Protein AF-0000000079326308 (afdb_homodimer)

pLDDT: mean 84.45, std 26.82, range [15.13, 98.94]

Radius of gyration: 36.89 Å; Cα contacts (8 Å, |Δi|>4): 1026; chains: 2; bounding box: 88×154×116 Å

InterPro domains:
  IPR005950 Molybdate ABC transporter, substrate-binding protein [PIRSF004846] (10-278)
  IPR005950 Molybdate ABC transporter, substrate-binding protein [TIGR01256] (62-275)
  IPR050682 Molybdate-binding protein ModA/tungstate-binding [PTHR30632] (1-280)

Solvent-accessible surface area (backbone atoms only — not comparable to full-atom values): 30992 Å² total; per-residue (Å²): 145,86,83,70,81,84,72,83,84,88,86,83,86,80,84,74,81,70,81,69,83,72,86,74,83,74,78,73,78,81,79,73,78,75,72,79,74,76,70,71,71,71,71,70,74,59,77,65,74,38,89,35,54,88,39,75,44,36,31,38,33,26,45,76,51,44,68,52,48,50,52,47,37,54,53,46,23,72,68,34,34,27,44,56,29,38,38,32,31,32,48,54,59,46,48,51,48,38,66,72,66,57,51,40,21,34,37,33,35,70,28,54,69,55,46,50,54,37,44,75,67,63,43,54,67,48,76,44,71,42,26,55,39,42,62,22,35,36,22,29,55,86,36,88,73,67,71,80,52,79,63,47,48,37,41,86,88,42,35,30,34,30,32,23,59,88,53,13,72,53,12,41,49,47,49,53,48,27,49,75,67,72,27,37,69,44,29,58,71,22,38,41,34,27,19,44,39,61,60,57,36,53,52,44,32,53,69,59,77,28,47,34,33,56,43,45,47,31,60,36,63,74,39,47,90,32,27,38,79,42,77,55,57,73,94,70,48,71,78,39,35,22,34,39,28,33,30,60,49,30,89,51,60,67,62,34,50,49,50,55,53,48,63,64,30,72,72,35,40,53,50,36,42,75,55,55,39,48,64,57,128,132,86,87,86,84,87,81,91,78,88,79,93,77,89,84,89,90,82,91,84,87,89,85,86,85,84,78,77,77,77,76,80,73,79,72,75,73,72,71,72,67,71,66,71,74,65,73,69,76,36,88,36,54,90,41,76,44,37,30,37,33,25,44,75,50,45,68,51,50,50,53,46,38,54,52,44,22,73,70,33,33,27,47,55,30,40,38,33,31,34,46,56,58,46,48,50,47,38,67,72,66,57,52,41,21,33,37,34,35,70,27,55,68,55,46,48,54,37,44,76,69,64,44,54,67,48,77,44,72,42,27,53,38,43,62,23,35,35,23,27,57,87,37,87,73,67,71,79,52,79,64,48,47,38,42,85,87,41,35,29,34,31,34,24,57,89,53,13,71,53,12,41,49,47,49,54,48,27,50,76,66,72,27,40,68,43,29,58,71,23,38,41,33,28,19,45,38,60,59,56,36,52,52,44,32,52,70,59,77,27,47,35,32,57,45,44,46,33,60,36,63,74,38,48,90,32,26,39,78,43,78,55,56,73,94,70,49,73,77,39,37,21,34,39,28,31,30,60,50,29,88,51,59,66,63,34,48,49,50,57,51,49,64,66,29,72,72,34,41,54,50,35,40,75,55,55,40,48,63,57,128

Organism: NCBI:txid704125

Nearest PDB structures (foldseek):
  4xxu-assembly1_B  TM=8.717E-01  e=9.340E-21  Escherichia coli K-12
  7tav-assembly6_F  TM=9.088E-01  e=6.906E-20  Listeria monocytogenes
  7tav-assembly2_B  TM=9.059E-01  e=5.758E-20  Listeria monocytogenes
  6nio-assembly1_A  TM=8.223E-01  e=7.806E-19  Yersinia pestis
  4kd5-assembly1_C  TM=7.511E-01  e=4.007E-19  Clostridioides difficile 630

Sequence (562 aa):
MKFKRIIWAGLINLIIITVFLGCTATQKPAQGDSNTTKKAENQLDTSENKKYEGKTLLVYCAAGVNNPMNTIGEKFKEKYGADVQFTYANSTELISQMEITKKGDICILASVEDYQVAKDKNLIKDEKELVKHIPAIAVPKGNPAKINSLKDFGKSGVKIIIGDPQTSPLGKLANKLFEKQGVLDAAKNNTVATFSTVNEVVTFLSQGKGDCSIVWEDNILNASKDLDLIAIPESENAIKTMPICTLQSSPDNELAQEFMKYAGSDEANEILKKFNLKPIQMKFKRIIWAGLINLIIITVFLGCTATQKPAQGDSNTTKKAENQLDTSENKKYEGKTLLVYCAAGVNNPMNTIGEKFKEKYGADVQFTYANSTELISQMEITKKGDICILASVEDYQVAKDKNLIKDEKELVKHIPAIAVPKGNPAKINSLKDFGKSGVKIIIGDPQTSPLGKLANKLFEKQGVLDAAKNNTVATFSTVNEVVTFLSQGKGDCSIVWEDNILNASKDLDLIAIPESENAIKTMPICTLQSSPDNELAQEFMKYAGSDEANEILKKFNLKPIQ

Foldseek 3Di:
DDDDDPDDDDDDDDDDDDDDDDDDDDDPDDPPDPPPPPPPPCPCPVPVQFQQAPAEAEEEEEQLCCVLVVVLQVVCCVRRVYHYDYDYFALQVSLVCCLVVLDGWKYKHLFVVSVVVSVVSVWFDDKDFWFKWWKWKKFWPPLPVPDQALQSLLDPPFEEEEADCVAHPGNVQNLVLCVVVVRNVSNVVRYPYHDRHVQVSLVCRLVVVGGMYMGTPLSCVLSVVTIDTHGYDPVSIDMGTMMMTTTPSDPDNPVSVVSNVSCRDPVSCVSCVVSVTGTDD/DDYYYDDDDDDDDDDDDDDDDDDDDDDDPPDPPPPPPPPPPPPCPVPVPFQQAPAEAEEEEEQLCCVLVVVLQVVCCVRRVYHYDYDYFALQVSLVCCLVVLAGWKYKHLFVVSVVVSVVSVWFDDKDFWFKWWKWKKFWPPLPVPDQALQSLLDPPFEEEEADCVAHPGNVQNLVLCVVVVRNVSNVVRYPYHDRHVQVSLVCRLVVVGGMYMGTPLSCVLSVVTIDTHGYDPVSIDMGTMMMTTTPSDPDNPVSVVSNVSCRDPVSCVSCVVSVTGTDD

Structure (mmCIF, N/CA/C/O backbone):
data_AF-0000000079326308-model_v1
#
loop_
_entity.id
_entity.type
_entity.pdbx_description
1 polymer 'ABC transporter substrate-binding protein'
#
loop_
_atom_site.group_PDB
_atom_site.id
_atom_site.type_symbol
_atom_site.label_atom_id
_atom_site.label_alt_id
_atom_site.label_comp_id
_atom_site.label_asym_id
_atom_site.label_entity_id
_atom_site.label_seq_id
_atom_site.pdbx_PDB_ins_code
_atom_site.Cartn_x
_atom_site.Cartn_y
_atom_site.Cartn_z
_atom_site.occupancy
_atom_site.B_iso_or_equiv
_atom_site.auth_seq_id
_atom_site.auth_comp_id
_atom_site.auth_asym_id
_atom_site.auth_atom_id
_atom_site.pdbx_PDB_model_num
ATOM 1 N N . MET A 1 1 ? 9 0.602 -68.25 1 19.64 1 MET A N 1
ATOM 2 C CA . MET A 1 1 ? 8.008 0.373 -69.312 1 19.64 1 MET A CA 1
ATOM 3 C C . MET A 1 1 ? 6.891 -0.536 -68.812 1 19.64 1 MET A C 1
ATOM 5 O O . MET A 1 1 ? 5.715 -0.298 -69.062 1 19.64 1 MET A O 1
ATOM 9 N N . LYS A 1 2 ? 7.328 -1.82 -68.188 1 18.03 2 LYS A N 1
ATOM 10 C CA . LYS A 1 2 ? 6.965 -3.168 -68.625 1 18.03 2 LYS A CA 1
ATOM 11 C C . LYS A 1 2 ? 5.801 -3.713 -67.812 1 18.03 2 LYS A C 1
ATOM 13 O O . LYS A 1 2 ? 4.898 -4.355 -68.375 1 18.03 2 LYS A O 1
ATOM 18 N N . PHE A 1 3 ? 6.027 -4.094 -66.438 1 20.23 3 PHE A N 1
ATOM 19 C CA . PHE A 1 3 ? 6.223 -5.371 -65.75 1 20.23 3 PHE A CA 1
ATOM 20 C C . PHE A 1 3 ? 5.023 -5.707 -64.875 1 20.23 3 PHE A C 1
ATOM 22 O O . PHE A 1 3 ? 5.094 -6.598 -64 1 20.23 3 PHE A O 1
ATOM 29 N N . LYS A 1 4 ? 4.242 -4.652 -64.812 1 20.45 4 LYS A N 1
ATOM 30 C CA . LYS A 1 4 ? 3.26 -4.766 -63.719 1 20.45 4 LYS A CA 1
ATOM 31 C C . LYS A 1 4 ? 2.404 -6.016 -63.906 1 20.45 4 LYS A C 1
ATOM 33 O O . LYS A 1 4 ? 2.254 -6.801 -62.969 1 20.45 4 LYS A O 1
ATOM 38 N N . ARG A 1 5 ? 1.254 -5.922 -64.688 1 21.98 5 ARG A N 1
ATOM 39 C CA . ARG A 1 5 ? -0.104 -6.039 -64.125 1 21.98 5 ARG A CA 1
ATOM 40 C C . ARG A 1 5 ? -0.695 -7.41 -64.438 1 21.98 5 ARG A C 1
ATOM 42 O O . ARG A 1 5 ? -1.124 -7.664 -65.562 1 21.98 5 ARG A O 1
ATOM 49 N N . ILE A 1 6 ? -0.153 -8.57 -63.906 1 26.06 6 ILE A N 1
ATOM 50 C CA . ILE A 1 6 ? -0.379 -9.953 -64.312 1 26.06 6 ILE A CA 1
ATOM 51 C C . ILE A 1 6 ? -1.849 -10.312 -64.125 1 26.06 6 ILE A C 1
ATOM 53 O O . ILE A 1 6 ? -2.275 -10.609 -62.969 1 26.06 6 ILE A O 1
ATOM 57 N N . ILE A 1 7 ? -2.621 -9.672 -64.75 1 21.95 7 ILE A N 1
ATOM 58 C CA . ILE A 1 7 ? -4.035 -9.586 -64.438 1 21.95 7 ILE A CA 1
ATOM 59 C C . ILE A 1 7 ? -4.652 -10.984 -64.438 1 21.95 7 ILE A C 1
ATOM 61 O O . ILE A 1 7 ? -4.094 -11.914 -65 1 21.95 7 ILE A O 1
ATOM 65 N N . TRP A 1 8 ? -5.801 -11.234 -65.188 1 20.09 8 TRP A N 1
ATOM 66 C CA . TRP A 1 8 ? -7.156 -11.336 -64.625 1 20.09 8 TRP A CA 1
ATOM 67 C C . TRP A 1 8 ? -7.645 -12.781 -64.688 1 20.09 8 TRP A C 1
ATOM 69 O O . TRP A 1 8 ? -8.086 -13.305 -63.656 1 20.09 8 TRP A O 1
ATOM 79 N N . ALA A 1 9 ? -8.414 -13.242 -65.75 1 18.91 9 ALA A N 1
ATOM 80 C CA . ALA A 1 9 ? -9.852 -13.484 -65.625 1 18.91 9 ALA A CA 1
ATOM 81 C C . ALA A 1 9 ? -10.148 -14.977 -65.5 1 18.91 9 ALA A C 1
ATOM 83 O O . ALA A 1 9 ? -10.844 -15.398 -64.562 1 18.91 9 ALA A O 1
ATOM 84 N N . GLY A 1 10 ? -10.734 -15.609 -66.625 1 19.19 10 GLY A N 1
ATOM 85 C CA . GLY A 1 10 ? -12.117 -16.047 -66.688 1 19.19 10 GLY A CA 1
ATOM 86 C C . GLY A 1 10 ? -12.297 -17.516 -66.375 1 19.19 10 GLY A C 1
ATOM 87 O O . GLY A 1 10 ? -11.336 -18.297 -66.375 1 19.19 10 GLY A O 1
ATOM 88 N N . LEU A 1 11 ? -13.531 -18.047 -66.562 1 20.28 11 LEU A N 1
ATOM 89 C CA . LEU A 1 11 ? -14.602 -18.781 -65.938 1 20.28 11 LEU A CA 1
ATOM 90 C C . LEU A 1 11 ? -14.453 -20.281 -66.125 1 20.28 11 LEU A C 1
ATOM 92 O O . LEU A 1 11 ? -14.211 -21.031 -65.188 1 20.28 11 LEU A O 1
ATOM 96 N N . ILE A 1 12 ? -15.469 -20.953 -66.875 1 20.17 12 ILE A N 1
ATOM 97 C CA . ILE A 1 12 ? -16.547 -21.766 -66.375 1 20.17 12 ILE A CA 1
ATOM 98 C C . ILE A 1 12 ? -16.266 -23.234 -66.625 1 20.17 12 ILE A C 1
ATOM 100 O O . ILE A 1 12 ? -16.281 -24.062 -65.688 1 20.17 12 ILE A O 1
ATOM 104 N N . ASN A 1 13 ? -16.812 -23.766 -67.812 1 19.09 13 ASN A N 1
ATOM 105 C CA . ASN A 1 13 ? -17.969 -24.625 -67.688 1 19.09 13 ASN A CA 1
ATOM 106 C C . ASN A 1 13 ? -17.578 -26.094 -67.625 1 19.09 13 ASN A C 1
ATOM 108 O O . ASN A 1 13 ? -16.438 -26.453 -67.938 1 19.09 13 ASN A O 1
ATOM 112 N N . LEU A 1 14 ? -18.328 -26.938 -68.375 1 20.12 14 LEU A N 1
ATOM 113 C CA . LEU A 1 14 ? -19.375 -27.922 -68.062 1 20.12 14 LEU A CA 1
ATOM 114 C C . LEU A 1 14 ? -18.844 -29.344 -68.188 1 20.12 14 LEU A C 1
ATOM 116 O O . LEU A 1 14 ? -19.031 -30.172 -67.312 1 20.12 14 LEU A O 1
ATOM 120 N N . ILE A 1 15 ? -18.453 -29.766 -69.438 1 21.89 15 ILE A N 1
ATOM 121 C CA . ILE A 1 15 ? -19.297 -30.828 -70 1 21.89 15 ILE A CA 1
ATOM 122 C C . ILE A 1 15 ? -18.766 -32.188 -69.562 1 21.89 15 ILE A C 1
ATOM 124 O O . ILE A 1 15 ? -17.547 -32.406 -69.562 1 21.89 15 ILE A O 1
ATOM 128 N N . ILE A 1 16 ? -19.672 -33.125 -69.312 1 23.86 16 ILE A N 1
ATOM 129 C CA . ILE A 1 16 ? -20 -34.344 -68.562 1 23.86 16 ILE A CA 1
ATOM 130 C C . ILE A 1 16 ? -19.312 -35.531 -69.25 1 23.86 16 ILE A C 1
ATOM 132 O O . ILE A 1 16 ? -19.219 -36.625 -68.625 1 23.86 16 ILE A O 1
ATOM 136 N N . ILE A 1 17 ? -18.484 -35.344 -70.312 1 22.89 17 ILE A N 1
ATOM 137 C CA . ILE A 1 17 ? -18.844 -36.438 -71.188 1 22.89 17 ILE A CA 1
ATOM 138 C C . ILE A 1 17 ? -18.438 -37.75 -70.562 1 22.89 17 ILE A C 1
ATOM 140 O O . ILE A 1 17 ? -17.312 -37.906 -70.062 1 22.89 17 ILE A O 1
ATOM 144 N N . THR A 1 18 ? -19.328 -38.719 -70.562 1 22.61 18 THR A N 1
ATOM 145 C CA . THR A 1 18 ? -19.75 -39.969 -69.938 1 22.61 18 THR A CA 1
ATOM 146 C C . THR A 1 18 ? -18.812 -41.125 -70.312 1 22.61 18 THR A C 1
ATOM 148 O O . THR A 1 18 ? -18.75 -42.125 -69.625 1 22.61 18 THR A O 1
ATOM 151 N N . VAL A 1 19 ? -18.031 -40.938 -71.375 1 24.45 19 VAL A N 1
ATOM 152 C CA . VAL A 1 19 ? -18.219 -42.156 -72.188 1 24.45 19 VAL A CA 1
ATOM 153 C C . VAL A 1 19 ? -17.609 -43.344 -71.375 1 24.45 19 VAL A C 1
ATOM 155 O O . VAL A 1 19 ? -16.531 -43.219 -70.812 1 24.45 19 VAL A O 1
ATOM 158 N N . PHE A 1 20 ? -18.312 -44.438 -71.375 1 24.47 20 PHE A N 1
ATOM 159 C CA . PHE A 1 20 ? -18.562 -45.719 -70.75 1 24.47 20 PHE A CA 1
ATOM 160 C C . PHE A 1 20 ? -17.438 -46.688 -71 1 24.47 20 PHE A C 1
ATOM 162 O O . PHE A 1 20 ? -17.453 -47.844 -70.562 1 24.47 20 PHE A O 1
ATOM 169 N N . LEU A 1 21 ? -16.406 -46.281 -71.75 1 24.09 21 LEU A N 1
ATOM 170 C CA . LEU A 1 21 ? -16.094 -47.5 -72.5 1 24.09 21 LEU A CA 1
ATOM 171 C C . LEU A 1 21 ? -15.703 -48.625 -71.562 1 24.09 21 LEU A C 1
ATOM 173 O O . LEU A 1 21 ? -15.125 -48.375 -70.5 1 24.09 21 LEU A O 1
ATOM 177 N N . GLY A 1 22 ? -16.031 -49.875 -71.938 1 23.77 22 GLY A N 1
ATOM 178 C CA . GLY A 1 22 ? -16.422 -51.219 -71.5 1 23.77 22 GLY A CA 1
ATOM 179 C C . GLY A 1 22 ? -15.258 -52.062 -71 1 23.77 22 GLY A C 1
ATOM 180 O O . GLY A 1 22 ? -15.461 -53.125 -70.438 1 23.77 22 GLY A O 1
ATOM 181 N N . CYS A 1 23 ? -13.977 -51.781 -71.438 1 24.05 23 CYS A N 1
ATOM 182 C CA . CYS A 1 23 ? -13.367 -53.094 -71.688 1 24.05 23 CYS A CA 1
ATOM 183 C C . CYS A 1 23 ? -13.195 -53.875 -70.375 1 24.05 23 CYS A C 1
ATOM 185 O O . CYS A 1 23 ? -12.938 -53.312 -69.312 1 24.05 23 CYS A O 1
ATOM 187 N N . THR A 1 24 ? -13.273 -55.188 -70.438 1 22.48 24 THR A N 1
ATOM 188 C CA . THR A 1 24 ? -13.641 -56.469 -69.812 1 22.48 24 THR A CA 1
ATOM 189 C C . THR A 1 24 ? -12.547 -56.906 -68.812 1 22.48 24 THR A C 1
ATOM 191 O O . THR A 1 24 ? -12.828 -57.625 -67.875 1 22.48 24 THR A O 1
ATOM 194 N N . ALA A 1 25 ? -11.25 -56.562 -69 1 23.8 25 ALA A N 1
ATOM 195 C CA . ALA A 1 25 ? -10.422 -57.719 -68.812 1 23.8 25 ALA A CA 1
ATOM 196 C C . ALA A 1 25 ? -10.508 -58.219 -67.312 1 23.8 25 ALA A C 1
ATOM 198 O O . ALA A 1 25 ? -10.758 -57.406 -66.438 1 23.8 25 ALA A O 1
ATOM 199 N N . THR A 1 26 ? -10.188 -59.469 -67.062 1 24.36 26 THR A N 1
ATOM 200 C CA . THR A 1 26 ? -10.484 -60.688 -66.312 1 24.36 26 THR A CA 1
ATOM 201 C C . THR A 1 26 ? -9.734 -60.656 -65 1 24.36 26 THR A C 1
ATOM 203 O O . THR A 1 26 ? -10.141 -61.344 -64 1 24.36 26 THR A O 1
ATOM 206 N N . GLN A 1 27 ? -8.633 -59.844 -64.875 1 22.95 27 GLN A N 1
ATOM 207 C CA . GLN A 1 27 ? -7.672 -60.625 -64.125 1 22.95 27 GLN A CA 1
ATOM 208 C C . GLN A 1 27 ? -8.125 -60.812 -62.688 1 22.95 27 GLN A C 1
ATOM 210 O O . GLN A 1 27 ? -8.711 -59.875 -62.094 1 22.95 27 GLN A O 1
ATOM 215 N N . LYS A 1 28 ? -7.922 -61.938 -62.125 1 27.05 28 LYS A N 1
ATOM 216 C CA . LYS A 1 28 ? -8.32 -62.688 -60.906 1 27.05 28 LYS A CA 1
ATOM 217 C C . LYS A 1 28 ? -7.684 -62.094 -59.656 1 27.05 28 LYS A C 1
ATOM 219 O O . LYS A 1 28 ? -7.965 -62.531 -58.562 1 27.05 28 LYS A O 1
ATOM 224 N N . PRO A 1 29 ? -7.48 -60.656 -59.562 1 22.56 29 PRO A N 1
ATOM 225 C CA . PRO A 1 29 ? -6.441 -60.625 -58.531 1 22.56 29 PRO A CA 1
ATOM 226 C C . PRO A 1 29 ? -6.887 -61.312 -57.25 1 22.56 29 PRO A C 1
ATOM 228 O O . PRO A 1 29 ? -8.086 -61.406 -56.969 1 22.56 29 PRO A O 1
ATOM 231 N N . ALA A 1 30 ? -5.883 -61.844 -56.594 1 26.73 30 ALA A N 1
ATOM 232 C CA . ALA A 1 30 ? -5.59 -62.594 -55.375 1 26.73 30 ALA A CA 1
ATOM 233 C C . ALA A 1 30 ? -6.09 -61.844 -54.156 1 26.73 30 ALA A C 1
ATOM 235 O O . ALA A 1 30 ? -6.066 -60.594 -54.094 1 26.73 30 ALA A O 1
ATOM 236 N N . GLN A 1 31 ? -6.895 -62.469 -53.344 1 25.88 31 GLN A N 1
ATOM 237 C CA . GLN A 1 31 ? -7.719 -62.344 -52.156 1 25.88 31 GLN A CA 1
ATOM 238 C C . GLN A 1 31 ? -6.898 -61.812 -50.969 1 25.88 31 GLN A C 1
ATOM 240 O O . GLN A 1 31 ? -6.359 -62.562 -50.188 1 25.88 31 GLN A O 1
ATOM 245 N N . GLY A 1 32 ? -5.875 -60.875 -51.281 1 24.48 32 GLY A N 1
ATOM 246 C CA . GLY A 1 32 ? -5.062 -60.844 -50.062 1 24.48 32 GLY A CA 1
ATOM 247 C C . GLY A 1 32 ? -5.832 -60.344 -48.844 1 24.48 32 GLY A C 1
ATOM 248 O O . GLY A 1 32 ? -6.734 -59.531 -48.969 1 24.48 32 GLY A O 1
ATOM 249 N N . ASP A 1 33 ? -6.004 -61.219 -47.875 1 26.86 33 ASP A N 1
ATOM 250 C CA . ASP A 1 33 ? -6.594 -61.125 -46.531 1 26.86 33 ASP A CA 1
ATOM 251 C C . ASP A 1 33 ? -6.098 -59.906 -45.781 1 26.86 33 ASP A C 1
ATOM 253 O O . ASP A 1 33 ? -4.891 -59.719 -45.625 1 26.86 33 ASP A O 1
ATOM 257 N N . SER A 1 34 ? -6.84 -58.812 -46.031 1 27.31 34 SER A N 1
ATOM 258 C CA . SER A 1 34 ? -6.621 -57.5 -45.406 1 27.31 34 SER A CA 1
ATOM 259 C C . SER A 1 34 ? -6.598 -57.594 -43.906 1 27.31 34 SER A C 1
ATOM 261 O O . SER A 1 34 ? -7.605 -57.938 -43.281 1 27.31 34 SER A O 1
ATOM 263 N N . ASN A 1 35 ? -5.578 -58.188 -43.375 1 29.25 35 ASN A N 1
ATOM 264 C CA . ASN A 1 35 ? -5.371 -58.094 -41.938 1 29.25 35 ASN A CA 1
ATOM 265 C C . ASN A 1 35 ? -5.566 -56.688 -41.406 1 29.25 35 ASN A C 1
ATOM 267 O O . ASN A 1 35 ? -5.023 -55.719 -42 1 29.25 35 ASN A O 1
ATOM 271 N N . THR A 1 36 ? -6.793 -56.469 -40.906 1 29.17 36 THR A N 1
ATOM 272 C CA . THR A 1 36 ? -7.336 -55.312 -40.188 1 29.17 36 THR A CA 1
ATOM 273 C C . THR A 1 36 ? -6.289 -54.719 -39.25 1 29.17 36 THR A C 1
ATOM 275 O O . THR A 1 36 ? -5.875 -55.375 -38.281 1 29.17 36 THR A O 1
ATOM 278 N N . THR A 1 37 ? -5.316 -54.031 -39.781 1 29.25 37 THR A N 1
ATOM 279 C CA . THR A 1 37 ? -4.336 -53.281 -38.969 1 29.25 37 THR A CA 1
ATOM 280 C C . THR A 1 37 ? -5.031 -52.406 -37.938 1 29.25 37 THR A C 1
ATOM 282 O O . THR A 1 37 ? -5.883 -51.594 -38.281 1 29.25 37 THR A O 1
ATOM 285 N N . LYS A 1 38 ? -5.051 -52.812 -36.625 1 29.02 38 LYS A N 1
ATOM 286 C CA . LYS A 1 38 ? -5.312 -52.188 -35.344 1 29.02 38 LYS A CA 1
ATOM 287 C C . LYS A 1 38 ? -4.75 -50.75 -35.281 1 29.02 38 LYS A C 1
ATOM 289 O O . LYS A 1 38 ? -3.539 -50.562 -35.156 1 29.02 38 LYS A O 1
ATOM 294 N N . LYS A 1 39 ? -4.969 -50 -36.25 1 32.44 39 LYS A N 1
ATOM 295 C CA . LYS A 1 39 ? -4.426 -48.688 -35.906 1 32.44 39 LYS A CA 1
ATOM 296 C C . LYS A 1 39 ? -4.938 -48.219 -34.562 1 32.44 39 LYS A C 1
ATOM 298 O O . LYS A 1 39 ? -6.129 -47.969 -34.406 1 32.44 39 LYS A O 1
ATOM 303 N N . ALA A 1 40 ? -4.379 -48.844 -33.5 1 31.81 40 ALA A N 1
ATOM 304 C CA . ALA A 1 40 ? -4.48 -48.188 -32.188 1 31.81 40 ALA A CA 1
ATOM 305 C C . ALA A 1 40 ? -4.281 -46.688 -32.312 1 31.81 40 ALA A C 1
ATOM 307 O O . ALA A 1 40 ? -3.23 -46.219 -32.781 1 31.81 40 ALA A O 1
ATOM 308 N N . GLU A 1 41 ? -5.23 -46.094 -32.781 1 32.03 41 GLU A N 1
ATOM 309 C CA . GLU A 1 41 ? -5.262 -44.656 -32.562 1 32.03 41 GLU A CA 1
ATOM 310 C C . GLU A 1 41 ? -4.723 -44.281 -31.172 1 32.03 41 GLU A C 1
ATOM 312 O O . GLU A 1 41 ? -5.328 -44.625 -30.156 1 32.03 41 GLU A O 1
ATOM 317 N N . ASN A 1 42 ? -3.385 -44.375 -30.969 1 31.05 42 ASN A N 1
ATOM 318 C CA . ASN A 1 42 ? -2.822 -43.656 -29.844 1 31.05 42 ASN A CA 1
ATOM 319 C C . ASN A 1 42 ? -3.406 -42.25 -29.75 1 31.05 42 ASN A C 1
ATOM 321 O O . ASN A 1 42 ? -3.092 -41.375 -30.562 1 31.05 42 ASN A O 1
ATOM 325 N N . GLN A 1 43 ? -4.723 -42.031 -29.703 1 33.81 43 GLN A N 1
ATOM 326 C CA . GLN A 1 43 ? -5.098 -40.75 -29.125 1 33.81 43 GLN A CA 1
ATOM 327 C C . GLN A 1 43 ? -4.008 -40.219 -28.188 1 33.81 43 GLN A C 1
ATOM 329 O O . GLN A 1 43 ? -3.754 -40.812 -27.141 1 33.81 43 GLN A O 1
ATOM 334 N N . LEU A 1 44 ? -2.898 -39.844 -28.719 1 37.09 44 LEU A N 1
ATOM 335 C CA . LEU A 1 44 ? -1.991 -39.031 -27.906 1 37.09 44 LEU A CA 1
ATOM 336 C C . LEU A 1 44 ? -2.77 -38.094 -27 1 37.09 44 LEU A C 1
ATOM 338 O O . LEU A 1 44 ? -3.412 -37.156 -27.469 1 37.09 44 LEU A O 1
ATOM 342 N N . ASP A 1 45 ? -3.648 -38.469 -26.156 1 38.19 45 ASP A N 1
ATOM 343 C CA . ASP A 1 45 ? -3.986 -37.719 -24.953 1 38.19 45 ASP A CA 1
ATOM 344 C C . ASP A 1 45 ? -2.842 -36.812 -24.547 1 38.19 45 ASP A C 1
ATOM 346 O O . ASP A 1 45 ? -1.938 -37.219 -23.812 1 38.19 45 ASP A O 1
ATOM 350 N N . THR A 1 46 ? -2.182 -36.25 -25.406 1 41.59 46 THR A N 1
ATOM 351 C CA . THR A 1 46 ? -1.103 -35.312 -25.141 1 41.59 46 THR A CA 1
ATOM 352 C C . THR A 1 46 ? -1.516 -34.281 -24.094 1 41.59 46 THR A C 1
ATOM 354 O O . THR A 1 46 ? -0.979 -33.188 -24.047 1 41.59 46 THR A O 1
ATOM 357 N N . SER A 1 47 ? -2.693 -34.156 -23.672 1 45.62 47 SER A N 1
ATOM 358 C CA . SER A 1 47 ? -2.799 -33.219 -22.562 1 45.62 47 SER A CA 1
ATOM 359 C C . SER A 1 47 ? -1.657 -33.438 -21.562 1 45.62 47 SER A C 1
ATOM 361 O O . SER A 1 47 ? -1.731 -34.281 -20.688 1 45.62 47 SER A O 1
ATOM 363 N N . GLU A 1 48 ? -0.501 -33.594 -22.078 1 51.75 48 GLU A N 1
ATOM 364 C CA . GLU A 1 48 ? 0.676 -33.75 -21.219 1 51.75 48 GLU A CA 1
ATOM 365 C C . GLU A 1 48 ? 0.542 -32.938 -19.953 1 51.75 48 GLU A C 1
ATOM 367 O O . GLU A 1 48 ? 0.344 -31.719 -20 1 51.75 48 GLU A O 1
ATOM 372 N N . ASN A 1 49 ? 0.107 -33.531 -18.938 1 77.44 49 ASN A N 1
ATOM 373 C CA . ASN A 1 49 ? 0.072 -32.969 -17.578 1 77.44 49 ASN A CA 1
ATOM 374 C C . ASN A 1 49 ? 1.352 -32.219 -17.25 1 77.44 49 ASN A C 1
ATOM 376 O O . ASN A 1 49 ? 2.447 -32.781 -17.312 1 77.44 49 ASN A O 1
ATOM 380 N N . LYS A 1 50 ? 1.192 -30.953 -17.188 1 89.38 50 LYS A N 1
ATOM 381 C CA . LYS A 1 50 ? 2.338 -30.125 -16.812 1 89.38 50 LYS A CA 1
ATOM 382 C C . LYS A 1 50 ? 2.93 -30.578 -15.477 1 89.38 50 LYS A C 1
ATOM 384 O O . LYS A 1 50 ? 2.219 -31.125 -14.633 1 89.38 50 LYS A O 1
ATOM 389 N N . LYS A 1 51 ? 4.156 -30.516 -15.375 1 94.44 51 LYS A N 1
ATOM 390 C CA . LYS A 1 51 ? 4.977 -31.094 -14.312 1 94.44 51 LYS A CA 1
ATOM 391 C C . LYS A 1 51 ? 4.363 -30.828 -12.945 1 94.44 51 LYS A C 1
ATOM 393 O O . LYS A 1 51 ? 4.379 -31.703 -12.07 1 94.44 51 LYS A O 1
ATOM 398 N N . TYR A 1 52 ? 3.764 -29.625 -12.711 1 96.94 52 TYR A N 1
ATOM 399 C CA . TYR A 1 52 ? 3.277 -29.266 -11.383 1 96.94 52 TYR A CA 1
ATOM 400 C C . TYR A 1 52 ? 1.79 -28.938 -11.422 1 96.94 52 TYR A C 1
ATOM 402 O O . TYR A 1 52 ? 1.316 -28.094 -10.656 1 96.94 52 TYR A O 1
ATOM 410 N N . GLU A 1 53 ? 1.057 -29.531 -12.281 1 95.06 53 GLU A N 1
ATOM 411 C CA . GLU A 1 53 ? -0.385 -29.328 -12.367 1 95.06 53 GLU A CA 1
ATOM 412 C C . GLU A 1 53 ? -1.072 -29.656 -11.047 1 95.06 53 GLU A C 1
ATOM 414 O O . GLU A 1 53 ? -0.78 -30.688 -10.43 1 95.06 53 GLU A O 1
ATOM 419 N N . GLY A 1 54 ? -1.913 -28.719 -10.633 1 93.56 54 GLY A N 1
ATOM 420 C CA . GLY A 1 54 ? -2.674 -28.938 -9.414 1 93.56 54 GLY A CA 1
ATOM 421 C C . GLY A 1 54 ? -1.961 -28.453 -8.172 1 93.56 54 GLY A C 1
ATOM 422 O O . GLY A 1 54 ? -2.537 -28.453 -7.078 1 93.56 54 GLY A O 1
ATOM 423 N N . LYS A 1 55 ? -0.733 -28.031 -8.312 1 96.75 55 LYS A N 1
ATOM 424 C CA . LYS A 1 55 ? 0.017 -27.5 -7.176 1 96.75 55 LYS A CA 1
ATOM 425 C C . LYS A 1 55 ? -0.085 -25.984 -7.109 1 96.75 55 LYS A C 1
ATOM 427 O O . LYS A 1 55 ? -0.432 -25.328 -8.102 1 96.75 55 LYS A O 1
ATOM 432 N N . THR A 1 56 ? 0.098 -25.469 -5.898 1 97.56 56 THR A N 1
ATOM 433 C CA . THR A 1 56 ? 0.074 -24.016 -5.688 1 97.56 56 THR A CA 1
ATOM 434 C C . THR A 1 56 ? 1.341 -23.562 -4.977 1 97.56 56 THR A C 1
ATOM 436 O O . THR A 1 56 ? 1.77 -24.172 -3.998 1 97.56 56 THR A O 1
ATOM 439 N N . LEU A 1 57 ? 1.934 -22.562 -5.531 1 98.38 57 LEU A N 1
ATOM 440 C CA . LEU A 1 57 ? 3.086 -21.891 -4.926 1 98.38 57 LEU A CA 1
ATOM 441 C C . LEU A 1 57 ? 2.66 -20.625 -4.191 1 98.38 57 LEU A C 1
ATOM 443 O O . LEU A 1 57 ? 2.006 -19.766 -4.77 1 98.38 57 LEU A O 1
ATOM 447 N N . LEU A 1 58 ? 3.02 -20.469 -2.902 1 98.5 58 LEU A N 1
ATOM 448 C CA . LEU A 1 58 ? 2.752 -19.266 -2.107 1 98.5 58 LEU A CA 1
ATOM 449 C C . LEU A 1 58 ? 3.969 -18.359 -2.078 1 98.5 58 LEU A C 1
ATOM 451 O O . LEU A 1 58 ? 5.027 -18.734 -1.575 1 98.5 58 LEU A O 1
ATOM 455 N N . VAL A 1 59 ? 3.744 -17.125 -2.578 1 98.81 59 VAL A N 1
ATOM 456 C CA . VAL A 1 59 ? 4.883 -16.234 -2.775 1 98.81 59 VAL A CA 1
ATOM 457 C C . VAL A 1 59 ? 4.641 -14.922 -2.039 1 98.81 59 VAL A C 1
ATOM 459 O O . VAL A 1 59 ? 3.66 -14.227 -2.307 1 98.81 59 VAL A O 1
ATOM 462 N N . TYR A 1 60 ? 5.531 -14.562 -1.085 1 98.69 60 TYR A N 1
ATOM 463 C CA . TYR A 1 60 ? 5.613 -13.227 -0.511 1 98.69 60 TYR A CA 1
ATOM 464 C C . TYR A 1 60 ? 6.473 -12.312 -1.375 1 98.69 60 TYR A C 1
ATOM 466 O O . TYR A 1 60 ? 7.652 -12.594 -1.602 1 98.69 60 TYR A O 1
ATOM 474 N N . CYS A 1 61 ? 5.871 -11.234 -1.815 1 98.56 61 CYS A N 1
ATOM 475 C CA . CYS A 1 61 ? 6.578 -10.414 -2.793 1 98.56 61 CYS A CA 1
ATOM 476 C C . CYS A 1 61 ? 6.469 -8.938 -2.443 1 98.56 61 CYS A C 1
ATOM 478 O O . CYS A 1 61 ? 5.367 -8.422 -2.221 1 98.56 61 CYS A O 1
ATOM 480 N N . ALA A 1 62 ? 7.652 -8.266 -2.424 1 96.69 62 ALA A N 1
ATOM 481 C CA . ALA A 1 62 ? 7.637 -6.816 -2.238 1 96.69 62 ALA A CA 1
ATOM 482 C C . ALA A 1 62 ? 6.703 -6.145 -3.242 1 96.69 62 ALA A C 1
ATOM 484 O O . ALA A 1 62 ? 6.758 -6.434 -4.441 1 96.69 62 ALA A O 1
ATOM 485 N N . ALA A 1 63 ? 5.93 -5.23 -2.77 1 95.69 63 ALA A N 1
ATOM 486 C CA . ALA A 1 63 ? 4.852 -4.641 -3.557 1 95.69 63 ALA A CA 1
ATOM 487 C C . ALA A 1 63 ? 5.402 -3.838 -4.73 1 95.69 63 ALA A C 1
ATOM 489 O O . ALA A 1 63 ? 4.754 -3.725 -5.773 1 95.69 63 ALA A O 1
ATOM 490 N N . GLY A 1 64 ? 6.57 -3.297 -4.59 1 94.69 64 GLY A N 1
ATOM 491 C CA . GLY A 1 64 ? 7.145 -2.436 -5.609 1 94.69 64 GLY A CA 1
ATOM 492 C C . GLY A 1 64 ? 7.422 -3.156 -6.914 1 94.69 64 GLY A C 1
ATOM 493 O O . GLY A 1 64 ? 7.617 -2.52 -7.953 1 94.69 64 GLY A O 1
ATOM 494 N N . VAL A 1 65 ? 7.395 -4.527 -6.926 1 97.12 65 VAL A N 1
ATOM 495 C CA . VAL A 1 65 ? 7.672 -5.293 -8.141 1 97.12 65 VAL A CA 1
ATOM 496 C C . VAL A 1 65 ? 6.512 -6.242 -8.422 1 97.12 65 VAL A C 1
ATOM 498 O O . VAL A 1 65 ? 6.707 -7.316 -9 1 97.12 65 VAL A O 1
ATOM 501 N N . ASN A 1 66 ? 5.32 -5.828 -8.016 1 97.44 66 ASN A N 1
ATOM 502 C CA . ASN A 1 66 ? 4.156 -6.691 -8.18 1 97.44 66 ASN A CA 1
ATOM 503 C C . ASN A 1 66 ? 3.85 -6.957 -9.648 1 97.44 66 ASN A C 1
ATOM 505 O O . ASN A 1 66 ? 3.586 -8.094 -10.039 1 97.44 66 ASN A O 1
ATOM 509 N N . ASN A 1 67 ? 3.975 -5.965 -10.594 1 96.94 67 ASN A N 1
ATOM 510 C CA . ASN A 1 67 ? 3.613 -6.152 -12 1 96.94 67 ASN A CA 1
ATOM 511 C C . ASN A 1 67 ? 4.543 -7.141 -12.688 1 96.94 67 ASN A C 1
ATOM 513 O O . ASN A 1 67 ? 4.086 -8.125 -13.281 1 96.94 67 ASN A O 1
ATOM 517 N N . PRO A 1 68 ? 5.852 -6.949 -12.586 1 98 68 PRO A N 1
ATOM 518 C CA . PRO A 1 68 ? 6.711 -7.941 -13.242 1 98 68 PRO A CA 1
ATOM 519 C C . PRO A 1 68 ? 6.59 -9.328 -12.617 1 98 68 PRO A C 1
ATOM 521 O O . PRO A 1 68 ? 6.613 -10.336 -13.336 1 98 68 PRO A O 1
ATOM 524 N N . MET A 1 69 ? 6.418 -9.461 -11.344 1 98.5 69 MET A N 1
ATOM 525 C CA . MET A 1 69 ? 6.359 -10.773 -10.703 1 98.5 69 MET A CA 1
ATOM 526 C C . MET A 1 69 ? 5.035 -11.469 -11 1 98.5 69 MET A C 1
ATOM 528 O O . MET A 1 69 ? 4.984 -12.695 -11.125 1 98.5 69 MET A O 1
ATOM 532 N N . ASN A 1 70 ? 3.965 -10.633 -11.062 1 98.38 70 ASN A N 1
ATOM 533 C CA . ASN A 1 70 ? 2.705 -11.219 -11.508 1 98.38 70 ASN A CA 1
ATOM 534 C C . ASN A 1 70 ? 2.836 -11.82 -12.906 1 98.38 70 ASN A C 1
ATOM 536 O O . ASN A 1 70 ? 2.361 -12.93 -13.148 1 98.38 70 ASN A O 1
ATOM 540 N N . THR A 1 71 ? 3.477 -11.102 -13.812 1 98.31 71 THR A N 1
ATOM 541 C CA . THR A 1 71 ? 3.688 -11.586 -15.172 1 98.31 71 THR A CA 1
ATOM 542 C C . THR A 1 71 ? 4.535 -12.852 -15.172 1 98.31 71 THR A C 1
ATOM 544 O O . THR A 1 71 ? 4.215 -13.828 -15.859 1 98.31 71 THR A O 1
ATOM 547 N N . ILE A 1 72 ? 5.523 -12.883 -14.383 1 98.75 72 ILE A N 1
ATOM 548 C CA . ILE A 1 72 ? 6.391 -14.055 -14.266 1 98.75 72 ILE A CA 1
ATOM 549 C C . ILE A 1 72 ? 5.598 -15.234 -13.719 1 98.75 72 ILE A C 1
ATOM 551 O O . ILE A 1 72 ? 5.738 -16.359 -14.203 1 98.75 72 ILE A O 1
ATOM 555 N N . GLY A 1 73 ? 4.805 -15.008 -12.711 1 98.56 73 GLY A N 1
ATOM 556 C CA . GLY A 1 73 ? 3.955 -16.047 -12.156 1 98.56 73 GLY A CA 1
ATOM 557 C C . GLY A 1 73 ? 3.01 -16.641 -13.188 1 98.56 73 GLY A C 1
ATOM 558 O O . GLY A 1 73 ? 2.826 -17.859 -13.234 1 98.56 73 GLY A O 1
ATOM 559 N N . GLU A 1 74 ? 2.402 -15.773 -14.016 1 97.69 74 GLU A N 1
ATOM 560 C CA . GLU A 1 74 ? 1.496 -16.25 -15.062 1 97.69 74 GLU A CA 1
ATOM 561 C C . GLU A 1 74 ? 2.229 -17.109 -16.078 1 97.69 74 GLU A C 1
ATOM 563 O O . GLU A 1 74 ? 1.721 -18.156 -16.5 1 97.69 74 GLU A O 1
ATOM 568 N N . LYS A 1 75 ? 3.393 -16.703 -16.484 1 98.31 75 LYS A N 1
ATOM 569 C CA . LYS A 1 75 ? 4.184 -17.484 -17.438 1 98.31 75 LYS A CA 1
ATOM 570 C C . LYS A 1 75 ? 4.621 -18.812 -16.828 1 98.31 75 LYS A C 1
ATOM 572 O O . LYS A 1 75 ? 4.664 -19.844 -17.531 1 98.31 75 LYS A O 1
ATOM 577 N N . PHE A 1 76 ? 4.965 -18.812 -15.578 1 98.56 76 PHE A N 1
ATOM 578 C CA . PHE A 1 76 ? 5.344 -20.031 -14.891 1 98.56 76 PHE A CA 1
ATOM 579 C C . PHE A 1 76 ? 4.195 -21.031 -14.891 1 98.56 76 PHE A C 1
ATOM 581 O O . PHE A 1 76 ? 4.398 -22.219 -15.133 1 98.56 76 PHE A O 1
ATOM 588 N N . LYS A 1 77 ? 3.02 -20.516 -14.578 1 97.94 77 LYS A N 1
ATOM 589 C CA . LYS A 1 77 ? 1.834 -21.359 -14.617 1 97.94 77 LYS A CA 1
ATOM 590 C C . LYS A 1 77 ? 1.623 -21.953 -16.016 1 97.94 77 LYS A C 1
ATOM 592 O O . LYS A 1 77 ? 1.314 -23.141 -16.156 1 97.94 77 LYS A O 1
ATOM 597 N N . GLU A 1 78 ? 1.767 -21.156 -17 1 97.06 78 GLU A N 1
ATOM 598 C CA . GLU A 1 78 ? 1.589 -21.609 -18.375 1 97.06 78 GLU A CA 1
ATOM 599 C C . GLU A 1 78 ? 2.576 -22.719 -18.734 1 97.06 78 GLU A C 1
ATOM 601 O O . GLU A 1 78 ? 2.213 -23.688 -19.391 1 97.06 78 GLU A O 1
ATOM 606 N N . LYS A 1 79 ? 3.727 -22.656 -18.25 1 97.19 79 LYS A N 1
ATOM 607 C CA . LYS A 1 79 ? 4.801 -23.562 -18.656 1 97.19 79 LYS A CA 1
ATOM 608 C C . LYS A 1 79 ? 4.812 -24.812 -17.781 1 97.19 79 LYS A C 1
ATOM 610 O O . LYS A 1 79 ? 5.047 -25.906 -18.266 1 97.19 79 LYS A O 1
ATOM 615 N N . TYR A 1 80 ? 4.57 -24.578 -16.484 1 97.44 80 TYR A N 1
ATOM 616 C CA . TYR A 1 80 ? 4.836 -25.672 -15.562 1 97.44 80 TYR A CA 1
ATOM 617 C C . TYR A 1 80 ? 3.553 -26.156 -14.898 1 97.44 80 TYR A C 1
ATOM 619 O O . TYR A 1 80 ? 3.537 -27.203 -14.25 1 97.44 80 TYR A O 1
ATOM 627 N N . GLY A 1 81 ? 2.527 -25.344 -14.953 1 97.12 81 GLY A N 1
ATOM 628 C CA . GLY A 1 81 ? 1.206 -25.797 -14.547 1 97.12 81 GLY A CA 1
ATOM 629 C C . GLY A 1 81 ? 0.828 -25.344 -13.148 1 97.12 81 GLY A C 1
ATOM 630 O O . GLY A 1 81 ? -0.352 -25.344 -12.789 1 97.12 81 GLY A O 1
ATOM 631 N N . ALA A 1 82 ? 1.771 -25.016 -12.328 1 97.44 82 ALA A N 1
ATOM 632 C CA . ALA A 1 82 ? 1.497 -24.641 -10.938 1 97.44 82 ALA A CA 1
ATOM 633 C C . ALA A 1 82 ? 0.838 -23.266 -10.859 1 97.44 82 ALA A C 1
ATOM 635 O O . ALA A 1 82 ? 1.23 -22.344 -11.57 1 97.44 82 ALA A O 1
ATOM 636 N N . ASP A 1 83 ? -0.189 -23.141 -9.984 1 97 83 ASP A N 1
ATOM 637 C CA . ASP A 1 83 ? -0.708 -21.812 -9.633 1 97 83 ASP A CA 1
ATOM 63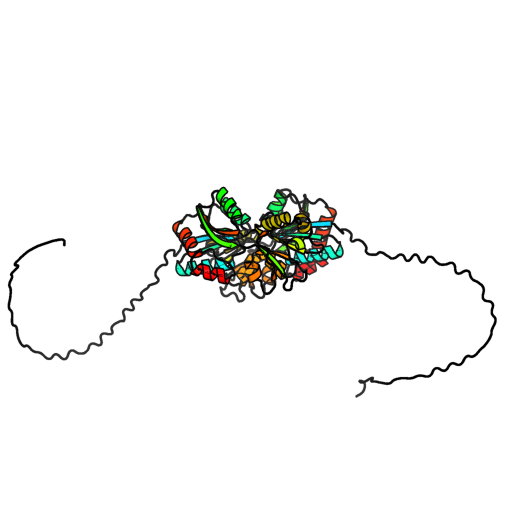8 C C . ASP A 1 83 ? 0.271 -21.062 -8.742 1 97 83 ASP A C 1
ATOM 640 O O . ASP A 1 83 ? 1.005 -21.672 -7.961 1 97 83 ASP A O 1
ATOM 644 N N . VAL A 1 84 ? 0.3 -19.812 -8.938 1 98.38 84 VAL A N 1
ATOM 645 C CA . VAL A 1 84 ? 1.124 -18.953 -8.086 1 98.38 84 VAL A CA 1
ATOM 646 C C . VAL A 1 84 ? 0.241 -17.938 -7.355 1 98.38 84 VAL A C 1
ATOM 648 O O . VAL A 1 84 ? -0.467 -17.156 -7.984 1 98.38 84 VAL A O 1
ATOM 651 N N . GLN A 1 85 ? 0.242 -18 -6.051 1 98.44 85 GLN A N 1
ATOM 652 C CA . GLN A 1 85 ? -0.482 -17.047 -5.219 1 98.44 85 GLN A CA 1
ATOM 653 C C . GLN A 1 85 ? 0.473 -16.062 -4.551 1 98.44 85 GLN A C 1
ATOM 655 O O . GLN A 1 85 ? 1.361 -16.469 -3.795 1 98.44 85 GLN A O 1
ATOM 660 N N . PHE A 1 86 ? 0.188 -14.805 -4.816 1 98.75 86 PHE A N 1
ATOM 661 C CA . PHE A 1 86 ? 1.09 -13.781 -4.297 1 98.75 86 PHE A CA 1
ATOM 662 C C . PHE A 1 86 ? 0.478 -13.086 -3.09 1 98.75 86 PHE A C 1
ATOM 664 O O . PHE A 1 86 ? -0.733 -12.859 -3.043 1 98.75 86 PHE A O 1
ATOM 671 N N . THR A 1 87 ? 1.318 -12.766 -2.139 1 98.38 87 THR A N 1
ATOM 672 C CA . THR A 1 87 ? 1.083 -11.75 -1.12 1 98.38 87 THR A CA 1
ATOM 673 C C . THR A 1 87 ? 2.002 -10.555 -1.331 1 98.38 87 THR A C 1
ATOM 675 O O . THR A 1 87 ? 3.225 -10.68 -1.255 1 98.38 87 THR A O 1
ATOM 678 N N . TYR A 1 88 ? 1.334 -9.391 -1.573 1 97.81 88 TYR A N 1
ATOM 679 C CA . TYR A 1 88 ? 2.113 -8.188 -1.828 1 97.81 88 TYR A CA 1
ATOM 680 C C . TYR A 1 88 ? 2.035 -7.227 -0.646 1 97.81 88 TYR A C 1
ATOM 682 O O . TYR A 1 88 ? 0.944 -6.914 -0.163 1 97.81 88 TYR A O 1
ATOM 690 N N . ALA A 1 89 ? 3.164 -6.734 -0.176 1 96.12 89 ALA A N 1
ATOM 691 C CA . ALA A 1 89 ? 3.305 -5.777 0.918 1 96.12 89 ALA A CA 1
ATOM 692 C C . ALA A 1 89 ? 4.723 -5.219 0.979 1 96.12 89 ALA A C 1
ATOM 694 O O . ALA A 1 89 ? 5.539 -5.473 0.087 1 96.12 89 ALA A O 1
ATOM 695 N N . ASN A 1 90 ? 4.973 -4.328 1.945 1 94.25 90 ASN A N 1
ATOM 696 C CA . ASN A 1 90 ? 6.363 -3.99 2.215 1 94.25 90 ASN A CA 1
ATOM 697 C C . ASN A 1 90 ? 7.109 -5.152 2.865 1 94.25 90 ASN A C 1
ATOM 699 O O . ASN A 1 90 ? 6.488 -6.051 3.432 1 94.25 90 ASN A O 1
ATOM 703 N N . SER A 1 91 ? 8.398 -5.125 2.82 1 94.31 91 SER A N 1
ATOM 704 C CA . SER A 1 91 ? 9.211 -6.266 3.24 1 94.31 91 SER A CA 1
ATOM 705 C C . SER A 1 91 ? 9.078 -6.512 4.738 1 94.31 91 SER A C 1
ATOM 707 O O . SER A 1 91 ? 9.094 -7.66 5.191 1 94.31 91 SER A O 1
ATOM 709 N N . THR A 1 92 ? 8.992 -5.434 5.496 1 93.12 92 THR A N 1
ATOM 710 C CA . THR A 1 92 ? 8.852 -5.605 6.938 1 93.12 92 THR A CA 1
ATOM 711 C C . THR A 1 92 ? 7.594 -6.402 7.262 1 93.12 92 THR A C 1
ATOM 713 O O . THR A 1 92 ? 7.637 -7.336 8.07 1 93.12 92 THR A O 1
ATOM 716 N N . GLU A 1 93 ? 6.539 -6.016 6.637 1 94.19 93 GLU A N 1
ATOM 717 C CA . GLU A 1 93 ? 5.273 -6.719 6.844 1 94.19 93 GLU A CA 1
ATOM 718 C C . GLU A 1 93 ? 5.355 -8.156 6.336 1 94.19 93 GLU A C 1
ATOM 720 O O . GLU A 1 93 ? 4.844 -9.078 6.977 1 94.19 93 GLU A O 1
ATOM 725 N N . LEU A 1 94 ? 5.914 -8.375 5.191 1 97 94 LEU A N 1
ATOM 726 C CA . LEU A 1 94 ? 6.051 -9.711 4.621 1 97 94 LEU A CA 1
ATOM 727 C C . LEU A 1 94 ? 6.824 -10.625 5.562 1 97 94 LEU A C 1
ATOM 729 O O . LEU A 1 94 ? 6.422 -11.766 5.797 1 97 94 LEU A O 1
ATOM 733 N N . ILE A 1 95 ? 7.926 -10.164 6.137 1 96.56 95 ILE A N 1
ATOM 734 C CA . ILE A 1 95 ? 8.75 -10.961 7.047 1 96.56 95 ILE A CA 1
ATOM 735 C C . ILE A 1 95 ? 7.938 -11.312 8.289 1 96.56 95 ILE A C 1
ATOM 737 O O . ILE A 1 95 ? 7.973 -12.453 8.758 1 96.56 95 ILE A O 1
ATOM 741 N N . SER A 1 96 ? 7.227 -10.32 8.75 1 94.75 96 SER A N 1
ATOM 742 C CA . SER A 1 96 ? 6.371 -10.578 9.898 1 94.75 96 SER A CA 1
ATOM 743 C C . SER A 1 96 ? 5.355 -11.68 9.594 1 94.75 96 SER A C 1
ATOM 745 O O . SER A 1 96 ? 5.121 -12.562 10.422 1 94.75 96 SER A O 1
ATOM 747 N N . GLN A 1 97 ? 4.727 -11.609 8.445 1 96.19 97 GLN A N 1
ATOM 748 C CA . GLN A 1 97 ? 3.748 -12.617 8.062 1 96.19 97 GLN A CA 1
ATOM 749 C C . GLN A 1 97 ? 4.387 -14 7.969 1 96.19 97 GLN A C 1
ATOM 751 O O . GLN A 1 97 ? 3.832 -14.977 8.469 1 96.19 97 GLN A O 1
ATOM 756 N N . MET A 1 98 ? 5.484 -14.07 7.375 1 97.94 98 MET A N 1
ATOM 757 C CA . MET A 1 98 ? 6.211 -15.336 7.277 1 97.94 98 MET A CA 1
ATOM 758 C C . MET A 1 98 ? 6.48 -15.914 8.656 1 97.94 98 MET A C 1
ATOM 760 O O . MET A 1 98 ? 6.32 -17.125 8.875 1 97.94 98 MET A O 1
ATOM 764 N N . GLU A 1 99 ? 6.906 -15.047 9.555 1 97 99 GLU A N 1
ATOM 765 C CA . GLU A 1 99 ? 7.254 -15.461 10.906 1 97 99 GLU A CA 1
ATOM 766 C C . GLU A 1 99 ? 6.027 -15.977 11.656 1 97 99 GLU A C 1
ATOM 768 O O . GLU A 1 99 ? 6.113 -16.969 12.391 1 97 99 GLU A O 1
ATOM 773 N N . ILE A 1 100 ? 4.934 -15.391 11.5 1 94.75 100 ILE A N 1
ATOM 774 C CA . ILE A 1 100 ? 3.727 -15.688 12.258 1 94.75 100 ILE A CA 1
ATOM 775 C C . ILE A 1 100 ? 3.023 -16.906 11.656 1 94.75 100 ILE A C 1
ATOM 777 O O . ILE A 1 100 ? 2.609 -17.812 12.383 1 94.75 100 ILE A O 1
ATOM 781 N N . THR A 1 101 ? 2.922 -16.922 10.328 1 95.44 101 THR A N 1
ATOM 782 C CA . THR A 1 101 ? 2.111 -17.953 9.68 1 95.44 101 THR A CA 1
ATOM 783 C C . THR A 1 101 ? 2.9 -19.25 9.531 1 95.44 101 THR A C 1
ATOM 785 O O . THR A 1 101 ? 2.314 -20.328 9.438 1 95.44 101 THR A O 1
ATOM 788 N N . LYS A 1 102 ? 4.18 -19.109 9.414 1 96.5 102 LYS A N 1
ATOM 789 C CA . LYS A 1 102 ? 5.074 -20.25 9.156 1 96.5 102 LYS A CA 1
ATOM 790 C C . LYS A 1 102 ? 4.645 -21.016 7.914 1 96.5 102 LYS A C 1
ATOM 792 O O . LYS A 1 102 ? 4.684 -22.25 7.895 1 96.5 102 LYS A O 1
ATOM 797 N N . LYS A 1 103 ? 4.168 -20.266 6.953 1 97 103 LYS A N 1
ATOM 798 C CA . LYS A 1 103 ? 3.76 -20.797 5.656 1 97 103 LYS A CA 1
ATOM 799 C C . LYS A 1 103 ? 4.434 -20.047 4.512 1 97 103 LYS A C 1
ATOM 801 O O . LYS A 1 103 ? 5.016 -18.984 4.719 1 97 103 LYS A O 1
ATOM 806 N N . GLY A 1 104 ? 4.359 -20.656 3.367 1 98.25 104 GLY A N 1
ATOM 807 C CA . GLY A 1 104 ? 4.887 -20.031 2.16 1 98.25 104 GLY A CA 1
ATOM 808 C C . GLY A 1 104 ? 6.051 -20.797 1.56 1 98.25 104 GLY A C 1
ATOM 809 O O . GLY A 1 104 ? 6.656 -21.641 2.223 1 98.25 104 GLY A O 1
ATOM 810 N N . ASP A 1 105 ? 6.344 -20.422 0.311 1 98.75 105 ASP A N 1
ATOM 811 C CA . ASP A 1 105 ? 7.34 -21.172 -0.454 1 98.75 105 ASP A CA 1
ATOM 812 C C . ASP A 1 105 ? 8.516 -20.266 -0.844 1 98.75 105 ASP A C 1
ATOM 814 O O . ASP A 1 105 ? 9.664 -20.703 -0.843 1 98.75 105 ASP A O 1
ATOM 818 N N . ILE A 1 106 ? 8.18 -19.031 -1.262 1 98.88 106 ILE A N 1
ATOM 819 C CA . ILE A 1 106 ? 9.133 -18.094 -1.848 1 98.88 106 ILE A CA 1
ATOM 820 C C . ILE A 1 106 ? 8.938 -16.703 -1.242 1 98.88 106 ILE A C 1
ATOM 822 O O . ILE A 1 106 ? 7.816 -16.328 -0.883 1 98.88 106 ILE A O 1
ATOM 826 N N . CYS A 1 107 ? 10.023 -15.984 -1.09 1 98.81 107 CYS A N 1
ATOM 827 C CA . CYS A 1 107 ? 9.883 -14.547 -0.88 1 98.81 107 CYS A CA 1
ATOM 828 C C . CYS A 1 107 ? 10.836 -13.766 -1.778 1 98.81 107 CYS A C 1
ATOM 830 O O . CYS A 1 107 ? 11.93 -14.234 -2.086 1 98.81 107 CYS A O 1
ATOM 832 N N . ILE A 1 108 ? 10.32 -12.703 -2.256 1 98.38 108 ILE A N 1
ATOM 833 C CA . ILE A 1 108 ? 11.086 -11.68 -2.955 1 98.38 108 ILE A CA 1
ATOM 834 C C . ILE A 1 108 ? 11.055 -10.375 -2.156 1 98.38 108 ILE A C 1
ATOM 836 O O . ILE A 1 108 ? 10 -9.742 -2.031 1 98.38 108 ILE A O 1
ATOM 840 N N . LEU A 1 109 ? 12.188 -10 -1.699 1 95.69 109 LEU A N 1
ATOM 841 C CA . LEU A 1 109 ? 12.281 -8.875 -0.778 1 95.69 109 LEU A CA 1
ATOM 842 C C . LEU A 1 109 ? 12.953 -7.68 -1.442 1 95.69 109 LEU A C 1
ATOM 844 O O . LEU A 1 109 ? 13.656 -7.84 -2.447 1 95.69 109 LEU A O 1
ATOM 848 N N . ALA A 1 110 ? 12.727 -6.527 -0.867 1 91.75 110 ALA A N 1
ATOM 849 C CA . ALA A 1 110 ? 13.102 -5.281 -1.534 1 91.75 110 ALA A CA 1
ATOM 850 C C . ALA A 1 110 ? 14.602 -5.035 -1.436 1 91.75 110 ALA A C 1
ATOM 852 O O . ALA A 1 110 ? 15.172 -4.309 -2.252 1 91.75 110 ALA A O 1
ATOM 853 N N . SER A 1 111 ? 15.234 -5.652 -0.361 1 88.19 111 SER A N 1
ATOM 854 C CA . SER A 1 111 ? 16.656 -5.34 -0.182 1 88.19 111 SER A CA 1
ATOM 855 C C . SER A 1 111 ? 17.391 -6.496 0.491 1 88.19 111 SER A C 1
ATOM 857 O O . SER A 1 111 ? 16.766 -7.375 1.084 1 88.19 111 SER A O 1
ATOM 859 N N . VAL A 1 112 ? 18.734 -6.387 0.417 1 87.88 112 VAL A N 1
ATOM 860 C CA . VAL A 1 112 ? 19.578 -7.367 1.077 1 87.88 112 VAL A CA 1
ATOM 861 C C . VAL A 1 112 ? 19.469 -7.219 2.592 1 87.88 112 VAL A C 1
ATOM 863 O O . VAL A 1 112 ? 19.547 -8.203 3.33 1 87.88 112 VAL A O 1
ATOM 866 N N . GLU A 1 113 ? 19.219 -5.992 3.061 1 89.69 113 GLU A N 1
ATOM 867 C CA . GLU A 1 113 ? 19 -5.793 4.488 1 89.69 113 GLU A CA 1
ATOM 868 C C . GLU A 1 113 ? 17.766 -6.562 4.977 1 89.69 113 GLU A C 1
ATOM 870 O O . GLU A 1 113 ? 17.797 -7.168 6.047 1 89.69 113 GLU A O 1
ATOM 875 N N . ASP A 1 114 ? 16.734 -6.484 4.191 1 93.5 114 ASP A N 1
ATOM 876 C CA . ASP A 1 114 ? 15.539 -7.254 4.523 1 93.5 114 ASP A CA 1
ATOM 877 C C . ASP A 1 114 ? 15.828 -8.75 4.512 1 93.5 114 ASP A C 1
ATOM 879 O O . ASP A 1 114 ? 15.344 -9.492 5.367 1 93.5 114 ASP A O 1
ATOM 883 N N . TYR A 1 115 ? 16.609 -9.203 3.564 1 95.62 115 TYR A N 1
ATOM 884 C CA . TYR A 1 115 ? 17.031 -10.602 3.5 1 95.62 115 TYR A CA 1
ATOM 885 C C . TYR A 1 115 ? 17.75 -11.016 4.781 1 95.62 115 TYR A C 1
ATOM 887 O O . TYR A 1 115 ? 17.469 -12.086 5.336 1 95.62 115 TYR A O 1
ATOM 895 N N . GLN A 1 116 ? 18.609 -10.172 5.234 1 95.81 116 GLN A N 1
ATOM 896 C CA . GLN A 1 116 ? 19.375 -10.492 6.445 1 95.81 116 GLN A CA 1
ATOM 897 C C . GLN A 1 116 ? 18.438 -10.625 7.648 1 95.81 116 GLN A C 1
ATOM 899 O O . GLN A 1 116 ? 18.625 -11.516 8.484 1 95.81 116 GLN A O 1
ATOM 904 N N . VAL A 1 117 ? 17.5 -9.766 7.707 1 95.69 117 VAL A N 1
ATOM 905 C CA . VAL A 1 117 ? 16.531 -9.852 8.797 1 95.69 117 VAL A CA 1
ATOM 906 C C . VAL A 1 117 ? 15.812 -11.195 8.742 1 95.69 117 VAL A C 1
ATOM 908 O O . VAL A 1 117 ? 15.672 -11.875 9.766 1 95.69 117 VAL A O 1
ATOM 911 N N . ALA A 1 118 ? 15.32 -11.578 7.574 1 98.06 118 ALA A N 1
ATOM 912 C CA . ALA A 1 118 ? 14.609 -12.844 7.406 1 98.06 118 ALA A CA 1
ATOM 913 C C . ALA A 1 118 ? 15.523 -14.031 7.699 1 98.06 118 ALA A C 1
ATOM 915 O O . ALA A 1 118 ? 15.094 -15.016 8.305 1 98.06 118 ALA A O 1
ATOM 916 N N . LYS A 1 119 ? 16.719 -13.93 7.234 1 98.12 119 LYS A N 1
ATOM 917 C CA . LYS A 1 119 ? 17.719 -14.977 7.477 1 98.12 119 LYS A CA 1
ATOM 918 C C . LYS A 1 119 ? 17.984 -15.141 8.969 1 98.12 119 LYS A C 1
ATOM 920 O O . LYS A 1 119 ? 18.047 -16.266 9.477 1 98.12 119 LYS A O 1
ATOM 925 N N . ASP A 1 120 ? 18.172 -14.062 9.664 1 98.25 120 ASP A N 1
ATOM 926 C CA . ASP A 1 120 ? 18.438 -14.086 11.102 1 98.25 120 ASP A CA 1
ATOM 927 C C . ASP A 1 120 ? 17.281 -14.727 11.867 1 98.25 120 ASP A C 1
ATOM 929 O O . ASP A 1 120 ? 17.484 -15.289 12.945 1 98.25 120 ASP A O 1
ATOM 933 N N . LYS A 1 121 ? 16.156 -14.641 11.32 1 98.25 121 LYS A N 1
ATOM 934 C CA . LYS A 1 121 ? 14.969 -15.242 11.93 1 98.25 121 LYS A CA 1
ATOM 935 C C . LYS A 1 121 ? 14.789 -16.688 11.492 1 98.25 121 LYS A C 1
ATOM 937 O O . LYS A 1 121 ? 13.789 -17.328 11.82 1 98.25 121 LYS A O 1
ATOM 942 N N . ASN A 1 122 ? 15.688 -17.188 10.688 1 98.38 122 ASN A N 1
ATOM 943 C CA . ASN A 1 122 ? 15.727 -18.562 10.211 1 98.38 122 ASN A CA 1
ATOM 944 C C . ASN A 1 122 ? 14.531 -18.891 9.328 1 98.38 122 ASN A C 1
ATOM 946 O O . ASN A 1 122 ? 13.945 -19.969 9.43 1 98.38 122 ASN A O 1
ATOM 950 N N . LEU A 1 123 ? 14.188 -17.938 8.531 1 98.69 123 LEU A N 1
ATOM 951 C CA . LEU A 1 123 ? 13.039 -18.125 7.66 1 98.69 123 LEU A CA 1
ATOM 952 C C . LEU A 1 123 ? 13.477 -18.594 6.273 1 98.69 123 LEU A C 1
ATOM 954 O O . LEU A 1 123 ? 12.664 -19.109 5.504 1 98.69 123 LEU A O 1
ATOM 958 N N . ILE A 1 124 ? 14.742 -18.469 5.949 1 98.44 124 ILE A N 1
ATOM 959 C CA . ILE A 1 124 ? 15.227 -18.625 4.578 1 98.44 124 ILE A CA 1
ATOM 960 C C . ILE A 1 124 ? 15.961 -19.953 4.43 1 98.44 124 ILE A C 1
ATOM 962 O O . ILE A 1 124 ? 16.719 -20.344 5.316 1 98.44 124 ILE A O 1
ATOM 966 N N . LYS A 1 125 ? 15.773 -20.578 3.279 1 97.88 125 LYS A N 1
ATOM 967 C CA . LYS A 1 125 ? 16.516 -21.797 2.941 1 97.88 125 LYS A CA 1
ATOM 968 C C . LYS A 1 125 ? 17.594 -21.516 1.913 1 97.88 125 LYS A C 1
ATOM 970 O O . LYS A 1 125 ? 18.766 -21.828 2.135 1 97.88 125 LYS A O 1
ATOM 975 N N . ASP A 1 126 ? 17.25 -20.969 0.775 1 97.5 126 ASP A N 1
ATOM 976 C CA . ASP A 1 126 ? 18.172 -20.594 -0.297 1 97.5 126 ASP A CA 1
ATOM 977 C C . ASP A 1 126 ? 17.922 -19.156 -0.752 1 97.5 126 ASP A C 1
ATOM 979 O O . ASP A 1 126 ? 16.844 -18.594 -0.516 1 97.5 126 ASP A O 1
ATOM 983 N N . GLU A 1 127 ? 18.891 -18.562 -1.381 1 97 127 GLU A N 1
ATOM 984 C CA . GLU A 1 127 ? 18.781 -17.188 -1.858 1 97 127 GLU A CA 1
ATOM 985 C C . GLU A 1 127 ? 19.531 -17 -3.174 1 97 127 GLU A C 1
ATOM 987 O O . GLU A 1 127 ? 20.547 -17.656 -3.418 1 97 127 GLU A O 1
ATOM 992 N N . LYS A 1 128 ? 19.016 -16.156 -3.971 1 95.88 128 LYS A N 1
ATOM 993 C CA . LYS A 1 128 ? 19.641 -15.695 -5.203 1 95.88 128 LYS A CA 1
ATOM 994 C C . LYS A 1 128 ? 19.344 -14.219 -5.457 1 95.88 128 LYS A C 1
ATOM 996 O O . LYS A 1 128 ? 18.203 -13.773 -5.281 1 95.88 128 LYS A O 1
ATOM 1001 N N . GLU A 1 129 ? 20.375 -13.484 -5.852 1 95.38 129 GLU A N 1
ATOM 1002 C CA . GLU A 1 129 ? 20.125 -12.102 -6.25 1 95.38 129 GLU A CA 1
ATOM 1003 C C . GLU A 1 129 ? 19.438 -12.039 -7.613 1 95.38 129 GLU A C 1
ATOM 1005 O O . GLU A 1 129 ? 19.875 -12.688 -8.562 1 95.38 129 GLU A O 1
ATOM 1010 N N . LEU A 1 130 ? 18.422 -11.25 -7.727 1 96.19 130 LEU A N 1
ATOM 1011 C CA . LEU A 1 130 ? 17.594 -11.25 -8.93 1 96.19 130 LEU A CA 1
ATOM 1012 C C . LEU A 1 130 ? 17.844 -9.992 -9.758 1 96.19 130 LEU A C 1
ATOM 1014 O O . LEU A 1 130 ? 18.078 -10.07 -10.961 1 96.19 130 LEU A O 1
ATOM 1018 N N . VAL A 1 131 ? 17.781 -8.852 -9.125 1 96.62 131 VAL A N 1
ATOM 1019 C CA . VAL A 1 131 ? 17.906 -7.594 -9.852 1 96.62 131 VAL A CA 1
ATOM 1020 C C . VAL A 1 131 ? 18.688 -6.582 -9.016 1 96.62 131 VAL A C 1
ATOM 1022 O O . VAL A 1 131 ? 18.719 -6.684 -7.785 1 96.62 131 VAL A O 1
ATOM 1025 N N . LYS A 1 132 ? 19.297 -5.598 -9.727 1 94.19 132 LYS A N 1
ATOM 1026 C CA . LYS A 1 132 ? 19.781 -4.406 -9.039 1 94.19 132 LYS A CA 1
ATOM 1027 C C . LYS A 1 132 ? 18.641 -3.49 -8.633 1 94.19 132 LYS A C 1
ATOM 1029 O O . LYS A 1 132 ? 17.656 -3.346 -9.375 1 94.19 132 LYS A O 1
ATOM 1034 N N . HIS A 1 133 ? 18.766 -2.994 -7.5 1 92.94 133 HIS A N 1
ATOM 1035 C CA . HIS A 1 133 ? 17.766 -2.061 -6.98 1 92.94 133 HIS A CA 1
ATOM 1036 C C . HIS A 1 133 ? 18.406 -0.723 -6.621 1 92.94 133 HIS A C 1
ATOM 1038 O O . HIS A 1 133 ? 19.031 -0.591 -5.559 1 92.94 133 HIS A O 1
ATOM 1044 N N . ILE A 1 134 ? 18.203 0.293 -7.473 1 93.75 134 ILE A N 1
ATOM 1045 C CA . ILE A 1 134 ? 18.969 1.531 -7.406 1 93.75 134 ILE A CA 1
ATOM 1046 C C . ILE A 1 134 ? 18.062 2.676 -6.953 1 93.75 134 ILE A C 1
ATOM 1048 O O . ILE A 1 134 ? 17.125 3.051 -7.664 1 93.75 134 ILE A O 1
ATOM 1052 N N . PRO A 1 135 ? 18.406 3.248 -5.801 1 96.31 135 PRO A N 1
ATOM 1053 C CA . PRO A 1 135 ? 17.641 4.43 -5.383 1 96.31 135 PRO A CA 1
ATOM 1054 C C . PRO A 1 135 ? 17.891 5.637 -6.281 1 96.31 135 PRO A C 1
ATOM 1056 O O . PRO A 1 135 ? 19.016 5.836 -6.762 1 96.31 135 PRO A O 1
ATOM 1059 N N . ALA A 1 136 ? 16.891 6.43 -6.48 1 98 136 ALA A N 1
ATOM 1060 C CA . ALA A 1 136 ? 16.984 7.68 -7.23 1 98 136 ALA A CA 1
ATOM 1061 C C . ALA A 1 136 ? 15.992 8.711 -6.707 1 98 136 ALA A C 1
ATOM 1063 O O . ALA A 1 136 ? 15.078 8.375 -5.949 1 98 136 ALA A O 1
ATOM 1064 N N . ILE A 1 137 ? 16.266 9.938 -7.047 1 98.81 137 ILE A N 1
ATOM 1065 C CA . ILE A 1 137 ? 15.344 11.023 -6.711 1 98.81 137 ILE A CA 1
ATOM 1066 C C . ILE A 1 137 ? 14.234 11.102 -7.758 1 98.81 137 ILE A C 1
ATOM 1068 O O . ILE A 1 137 ? 14.508 11.102 -8.961 1 98.81 137 ILE A O 1
ATOM 1072 N N . ALA A 1 138 ? 13.016 11.055 -7.27 1 98.94 138 ALA A N 1
ATOM 1073 C CA . ALA A 1 138 ? 11.852 11.266 -8.125 1 98.94 138 ALA A CA 1
ATOM 1074 C C . ALA A 1 138 ? 11.266 12.664 -7.926 1 98.94 138 ALA A C 1
ATOM 1076 O O . ALA A 1 138 ? 11.109 13.125 -6.793 1 98.94 138 ALA A O 1
ATOM 1077 N N . VAL A 1 139 ? 10.992 13.336 -9.039 1 98.94 139 VAL A N 1
ATOM 1078 C CA . VAL A 1 139 ? 10.336 14.633 -8.992 1 98.94 139 VAL A CA 1
ATOM 1079 C C . VAL A 1 139 ? 9.188 14.664 -10 1 98.94 139 VAL A C 1
ATOM 1081 O O . VAL A 1 139 ? 9.195 13.93 -10.984 1 98.94 139 VAL A O 1
ATOM 1084 N N . PRO A 1 140 ? 8.125 15.516 -9.68 1 98.88 140 PRO A N 1
ATOM 1085 C CA . PRO A 1 140 ? 7.105 15.672 -10.711 1 98.88 140 PRO A CA 1
ATOM 1086 C C . PRO A 1 140 ? 7.688 16.125 -12.047 1 98.88 140 PRO A C 1
ATOM 1088 O O . PRO A 1 140 ? 8.75 16.75 -12.086 1 98.88 140 PRO A O 1
ATOM 1091 N N . LYS A 1 141 ? 6.938 15.711 -13.062 1 98.75 141 LYS A N 1
ATOM 1092 C CA . LYS A 1 141 ? 7.383 16.031 -14.414 1 98.75 141 LYS A CA 1
ATOM 1093 C C . LYS A 1 141 ? 7.754 17.5 -14.547 1 98.75 141 LYS A C 1
ATOM 1095 O O . LYS A 1 141 ? 7 18.375 -14.125 1 98.75 141 LYS A O 1
ATOM 1100 N N . GLY A 1 142 ? 8.938 17.828 -15.094 1 98.56 142 GLY A N 1
ATOM 1101 C CA . GLY A 1 142 ? 9.43 19.188 -15.281 1 98.56 142 GLY A CA 1
ATOM 1102 C C . GLY A 1 142 ? 10.188 19.719 -14.078 1 98.56 142 GLY A C 1
ATOM 1103 O O . GLY A 1 142 ? 10.805 20.781 -14.148 1 98.56 142 GLY A O 1
ATOM 1104 N N . ASN A 1 143 ? 10.031 19.109 -12.914 1 98.69 143 ASN A N 1
ATOM 1105 C CA . ASN A 1 143 ? 10.766 19.438 -11.695 1 98.69 143 ASN A CA 1
ATOM 1106 C C . ASN A 1 143 ? 10.523 20.875 -11.266 1 98.69 143 ASN A C 1
ATOM 1108 O O . ASN A 1 143 ? 11.469 21.656 -11.109 1 98.69 143 ASN A O 1
ATOM 1112 N N . PRO A 1 144 ? 9.32 21.188 -11.023 1 98.5 144 PRO A N 1
ATOM 1113 C CA . PRO A 1 144 ? 8.984 22.578 -10.727 1 98.5 144 PRO A CA 1
ATOM 1114 C C . PRO A 1 144 ? 9.711 23.125 -9.5 1 98.5 144 PRO A C 1
ATOM 1116 O O . PRO A 1 144 ? 9.992 24.328 -9.414 1 98.5 144 PRO A O 1
ATOM 1119 N N . ALA A 1 145 ? 10.062 22.25 -8.555 1 98.56 145 ALA A N 1
ATOM 1120 C CA . ALA A 1 145 ? 10.719 22.688 -7.328 1 98.56 145 ALA A CA 1
ATOM 1121 C C . ALA A 1 145 ? 12.234 22.75 -7.504 1 98.56 145 ALA A C 1
ATOM 1123 O O . ALA A 1 145 ? 12.961 23.109 -6.574 1 98.56 145 ALA A O 1
ATOM 1124 N N . LYS A 1 146 ? 12.75 22.328 -8.625 1 98.5 146 LYS A N 1
ATOM 1125 C CA . LYS A 1 146 ? 14.164 22.406 -8.977 1 98.5 146 LYS A CA 1
ATOM 1126 C C . LYS A 1 146 ? 15.023 21.625 -7.984 1 98.5 146 LYS A C 1
ATOM 1128 O O . LYS A 1 146 ? 16 22.141 -7.461 1 98.5 146 LYS A O 1
ATOM 1133 N N . ILE A 1 147 ? 14.578 20.453 -7.668 1 98.88 147 ILE A N 1
ATOM 1134 C CA . ILE A 1 147 ? 15.336 19.5 -6.859 1 98.88 147 ILE A CA 1
ATOM 1135 C C . ILE A 1 147 ? 16.406 18.828 -7.715 1 98.88 147 ILE A C 1
ATOM 1137 O O . ILE A 1 147 ? 16.094 18.156 -8.695 1 98.88 147 ILE A O 1
ATOM 1141 N N . ASN A 1 148 ? 17.719 18.938 -7.32 1 98.19 148 ASN A N 1
ATOM 1142 C CA . ASN A 1 148 ? 18.781 18.391 -8.172 1 98.19 148 ASN A CA 1
ATOM 1143 C C . ASN A 1 148 ? 19.734 17.5 -7.383 1 98.19 148 ASN A C 1
ATOM 1145 O O . ASN A 1 148 ? 20.562 16.797 -7.965 1 98.19 148 ASN A O 1
ATOM 1149 N N . SER A 1 149 ? 19.531 17.531 -6.102 1 97.94 149 SER A N 1
ATOM 1150 C CA . SER A 1 149 ? 20.406 16.75 -5.242 1 97.94 149 SER A CA 1
ATOM 1151 C C . SER A 1 149 ? 19.719 16.375 -3.932 1 97.94 149 SER A C 1
ATOM 1153 O O . SER A 1 149 ? 18.641 16.906 -3.623 1 97.94 149 SER A O 1
ATOM 1155 N N . LEU A 1 150 ? 20.391 15.5 -3.176 1 98.31 150 LEU A N 1
ATOM 1156 C CA . LEU A 1 150 ? 19.875 15.109 -1.862 1 98.31 150 LEU A CA 1
ATOM 1157 C C . LEU A 1 150 ? 19.844 16.312 -0.922 1 98.31 150 LEU A C 1
ATOM 1159 O O . LEU A 1 150 ? 18.953 16.406 -0.076 1 98.31 150 LEU A O 1
ATOM 1163 N N . LYS A 1 151 ? 20.719 17.219 -1.04 1 98.12 151 LYS A N 1
ATOM 1164 C CA . LYS A 1 151 ? 20.781 18.406 -0.176 1 98.12 151 LYS A CA 1
ATOM 1165 C C . LYS A 1 151 ? 19.547 19.281 -0.362 1 98.12 151 LYS A C 1
ATOM 1167 O O . LYS A 1 151 ? 19.094 19.938 0.575 1 98.12 151 LYS A O 1
ATOM 1172 N N . ASP A 1 152 ? 18.984 19.219 -1.562 1 98.62 152 ASP A N 1
ATOM 1173 C CA . ASP A 1 152 ? 17.828 20.078 -1.875 1 98.62 152 ASP A CA 1
ATOM 1174 C C . ASP A 1 152 ? 16.594 19.641 -1.092 1 98.62 152 ASP A C 1
ATOM 1176 O O . ASP A 1 152 ? 15.625 20.391 -0.989 1 98.62 152 ASP A O 1
ATOM 1180 N N . PHE A 1 153 ? 16.594 18.438 -0.524 1 98.69 153 PHE A N 1
ATOM 1181 C CA . PHE A 1 153 ? 15.484 17.969 0.307 1 98.69 153 PHE A CA 1
ATOM 1182 C C . PHE A 1 153 ? 15.367 18.812 1.575 1 98.69 153 PHE A C 1
ATOM 1184 O O . PHE A 1 153 ? 14.32 18.828 2.221 1 98.69 153 PHE A O 1
ATOM 1191 N N . GLY A 1 154 ? 16.406 19.531 1.9 1 98.25 154 GLY A N 1
ATOM 1192 C CA . GLY A 1 154 ? 16.406 20.312 3.117 1 98.25 154 GLY A CA 1
ATOM 1193 C C . GLY A 1 154 ? 16.047 21.781 2.881 1 98.25 154 GLY A C 1
ATOM 1194 O O . GLY A 1 154 ? 15.969 22.562 3.826 1 98.25 154 GLY A O 1
ATOM 1195 N N . LYS A 1 155 ? 15.852 22.125 1.67 1 97.88 155 LYS A N 1
ATOM 1196 C CA . LYS A 1 155 ? 15.516 23.516 1.355 1 97.88 155 LYS A CA 1
ATOM 1197 C C . LYS A 1 155 ? 14.148 23.906 1.912 1 97.88 155 LYS A C 1
ATOM 1199 O O . LYS A 1 155 ? 13.211 23.094 1.87 1 97.88 155 LYS A O 1
ATOM 1204 N N . SER A 1 156 ? 14.031 25.094 2.338 1 95.94 156 SER A N 1
ATOM 1205 C CA . SER A 1 156 ? 12.766 25.609 2.873 1 95.94 156 SER A CA 1
ATOM 1206 C C . SER A 1 156 ? 11.664 25.547 1.823 1 95.94 156 SER A C 1
ATOM 1208 O O . SER A 1 156 ? 11.891 25.891 0.658 1 95.94 156 SER A O 1
ATOM 1210 N N . GLY A 1 157 ? 10.539 25.078 2.291 1 95.31 157 GLY A N 1
ATOM 1211 C CA . GLY A 1 157 ? 9.375 25.109 1.429 1 95.31 157 GLY A CA 1
ATOM 1212 C C . GLY A 1 157 ? 9.203 23.844 0.618 1 95.31 157 GLY A C 1
ATOM 1213 O O . GLY A 1 157 ? 8.141 23.609 0.032 1 95.31 157 GLY A O 1
ATOM 1214 N N . VAL A 1 158 ? 10.234 23.031 0.539 1 98.5 158 VAL A N 1
ATOM 1215 C CA . VAL A 1 158 ? 10.148 21.766 -0.189 1 98.5 158 VAL A CA 1
ATOM 1216 C C . VAL A 1 158 ? 9.203 20.812 0.532 1 98.5 158 VAL A C 1
ATOM 1218 O O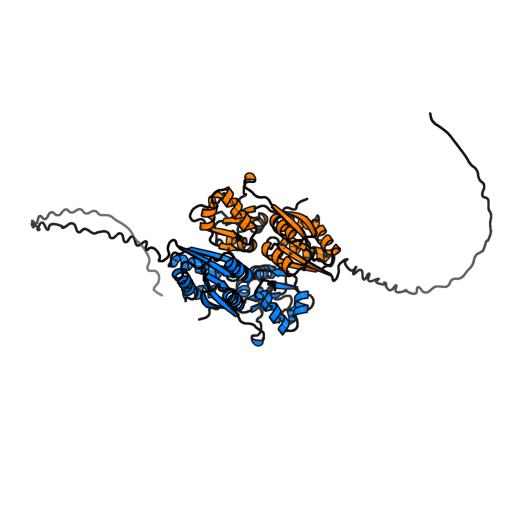 . VAL A 1 158 ? 9.219 20.719 1.762 1 98.5 158 VAL A O 1
ATOM 1221 N N . LYS A 1 159 ? 8.359 20.141 -0.228 1 98.69 159 LYS A N 1
ATOM 1222 C CA . LYS A 1 159 ? 7.449 19.125 0.293 1 98.69 159 LYS A CA 1
ATOM 1223 C C . LYS A 1 159 ? 7.91 17.734 -0.093 1 98.69 159 LYS A C 1
ATOM 1225 O O . LYS A 1 159 ? 7.887 17.359 -1.27 1 98.69 159 LYS A O 1
ATOM 1230 N N . ILE A 1 160 ? 8.188 16.969 0.943 1 98.88 160 ILE A N 1
ATOM 1231 C CA . ILE A 1 160 ? 8.734 15.633 0.718 1 98.88 160 ILE A CA 1
ATOM 1232 C C . ILE A 1 160 ? 7.652 14.586 0.979 1 98.88 160 ILE A C 1
ATOM 1234 O O . ILE A 1 160 ? 6.953 14.641 1.993 1 98.88 160 ILE A O 1
ATOM 1238 N N . ILE A 1 161 ? 7.477 13.656 0.054 1 98.69 161 ILE A N 1
ATOM 1239 C CA . ILE A 1 161 ? 6.738 12.406 0.214 1 98.69 161 ILE A CA 1
ATOM 1240 C C . ILE A 1 161 ? 7.695 11.227 0.116 1 98.69 161 ILE A C 1
ATOM 1242 O O . ILE A 1 161 ? 8.453 11.109 -0.851 1 98.69 161 ILE A O 1
ATOM 1246 N N . ILE A 1 162 ? 7.613 10.32 1.109 1 98.25 162 ILE A N 1
ATOM 1247 C CA . ILE A 1 162 ? 8.688 9.336 1.138 1 98.25 162 ILE A CA 1
ATOM 1248 C C . ILE A 1 162 ? 8.211 8.07 1.85 1 98.25 162 ILE A C 1
ATOM 1250 O O . ILE A 1 162 ? 7.141 8.062 2.459 1 98.25 162 ILE A O 1
ATOM 1254 N N . GLY A 1 163 ? 8.914 6.988 1.661 1 96.94 163 GLY A N 1
ATOM 1255 C CA . GLY A 1 163 ? 8.633 5.797 2.445 1 96.94 163 GLY A CA 1
ATOM 1256 C C . GLY A 1 163 ? 8.766 6.023 3.939 1 96.94 163 GLY A C 1
ATOM 1257 O O . GLY A 1 163 ? 9.641 6.766 4.387 1 96.94 163 GLY A O 1
ATOM 1258 N N . ASP A 1 164 ? 7.949 5.363 4.66 1 95.75 164 ASP A N 1
ATOM 1259 C CA . ASP A 1 164 ? 8 5.5 6.113 1 95.75 164 ASP A CA 1
ATOM 1260 C C . ASP A 1 164 ? 9.297 4.922 6.676 1 95.75 164 ASP A C 1
ATOM 1262 O O . ASP A 1 164 ? 9.625 3.76 6.43 1 95.75 164 ASP A O 1
ATOM 1266 N N . PRO A 1 165 ? 9.992 5.664 7.473 1 92.94 165 PRO A N 1
ATOM 1267 C CA . PRO A 1 165 ? 11.312 5.227 7.914 1 92.94 165 PRO A CA 1
ATOM 1268 C C . PRO A 1 165 ? 11.258 4.09 8.93 1 92.94 165 PRO A C 1
ATOM 1270 O O . PRO A 1 165 ? 12.281 3.461 9.219 1 92.94 165 PRO A O 1
ATOM 1273 N N . GLN A 1 166 ? 10.117 3.799 9.453 1 87.31 166 GLN A N 1
ATOM 1274 C CA . GLN A 1 166 ? 10.008 2.715 10.422 1 87.31 166 GLN A CA 1
ATOM 1275 C C . GLN A 1 166 ? 9.695 1.39 9.734 1 87.31 166 GLN A C 1
ATOM 1277 O O . GLN A 1 166 ? 10.055 0.323 10.234 1 87.31 166 GLN A O 1
ATOM 1282 N N . THR A 1 167 ? 9.109 1.513 8.562 1 86.5 167 THR A N 1
ATOM 1283 C CA . THR A 1 167 ? 8.555 0.269 8.047 1 86.5 167 THR A CA 1
ATOM 1284 C C . THR A 1 167 ? 9.055 -0.002 6.629 1 86.5 167 THR A C 1
ATOM 1286 O O . THR A 1 167 ? 9.094 -1.153 6.191 1 86.5 167 THR A O 1
ATOM 1289 N N . SER A 1 168 ? 9.352 1.026 5.93 1 89.06 168 SER A N 1
ATOM 1290 C CA . SER A 1 168 ? 9.719 0.885 4.527 1 89.06 168 SER A CA 1
ATOM 1291 C C . SER A 1 168 ? 11.234 0.836 4.355 1 89.06 168 SER A C 1
ATOM 1293 O O . SER A 1 168 ? 11.945 1.731 4.816 1 89.06 168 SER A O 1
ATOM 1295 N N . PRO A 1 169 ? 11.711 -0.093 3.553 1 87.19 169 PRO A N 1
ATOM 1296 C CA . PRO A 1 169 ? 13.148 -0.109 3.246 1 87.19 169 PRO A CA 1
ATOM 1297 C C . PRO A 1 169 ? 13.625 1.19 2.605 1 87.19 169 PRO A C 1
ATOM 1299 O O . PRO A 1 169 ? 14.719 1.675 2.924 1 87.19 169 PRO A O 1
ATOM 1302 N N . LEU A 1 170 ? 12.852 1.759 1.832 1 92.56 170 LEU A N 1
ATOM 1303 C CA . LEU A 1 170 ? 13.227 3.004 1.173 1 92.56 170 LEU A CA 1
ATOM 1304 C C . LEU A 1 170 ? 13.234 4.164 2.164 1 92.56 170 LEU A C 1
ATOM 1306 O O . LEU A 1 170 ? 14.047 5.082 2.047 1 92.56 170 LEU A O 1
ATOM 1310 N N . GLY A 1 171 ? 12.273 4.133 3.074 1 94.19 171 GLY A N 1
ATOM 1311 C CA . GLY A 1 171 ? 12.297 5.145 4.121 1 94.19 171 GLY A CA 1
ATOM 1312 C C . GLY A 1 171 ? 13.547 5.086 4.977 1 94.19 171 GLY A C 1
ATOM 1313 O O . GLY A 1 171 ? 14.164 6.117 5.258 1 94.19 171 GLY A O 1
ATOM 1314 N N . LYS A 1 172 ? 13.93 3.895 5.324 1 91.06 172 LYS A N 1
ATOM 1315 C CA . LYS A 1 172 ? 15.148 3.68 6.098 1 91.06 172 LYS A CA 1
ATOM 1316 C C . LYS A 1 172 ? 16.391 4.121 5.312 1 91.06 172 LYS A C 1
ATOM 1318 O O . LYS A 1 172 ? 17.266 4.801 5.852 1 91.06 172 LYS A O 1
ATOM 1323 N N . LEU A 1 173 ? 16.406 3.746 4.125 1 92.62 173 LEU A N 1
ATOM 1324 C CA . LEU A 1 173 ? 17.516 4.102 3.252 1 92.62 173 LEU A CA 1
ATOM 1325 C C . LEU A 1 173 ? 17.594 5.613 3.061 1 92.62 173 LEU A C 1
ATOM 1327 O O . LEU A 1 173 ? 18.688 6.191 3.102 1 92.62 173 LEU A O 1
ATOM 1331 N N . ALA A 1 174 ? 16.484 6.238 2.85 1 96.12 174 ALA A N 1
ATOM 1332 C CA . ALA A 1 174 ? 16.438 7.684 2.656 1 96.12 174 ALA A CA 1
ATOM 1333 C C . ALA A 1 174 ? 17.016 8.422 3.863 1 96.12 174 ALA A C 1
ATOM 1335 O O . ALA A 1 174 ? 17.797 9.359 3.709 1 96.12 174 ALA A O 1
ATOM 1336 N N . ASN A 1 175 ? 16.641 7.984 5.016 1 96.12 175 ASN A N 1
ATOM 1337 C CA . ASN A 1 175 ? 17.188 8.602 6.227 1 96.12 175 ASN A CA 1
ATOM 1338 C C . ASN A 1 175 ? 18.703 8.492 6.273 1 96.12 175 ASN A C 1
ATOM 1340 O O . ASN A 1 175 ? 19.375 9.453 6.641 1 96.12 175 ASN A O 1
ATOM 1344 N N . LYS A 1 176 ? 19.188 7.332 5.91 1 94.5 176 LYS A N 1
ATOM 1345 C CA . LYS A 1 176 ? 20.641 7.141 5.895 1 94.5 176 LYS A CA 1
ATOM 1346 C C . LYS A 1 176 ? 21.297 8.078 4.887 1 94.5 176 LYS A C 1
ATOM 1348 O O . LYS A 1 176 ? 22.359 8.656 5.172 1 94.5 176 LYS A O 1
ATOM 1353 N N . LEU A 1 177 ? 20.688 8.234 3.766 1 96.31 177 LEU A N 1
ATOM 1354 C CA . LEU A 1 177 ? 21.219 9.117 2.738 1 96.31 177 LEU A CA 1
ATOM 1355 C C . LEU A 1 177 ? 21.188 10.57 3.207 1 96.31 177 LEU A C 1
ATOM 1357 O O . LEU A 1 177 ? 22.172 11.305 3.02 1 96.31 177 LEU A O 1
ATOM 1361 N N . PHE A 1 178 ? 20.109 10.969 3.836 1 97.94 178 PHE A N 1
ATOM 1362 C CA . PHE A 1 178 ? 19.984 12.328 4.34 1 97.94 178 PHE A CA 1
ATOM 1363 C C . PHE A 1 178 ? 21 12.602 5.438 1 97.94 178 PHE A C 1
ATOM 1365 O O . PHE A 1 178 ? 21.562 13.695 5.508 1 97.94 178 PHE A O 1
ATOM 1372 N N . GLU A 1 179 ? 21.188 11.625 6.273 1 97.31 179 GLU A N 1
ATOM 1373 C CA . GLU A 1 179 ? 22.172 11.766 7.344 1 97.31 179 GLU A CA 1
ATOM 1374 C C . GLU A 1 179 ? 23.562 11.992 6.777 1 97.31 179 GLU A C 1
ATOM 1376 O O . GLU A 1 179 ? 24.297 12.859 7.25 1 97.31 179 GLU A O 1
ATOM 1381 N N . LYS A 1 180 ? 23.938 11.258 5.801 1 95.75 180 LYS A N 1
ATOM 1382 C CA . LYS A 1 180 ? 25.25 11.367 5.164 1 95.75 180 LYS A CA 1
ATOM 1383 C C . LYS A 1 180 ? 25.453 12.75 4.547 1 95.75 180 LYS A C 1
ATOM 1385 O O . LYS A 1 180 ? 26.562 13.258 4.488 1 95.75 180 LYS A O 1
ATOM 1390 N N . GLN A 1 181 ? 24.359 13.367 4.141 1 96.5 181 GLN A N 1
ATOM 1391 C CA . GLN A 1 181 ? 24.438 14.672 3.492 1 96.5 181 GLN A CA 1
ATOM 1392 C C . GLN A 1 181 ? 24.25 15.805 4.5 1 96.5 181 GLN A C 1
ATOM 1394 O O . GLN A 1 181 ? 24.328 16.984 4.145 1 96.5 181 GLN A O 1
ATOM 1399 N N . GLY A 1 182 ? 23.922 15.477 5.73 1 97.31 182 GLY A N 1
ATOM 1400 C CA . GLY A 1 182 ? 23.734 16.469 6.785 1 97.31 182 GLY A CA 1
ATOM 1401 C C . GLY A 1 182 ? 22.406 17.188 6.707 1 97.31 182 GLY A C 1
ATOM 1402 O O . GLY A 1 182 ? 22.297 18.344 7.148 1 97.31 182 GLY A O 1
ATOM 1403 N N . VAL A 1 183 ? 21.375 16.562 6.113 1 98.12 183 VAL A N 1
ATOM 1404 C CA . VAL A 1 183 ? 20.109 17.281 5.938 1 98.12 183 VAL A CA 1
ATOM 1405 C C . VAL A 1 183 ? 18.969 16.484 6.547 1 98.12 183 VAL A C 1
ATOM 1407 O O . VAL A 1 183 ? 17.797 16.734 6.234 1 98.12 183 VAL A O 1
ATOM 1410 N N . LEU A 1 184 ? 19.219 15.484 7.363 1 98.12 184 LEU A N 1
ATOM 1411 C CA . LEU A 1 184 ? 18.188 14.594 7.895 1 98.12 184 LEU A CA 1
ATOM 1412 C C . LEU A 1 184 ? 17.109 15.375 8.617 1 98.12 184 LEU A C 1
ATOM 1414 O O . LEU A 1 184 ? 15.914 15.195 8.344 1 98.12 184 LEU A O 1
ATOM 1418 N N . ASP A 1 185 ? 17.484 16.328 9.5 1 97.75 185 ASP A N 1
ATOM 1419 C CA . ASP A 1 185 ? 16.5 17.047 10.297 1 97.75 185 ASP A CA 1
ATOM 1420 C C . ASP A 1 185 ? 15.641 17.953 9.414 1 97.75 185 ASP A C 1
ATOM 1422 O O . ASP A 1 185 ? 14.422 18 9.57 1 97.75 185 ASP A O 1
ATOM 1426 N N . ALA A 1 186 ? 16.297 18.656 8.508 1 98.06 186 ALA A N 1
ATOM 1427 C CA . ALA A 1 186 ? 15.547 19.516 7.594 1 98.06 186 ALA A CA 1
ATOM 1428 C C . ALA A 1 186 ? 14.602 18.703 6.723 1 98.06 186 ALA A C 1
ATOM 1430 O O . ALA A 1 186 ? 13.469 19.125 6.469 1 98.06 186 ALA A O 1
ATOM 1431 N N . ALA A 1 187 ? 15.078 17.531 6.281 1 98.38 187 ALA A N 1
ATOM 1432 C CA . ALA A 1 187 ? 14.242 16.656 5.457 1 98.38 187 ALA A CA 1
ATOM 1433 C C . ALA A 1 187 ? 13.039 16.141 6.242 1 98.38 187 ALA A C 1
ATOM 1435 O O . ALA A 1 187 ? 11.93 16.062 5.707 1 98.38 187 ALA A O 1
ATOM 1436 N N . LYS A 1 188 ? 13.266 15.789 7.422 1 96.94 188 LYS A N 1
ATOM 1437 C CA . LYS A 1 188 ? 12.164 15.344 8.273 1 96.94 188 LYS A CA 1
ATOM 1438 C C . LYS A 1 188 ? 11.117 16.453 8.445 1 96.94 188 LYS A C 1
ATOM 1440 O O . LYS A 1 188 ? 9.914 16.188 8.367 1 96.94 188 LYS A O 1
ATOM 1445 N N . ASN A 1 189 ? 11.602 17.656 8.656 1 96.19 189 ASN A N 1
ATOM 1446 C CA . ASN A 1 189 ? 10.703 18.797 8.82 1 96.19 189 ASN A CA 1
ATOM 1447 C C . ASN A 1 189 ? 9.93 19.078 7.535 1 96.19 189 ASN A C 1
ATOM 1449 O O . ASN A 1 189 ? 8.781 19.531 7.582 1 96.19 189 ASN A O 1
ATOM 1453 N N . ASN A 1 190 ? 10.539 18.766 6.402 1 98 190 ASN A N 1
ATOM 1454 C CA . ASN A 1 190 ? 9.938 19.031 5.102 1 98 190 ASN A CA 1
ATOM 1455 C C . ASN A 1 190 ? 9.008 17.906 4.672 1 98 190 ASN A C 1
ATOM 1457 O O . ASN A 1 190 ? 8.289 18.031 3.676 1 98 190 ASN A O 1
ATOM 1461 N N . THR A 1 191 ? 8.992 16.766 5.406 1 98.5 191 THR A N 1
ATOM 1462 C CA . THR A 1 191 ? 8.156 15.625 5.043 1 98.5 191 THR A CA 1
ATOM 1463 C C . THR A 1 191 ? 6.688 15.914 5.336 1 98.5 191 THR A C 1
ATOM 1465 O O . THR A 1 191 ? 6.332 16.266 6.461 1 98.5 191 THR A O 1
ATOM 1468 N N . VAL A 1 192 ? 5.891 15.758 4.285 1 98.31 192 VAL A N 1
ATOM 1469 C CA . VAL A 1 192 ? 4.473 16.062 4.461 1 98.31 192 VAL A CA 1
ATOM 1470 C C . VAL A 1 192 ? 3.67 14.766 4.539 1 98.31 192 VAL A C 1
ATOM 1472 O O . VAL A 1 192 ? 2.543 14.758 5.039 1 98.31 192 VAL A O 1
ATOM 1475 N N . ALA A 1 193 ? 4.262 13.664 4.047 1 98.62 193 ALA A N 1
ATOM 1476 C CA . ALA A 1 193 ? 3.582 12.375 4.105 1 98.62 193 ALA A CA 1
ATOM 1477 C C . ALA A 1 193 ? 4.578 11.227 3.984 1 98.62 193 ALA A C 1
ATOM 1479 O O . ALA A 1 193 ? 5.551 11.312 3.232 1 98.62 193 ALA A O 1
ATOM 1480 N N . THR A 1 194 ? 4.312 10.195 4.711 1 98.38 194 THR A N 1
ATOM 1481 C CA . THR A 1 194 ? 5.039 8.938 4.562 1 98.38 194 THR A CA 1
ATOM 1482 C C . THR A 1 194 ? 4.086 7.801 4.219 1 98.38 194 THR A C 1
ATOM 1484 O O . THR A 1 194 ? 2.889 7.875 4.516 1 98.38 194 THR A O 1
ATOM 1487 N N . PHE A 1 195 ? 4.633 6.809 3.516 1 97.44 195 PHE A N 1
ATOM 1488 C CA . PHE A 1 195 ? 3.828 5.684 3.055 1 97.44 195 PHE A CA 1
ATOM 1489 C C . PHE A 1 195 ? 4.516 4.359 3.365 1 97.44 195 PHE A C 1
ATOM 1491 O O . PHE A 1 195 ? 5.742 4.305 3.48 1 97.44 195 PHE A O 1
ATOM 1498 N N . SER A 1 196 ? 3.684 3.33 3.387 1 94 196 SER A N 1
ATOM 1499 C CA . SER A 1 196 ? 4.188 1.993 3.682 1 94 196 SER A CA 1
ATOM 1500 C C . SER A 1 196 ? 4.75 1.327 2.432 1 94 196 SER A C 1
ATOM 1502 O O . SER A 1 196 ? 5.605 0.441 2.525 1 94 196 SER A O 1
ATOM 1504 N N . THR A 1 197 ? 4.227 1.672 1.302 1 94.19 197 THR A N 1
ATOM 1505 C CA . THR A 1 197 ? 4.688 1.036 0.073 1 94.19 197 THR A CA 1
ATOM 1506 C C . THR A 1 197 ? 5.172 2.082 -0.928 1 94.19 197 THR A C 1
ATOM 1508 O O . THR A 1 197 ? 4.625 3.186 -0.993 1 94.19 197 THR A O 1
ATOM 1511 N N . VAL A 1 198 ? 6.113 1.684 -1.775 1 96.25 198 VAL A N 1
ATOM 1512 C CA . VAL A 1 198 ? 6.688 2.588 -2.766 1 96.25 198 VAL A CA 1
ATOM 1513 C C . VAL A 1 198 ? 5.629 2.947 -3.809 1 96.25 198 VAL A C 1
ATOM 1515 O O . VAL A 1 198 ? 5.609 4.07 -4.324 1 96.25 198 VAL A O 1
ATOM 1518 N N . ASN A 1 199 ? 4.746 2.027 -4.094 1 96.06 199 ASN A N 1
ATOM 1519 C CA . ASN A 1 199 ? 3.713 2.287 -5.09 1 96.06 199 ASN A CA 1
ATOM 1520 C C . ASN A 1 199 ? 2.844 3.479 -4.699 1 96.06 199 ASN A C 1
ATOM 1522 O O . ASN A 1 199 ? 2.473 4.285 -5.555 1 96.06 199 ASN A O 1
ATOM 1526 N N . GLU A 1 200 ? 2.576 3.566 -3.436 1 96.31 200 GLU A N 1
ATOM 1527 C CA . GLU A 1 200 ? 1.76 4.684 -2.975 1 96.31 200 GLU A CA 1
ATOM 1528 C C . GLU A 1 200 ? 2.549 5.992 -2.998 1 96.31 200 GLU A C 1
ATOM 1530 O O . GLU A 1 200 ? 1.988 7.055 -3.27 1 96.31 200 GLU A O 1
ATOM 1535 N N . VAL A 1 201 ? 3.795 5.949 -2.715 1 97.88 201 VAL A N 1
ATOM 1536 C CA . VAL A 1 201 ? 4.66 7.117 -2.852 1 97.88 201 VAL A CA 1
ATOM 1537 C C . VAL A 1 201 ? 4.605 7.637 -4.289 1 97.88 201 VAL A C 1
ATOM 1539 O O . VAL A 1 201 ? 4.379 8.828 -4.516 1 97.88 201 VAL A O 1
ATOM 1542 N N . VAL A 1 202 ? 4.766 6.727 -5.242 1 98.19 202 VAL A N 1
ATOM 1543 C CA . VAL A 1 202 ? 4.797 7.066 -6.66 1 98.19 202 VAL A CA 1
ATOM 1544 C C . VAL A 1 202 ? 3.453 7.664 -7.082 1 98.19 202 VAL A C 1
ATOM 1546 O O . VAL A 1 202 ? 3.408 8.672 -7.785 1 98.19 202 VAL A O 1
ATOM 1549 N N . THR A 1 203 ? 2.426 7.078 -6.609 1 96.31 203 THR A N 1
ATOM 1550 C CA . THR A 1 203 ? 1.089 7.547 -6.949 1 96.31 203 THR A CA 1
ATOM 1551 C C . THR A 1 203 ? 0.874 8.977 -6.449 1 96.31 203 THR A C 1
ATOM 1553 O O . THR A 1 203 ? 0.436 9.844 -7.207 1 96.31 203 THR A O 1
ATOM 1556 N N . PHE A 1 204 ? 1.175 9.219 -5.223 1 97.12 204 PHE A N 1
ATOM 1557 C CA . PHE A 1 204 ? 0.943 10.516 -4.605 1 97.12 204 PHE A CA 1
ATOM 1558 C C . PHE A 1 204 ? 1.827 11.586 -5.242 1 97.12 204 PHE A C 1
ATOM 1560 O O . PHE A 1 204 ? 1.376 12.703 -5.496 1 97.12 204 PHE A O 1
ATOM 1567 N N . LEU A 1 205 ? 3.037 11.211 -5.496 1 98.44 205 LEU A N 1
ATOM 1568 C CA . LEU A 1 205 ? 3.953 12.148 -6.148 1 98.44 205 LEU A CA 1
ATOM 1569 C C . LEU A 1 205 ? 3.502 12.445 -7.574 1 98.44 205 LEU A C 1
ATOM 1571 O O . LEU A 1 205 ? 3.596 13.586 -8.031 1 98.44 205 LEU A O 1
ATOM 1575 N N . SER A 1 206 ? 3.035 11.477 -8.266 1 98.31 206 SER A N 1
ATOM 1576 C CA . SER A 1 206 ? 2.545 11.633 -9.625 1 98.31 206 SER A CA 1
ATOM 1577 C C . SER A 1 206 ? 1.35 12.578 -9.68 1 98.31 206 SER A C 1
ATOM 1579 O O . SER A 1 206 ? 1.107 13.227 -10.703 1 98.31 206 SER A O 1
ATOM 1581 N N . GLN A 1 207 ? 0.684 12.664 -8.594 1 96.94 207 GLN A N 1
ATOM 1582 C CA . GLN A 1 207 ? -0.479 13.539 -8.5 1 96.94 207 GLN A CA 1
ATOM 1583 C C . GLN A 1 207 ? -0.066 14.961 -8.125 1 96.94 207 GLN A C 1
ATOM 1585 O O . GLN A 1 207 ? -0.919 15.828 -7.945 1 96.94 207 GLN A O 1
ATOM 1590 N N . GLY A 1 208 ? 1.181 15.195 -7.895 1 97.12 208 GLY A N 1
ATOM 1591 C CA . GLY A 1 208 ? 1.694 16.531 -7.613 1 97.12 208 GLY A CA 1
ATOM 1592 C C . GLY A 1 208 ? 1.54 16.938 -6.16 1 97.12 208 GLY A C 1
ATOM 1593 O O . GLY A 1 208 ? 1.581 18.125 -5.836 1 97.12 208 GLY A O 1
ATOM 1594 N N . LYS A 1 209 ? 1.434 15.977 -5.332 1 98 209 LYS A N 1
ATOM 1595 C CA . LYS A 1 209 ? 1.149 16.281 -3.934 1 98 209 LYS A CA 1
ATOM 1596 C C . LYS A 1 209 ? 2.438 16.469 -3.139 1 98 209 LYS A C 1
ATOM 1598 O O . LYS A 1 209 ? 2.4 16.703 -1.929 1 98 209 LYS A O 1
ATOM 1603 N N . GLY A 1 210 ? 3.512 16.375 -3.734 1 98.56 210 GLY A N 1
ATOM 1604 C CA . GLY A 1 210 ? 4.848 16.625 -3.219 1 98.56 210 GLY A CA 1
ATOM 1605 C C . GLY A 1 210 ? 5.824 17.094 -4.285 1 98.56 210 GLY A C 1
ATOM 1606 O O . GLY A 1 210 ? 5.508 17.062 -5.477 1 98.56 210 GLY A O 1
ATOM 1607 N N . ASP A 1 211 ? 7 17.484 -3.793 1 98.88 211 ASP A N 1
ATOM 1608 C CA . ASP A 1 211 ? 7.992 18.047 -4.699 1 98.88 211 ASP A CA 1
ATOM 1609 C C . ASP A 1 211 ? 9.062 17.031 -5.066 1 98.88 211 ASP A C 1
ATOM 1611 O O . ASP A 1 211 ? 9.703 17.141 -6.109 1 98.88 211 ASP A O 1
ATOM 1615 N N . CYS A 1 212 ? 9.242 16.078 -4.176 1 98.94 212 CYS A N 1
ATOM 1616 C CA . CYS A 1 212 ? 10.305 15.117 -4.422 1 98.94 212 CYS A CA 1
ATOM 1617 C C . CYS A 1 212 ? 10.164 13.898 -3.508 1 98.94 212 CYS A C 1
ATOM 1619 O O . CYS A 1 212 ? 9.398 13.938 -2.541 1 98.94 212 CYS A O 1
ATOM 1621 N N . SER A 1 213 ? 10.859 12.875 -3.889 1 98.88 213 SER A N 1
ATOM 1622 C CA . SER A 1 213 ? 10.961 11.633 -3.127 1 98.88 213 SER A CA 1
ATOM 1623 C C . SER A 1 213 ? 12.234 10.867 -3.477 1 98.88 213 SER A C 1
ATOM 1625 O O . SER A 1 213 ? 12.977 11.266 -4.379 1 98.88 213 SER A O 1
ATOM 1627 N N . ILE A 1 214 ? 12.539 9.867 -2.66 1 98.31 214 ILE A N 1
ATOM 1628 C CA . ILE A 1 214 ? 13.516 8.844 -2.996 1 98.31 214 ILE A CA 1
ATOM 1629 C C . ILE A 1 214 ? 12.812 7.5 -3.195 1 98.31 214 ILE A C 1
ATOM 1631 O O . ILE A 1 214 ? 12.203 6.973 -2.266 1 98.31 214 ILE A O 1
ATOM 1635 N N . VAL A 1 215 ? 12.828 7.004 -4.434 1 97.62 215 VAL A N 1
ATOM 1636 C CA . VAL A 1 215 ? 12.258 5.707 -4.777 1 97.62 215 VAL A CA 1
ATOM 1637 C C . VAL A 1 215 ? 13.219 4.938 -5.676 1 97.62 215 VAL A C 1
ATOM 1639 O O . VAL A 1 215 ? 14.383 5.32 -5.82 1 97.62 215 VAL A O 1
ATOM 1642 N N . TRP A 1 216 ? 12.766 3.799 -6.117 1 96 216 TRP A N 1
ATOM 1643 C CA . TRP A 1 216 ? 13.625 3.008 -6.988 1 96 216 TRP A CA 1
ATOM 1644 C C . TRP A 1 216 ? 13.562 3.523 -8.422 1 96 216 TRP A C 1
ATOM 1646 O O . TRP A 1 216 ? 12.516 3.992 -8.875 1 96 216 TRP A O 1
ATOM 1656 N N . GLU A 1 217 ? 14.633 3.326 -9.18 1 97.12 217 GLU A N 1
ATOM 1657 C CA . GLU A 1 217 ? 14.719 3.787 -10.562 1 97.12 217 GLU A CA 1
ATOM 1658 C C . GLU A 1 217 ? 13.602 3.197 -11.406 1 97.12 217 GLU A C 1
ATOM 1660 O O . GLU A 1 217 ? 12.984 3.9 -12.219 1 97.12 217 GLU A O 1
ATOM 1665 N N . ASP A 1 218 ? 13.352 1.928 -11.242 1 97.31 218 ASP A N 1
ATOM 1666 C CA . ASP A 1 218 ? 12.344 1.272 -12.07 1 97.31 218 ASP A CA 1
ATOM 1667 C C . ASP A 1 218 ? 10.961 1.882 -11.844 1 97.31 218 ASP A C 1
ATOM 1669 O O . ASP A 1 218 ? 10.172 2.016 -12.781 1 97.31 218 ASP A O 1
ATOM 1673 N N . ASN A 1 219 ? 10.695 2.256 -10.617 1 97.56 219 ASN A N 1
ATOM 1674 C CA . ASN A 1 219 ? 9.406 2.881 -10.32 1 97.56 219 ASN A CA 1
ATOM 1675 C C . ASN A 1 219 ? 9.25 4.203 -11.062 1 97.56 219 ASN A C 1
ATOM 1677 O O . ASN A 1 219 ? 8.172 4.496 -11.594 1 97.56 219 ASN A O 1
ATOM 1681 N N . ILE A 1 220 ? 10.289 5.008 -11.062 1 98.5 220 ILE A N 1
ATOM 1682 C CA . ILE A 1 220 ? 10.25 6.309 -11.719 1 98.5 220 ILE A CA 1
ATOM 1683 C C . ILE A 1 220 ? 10.086 6.121 -13.227 1 98.5 220 ILE A C 1
ATOM 1685 O O . ILE A 1 220 ? 9.242 6.773 -13.852 1 98.5 220 ILE A O 1
ATOM 1689 N N . LEU A 1 221 ? 10.875 5.215 -13.781 1 98.31 221 LEU A N 1
ATOM 1690 C CA . LEU A 1 221 ? 10.859 4.984 -15.219 1 98.31 221 LEU A CA 1
ATOM 1691 C C . LEU A 1 221 ? 9.5 4.441 -15.664 1 98.31 221 LEU A C 1
ATOM 1693 O O . LEU A 1 221 ? 9.016 4.777 -16.75 1 98.31 221 LEU A O 1
ATOM 1697 N N . ASN A 1 222 ? 8.891 3.664 -14.867 1 97.75 222 ASN A N 1
ATOM 1698 C CA . ASN A 1 222 ? 7.574 3.129 -15.18 1 97.75 222 ASN A CA 1
ATOM 1699 C C . ASN A 1 222 ? 6.488 4.195 -15.047 1 97.75 222 ASN A C 1
ATOM 1701 O O . ASN A 1 222 ? 5.379 4.023 -15.555 1 97.75 222 ASN A O 1
ATOM 1705 N N . ALA A 1 223 ? 6.766 5.246 -14.328 1 98.06 223 ALA A N 1
ATOM 1706 C CA . ALA A 1 223 ? 5.852 6.375 -14.172 1 98.06 223 ALA A CA 1
ATOM 1707 C C . ALA A 1 223 ? 6.375 7.609 -14.898 1 98.06 223 ALA A C 1
ATOM 1709 O O . ALA A 1 223 ? 6.129 8.742 -14.469 1 98.06 223 ALA A O 1
ATOM 1710 N N . SER A 1 224 ? 7.043 7.449 -15.984 1 97.69 224 SER A N 1
ATOM 1711 C CA . SER A 1 224 ? 7.797 8.5 -16.656 1 97.69 224 SER A CA 1
ATOM 1712 C C . SER A 1 224 ? 6.871 9.562 -17.234 1 97.69 224 SER A C 1
ATOM 1714 O O . SER A 1 224 ? 7.312 10.656 -17.594 1 97.69 224 SER A O 1
ATOM 1716 N N . LYS A 1 225 ? 5.609 9.305 -17.422 1 98.06 225 LYS A N 1
ATOM 1717 C CA . LYS A 1 225 ? 4.648 10.297 -17.906 1 98.06 225 LYS A CA 1
ATOM 1718 C C . LYS A 1 225 ? 4.477 11.422 -16.891 1 98.06 225 LYS A C 1
ATOM 1720 O O . LYS A 1 225 ? 4.219 12.57 -17.266 1 98.06 225 LYS A O 1
ATOM 1725 N N . ASP A 1 226 ? 4.703 11.07 -15.594 1 98.69 226 ASP A N 1
ATOM 1726 C CA . ASP A 1 226 ? 4.363 12.008 -14.531 1 98.69 226 ASP A CA 1
ATOM 1727 C C . ASP A 1 226 ? 5.598 12.398 -13.719 1 98.69 226 ASP A C 1
ATOM 1729 O O . ASP A 1 226 ? 5.582 13.398 -13 1 98.69 226 ASP A O 1
ATOM 1733 N N . LEU A 1 227 ? 6.617 11.562 -13.828 1 98.88 227 LEU A N 1
ATOM 1734 C CA . LEU A 1 227 ? 7.777 11.789 -12.977 1 98.88 227 LEU A CA 1
ATOM 1735 C C . LEU A 1 227 ? 9.055 11.875 -13.805 1 98.88 227 LEU A C 1
ATOM 1737 O O . LEU A 1 227 ? 9.156 11.258 -14.867 1 98.88 227 LEU A O 1
ATOM 1741 N N . ASP A 1 228 ? 9.992 12.68 -13.32 1 98.88 228 ASP A N 1
ATOM 1742 C CA . ASP A 1 228 ? 11.359 12.711 -13.836 1 98.88 228 ASP A CA 1
ATOM 1743 C C . ASP A 1 228 ? 12.336 12.102 -12.836 1 98.88 228 ASP A C 1
ATOM 1745 O O . ASP A 1 228 ? 12.133 12.203 -11.625 1 98.88 228 ASP A O 1
ATOM 1749 N N . LEU A 1 229 ? 13.32 11.461 -13.344 1 98.81 229 LEU A N 1
ATOM 1750 C CA . LEU A 1 229 ? 14.359 10.805 -12.562 1 98.81 229 LEU A CA 1
ATOM 1751 C C . LEU A 1 229 ? 15.586 11.695 -12.43 1 98.81 229 LEU A C 1
ATOM 1753 O O . LEU A 1 229 ? 16.094 12.219 -13.422 1 98.81 229 LEU A O 1
ATOM 1757 N N . ILE A 1 230 ? 16.031 11.945 -11.203 1 98.69 230 ILE A N 1
ATOM 1758 C CA . ILE A 1 230 ? 17.328 12.547 -10.906 1 98.69 230 ILE A CA 1
ATOM 1759 C C . ILE A 1 230 ? 18.25 11.5 -10.273 1 98.69 230 ILE A C 1
ATOM 1761 O O . ILE A 1 230 ? 17.969 11.023 -9.172 1 98.69 230 ILE A O 1
ATOM 1765 N N . ALA A 1 231 ? 19.344 11.266 -10.945 1 97.44 231 ALA A N 1
ATOM 1766 C CA . ALA A 1 231 ? 20.25 10.25 -10.453 1 97.44 231 ALA A CA 1
ATOM 1767 C C . ALA A 1 231 ? 21 10.734 -9.211 1 97.44 231 ALA A C 1
ATOM 1769 O O . ALA A 1 231 ? 21.406 11.898 -9.133 1 97.44 231 ALA A O 1
ATOM 1770 N N . ILE A 1 232 ? 21.094 9.828 -8.297 1 97.06 232 ILE A N 1
ATOM 1771 C CA . ILE A 1 232 ? 21.984 10.078 -7.172 1 97.06 232 ILE A CA 1
ATOM 1772 C C . ILE A 1 232 ? 23.406 9.633 -7.539 1 97.06 232 ILE A C 1
ATOM 1774 O O . ILE A 1 232 ? 23.609 8.5 -7.984 1 97.06 232 ILE A O 1
ATOM 1778 N N . PRO A 1 233 ? 24.375 10.469 -7.316 1 95 233 PRO A N 1
ATOM 1779 C CA . PRO A 1 233 ? 25.75 10.062 -7.637 1 95 233 PRO A CA 1
ATOM 1780 C C . PRO A 1 233 ? 26.156 8.773 -6.934 1 95 233 PRO A C 1
ATOM 1782 O O . PRO A 1 233 ? 25.812 8.555 -5.77 1 95 233 PRO A O 1
ATOM 1785 N N . GLU A 1 234 ? 26.922 8.008 -7.609 1 90.25 234 GLU A N 1
ATOM 1786 C CA . GLU A 1 234 ? 27.312 6.699 -7.105 1 90.25 234 GLU A CA 1
ATOM 1787 C C . GLU A 1 234 ? 28.031 6.812 -5.762 1 90.25 234 GLU A C 1
ATOM 1789 O O . GLU A 1 234 ? 27.859 5.961 -4.891 1 90.25 234 GLU A O 1
ATOM 1794 N N . SER A 1 235 ? 28.781 7.848 -5.602 1 89.88 235 SER A N 1
ATOM 1795 C CA . SER A 1 235 ? 29.547 8.047 -4.379 1 89.88 235 SER A CA 1
ATOM 1796 C C . SER A 1 235 ? 28.641 8.305 -3.184 1 89.88 235 SER A C 1
ATOM 1798 O O . SER A 1 235 ? 29.047 8.117 -2.035 1 89.88 235 SER A O 1
ATOM 1800 N N . GLU A 1 236 ? 27.484 8.648 -3.498 1 89.75 236 GLU A N 1
ATOM 1801 C CA . GLU A 1 236 ? 26.531 8.984 -2.447 1 89.75 236 GLU A CA 1
ATOM 1802 C C . GLU A 1 236 ? 25.453 7.914 -2.318 1 89.75 236 GLU A C 1
ATOM 1804 O O . GLU A 1 236 ? 24.719 7.879 -1.328 1 89.75 236 GLU A O 1
ATOM 1809 N N . ASN A 1 237 ? 25.406 7.047 -3.279 1 88.94 237 ASN A N 1
ATOM 1810 C CA . ASN A 1 237 ? 24.266 6.148 -3.4 1 88.94 237 ASN A CA 1
ATOM 1811 C C . ASN A 1 237 ? 24.516 4.832 -2.664 1 88.94 237 ASN A C 1
ATOM 1813 O O . ASN A 1 237 ? 25.625 4.566 -2.211 1 88.94 237 ASN A O 1
ATOM 1817 N N . ALA A 1 238 ? 23.453 4.168 -2.371 1 84.88 238 ALA A N 1
ATOM 1818 C CA . ALA A 1 238 ? 23.484 2.824 -1.803 1 84.88 238 ALA A CA 1
ATOM 1819 C C . ALA A 1 238 ? 22.812 1.821 -2.73 1 84.88 238 ALA A C 1
ATOM 1821 O O . ALA A 1 238 ? 21.641 1.491 -2.545 1 84.88 238 ALA A O 1
ATOM 1822 N N . ILE A 1 239 ? 23.578 1.351 -3.664 1 83.31 239 ILE A N 1
ATOM 1823 C CA . ILE A 1 239 ? 23.031 0.389 -4.609 1 83.31 239 ILE A CA 1
ATOM 1824 C C . ILE A 1 239 ? 22.766 -0.938 -3.904 1 83.31 239 ILE A C 1
ATOM 1826 O O . ILE A 1 239 ? 23.641 -1.458 -3.201 1 83.31 239 ILE A O 1
ATOM 1830 N N . LYS A 1 240 ? 21.547 -1.348 -4.098 1 87.25 240 LYS A N 1
ATOM 1831 C CA . LYS A 1 240 ? 21.094 -2.586 -3.461 1 87.25 240 LYS A CA 1
ATOM 1832 C C . LYS A 1 240 ? 20.75 -3.645 -4.504 1 87.25 240 LYS A C 1
ATOM 1834 O O . LYS A 1 240 ? 20.938 -3.426 -5.703 1 87.25 240 LYS A O 1
ATOM 1839 N N . THR A 1 241 ? 20.531 -4.848 -3.994 1 92.56 241 THR A N 1
ATOM 1840 C CA . THR A 1 241 ? 20 -5.926 -4.82 1 92.56 241 THR A CA 1
ATOM 1841 C C . THR A 1 241 ? 18.734 -6.512 -4.199 1 92.56 241 THR A C 1
ATOM 1843 O O . THR A 1 241 ? 18.516 -6.398 -2.99 1 92.56 241 THR A O 1
ATOM 1846 N N . MET A 1 242 ? 17.891 -7.008 -5.055 1 95.06 242 MET A N 1
ATOM 1847 C CA . MET A 1 242 ? 16.688 -7.707 -4.605 1 95.06 242 MET A CA 1
ATOM 1848 C C . MET A 1 242 ? 16.875 -9.219 -4.672 1 95.06 242 MET A C 1
ATOM 1850 O O . MET A 1 242 ? 17.125 -9.773 -5.746 1 95.06 242 MET A O 1
ATOM 1854 N N . PRO A 1 243 ? 16.703 -9.836 -3.578 1 96.56 243 PRO A N 1
ATOM 1855 C CA . PRO A 1 243 ? 16.859 -11.297 -3.584 1 96.56 243 PRO A CA 1
ATOM 1856 C C . PRO A 1 243 ? 15.531 -12.023 -3.768 1 96.56 243 PRO A C 1
ATOM 1858 O O . PRO A 1 243 ? 14.477 -11.492 -3.414 1 96.56 243 PRO A O 1
ATOM 1861 N N . ILE A 1 244 ? 15.602 -13.141 -4.359 1 98.25 244 ILE A N 1
ATOM 1862 C CA . ILE A 1 244 ? 14.562 -14.164 -4.305 1 98.25 244 ILE A CA 1
ATOM 1863 C C . ILE A 1 244 ? 15.039 -15.344 -3.455 1 98.25 244 ILE A C 1
ATOM 1865 O O . ILE A 1 244 ? 16.188 -15.766 -3.564 1 98.25 244 ILE A O 1
ATOM 1869 N N . CYS A 1 245 ? 14.148 -15.797 -2.564 1 98.56 245 CYS A N 1
ATOM 1870 C CA . CYS A 1 245 ? 14.547 -16.828 -1.605 1 98.56 245 CYS A CA 1
ATOM 1871 C C . CYS A 1 245 ? 13.5 -17.938 -1.528 1 98.56 245 CYS A C 1
ATOM 1873 O O . CYS A 1 245 ? 12.297 -17.672 -1.64 1 98.56 245 CYS A O 1
ATOM 1875 N N . THR A 1 246 ? 13.961 -19.156 -1.37 1 98.81 246 THR A N 1
ATOM 1876 C CA . THR A 1 246 ? 13.062 -20.203 -0.914 1 98.81 246 THR A CA 1
ATOM 1877 C C . THR A 1 246 ? 12.945 -20.188 0.607 1 98.81 246 THR A C 1
ATOM 1879 O O . THR A 1 246 ? 13.875 -19.797 1.305 1 98.81 246 THR A O 1
ATOM 1882 N N . LEU A 1 247 ? 11.797 -20.625 1.093 1 98.81 247 LEU A N 1
ATOM 1883 C CA . LEU A 1 247 ? 11.523 -20.516 2.521 1 98.81 247 LEU A CA 1
ATOM 1884 C C . LEU A 1 247 ? 11.641 -21.875 3.203 1 98.81 247 LEU A C 1
ATOM 1886 O O . LEU A 1 247 ? 11.32 -22.891 2.607 1 98.81 247 LEU A O 1
ATOM 1890 N N . GLN A 1 248 ? 12.023 -21.828 4.492 1 98.56 248 GLN A N 1
ATOM 1891 C CA . GLN A 1 248 ? 12.078 -23.031 5.316 1 98.56 248 GLN A CA 1
ATOM 1892 C C . GLN A 1 248 ? 10.703 -23.672 5.449 1 98.56 248 GLN A C 1
ATOM 1894 O O . GLN A 1 248 ? 10.586 -24.891 5.594 1 98.56 248 GLN A O 1
ATOM 1899 N N . SER A 1 249 ? 9.711 -22.906 5.344 1 98.31 249 SER A N 1
ATOM 1900 C CA . SER A 1 249 ? 8.336 -23.344 5.566 1 98.31 249 SER A CA 1
ATOM 1901 C C . SER A 1 249 ? 7.805 -24.125 4.367 1 98.31 249 SER A C 1
ATOM 1903 O O . SER A 1 249 ? 6.75 -24.75 4.445 1 98.31 249 SER A O 1
ATOM 1905 N N . SER A 1 250 ? 8.492 -24.094 3.234 1 98.12 250 SER A N 1
ATOM 1906 C CA . SER A 1 250 ? 7.953 -24.672 2.012 1 98.12 250 SER A CA 1
ATOM 1907 C C . SER A 1 250 ? 7.824 -26.188 2.137 1 98.12 250 SER A C 1
ATOM 1909 O O . SER A 1 250 ? 8.812 -26.891 2.389 1 98.12 250 SER A O 1
ATOM 1911 N N . PRO A 1 251 ? 6.621 -26.688 1.88 1 96.62 251 PRO A N 1
ATOM 1912 C CA . PRO A 1 251 ? 6.465 -28.141 1.905 1 96.62 251 PRO A CA 1
ATOM 1913 C C . PRO A 1 251 ? 6.961 -28.812 0.625 1 96.62 251 PRO A C 1
ATOM 1915 O O . PRO A 1 251 ? 7.152 -30.031 0.595 1 96.62 251 PRO A O 1
ATOM 1918 N N . ASP A 1 252 ? 7.102 -28.109 -0.431 1 96.81 252 ASP A N 1
ATOM 1919 C CA . ASP A 1 252 ? 7.535 -28.625 -1.728 1 96.81 252 ASP A CA 1
ATOM 1920 C C . ASP A 1 252 ? 8.789 -27.891 -2.209 1 96.81 252 ASP A C 1
ATOM 1922 O O . ASP A 1 252 ? 8.711 -27.016 -3.066 1 96.81 252 ASP A O 1
ATOM 1926 N N . ASN A 1 253 ? 9.898 -28.391 -1.811 1 96.56 253 ASN A N 1
ATOM 1927 C CA . ASN A 1 253 ? 11.18 -27.75 -2.098 1 96.56 253 ASN A CA 1
ATOM 1928 C C . ASN A 1 253 ? 11.484 -27.75 -3.592 1 96.56 253 ASN A C 1
ATOM 1930 O O . ASN A 1 253 ? 12.062 -26.797 -4.113 1 96.56 253 ASN A O 1
ATOM 1934 N N . GLU A 1 254 ? 11.172 -28.781 -4.227 1 97.81 254 GLU A N 1
ATOM 1935 C CA . GLU A 1 254 ? 11.445 -28.891 -5.656 1 97.81 254 GLU A CA 1
ATOM 1936 C C . GLU A 1 254 ? 10.688 -27.812 -6.441 1 97.81 254 GLU A C 1
ATOM 1938 O O . GLU A 1 254 ? 11.266 -27.156 -7.305 1 97.81 254 GLU A O 1
ATOM 1943 N N . LEU A 1 255 ? 9.422 -27.688 -6.137 1 98.25 255 LEU A N 1
ATOM 1944 C CA . LEU A 1 255 ? 8.602 -26.672 -6.793 1 98.25 255 LEU A CA 1
ATOM 1945 C C . LEU A 1 255 ? 9.133 -25.281 -6.504 1 98.25 255 LEU A C 1
ATOM 1947 O O . LEU A 1 255 ? 9.219 -24.438 -7.406 1 98.25 255 LEU A O 1
ATOM 1951 N N . ALA A 1 256 ? 9.508 -24.953 -5.242 1 98.69 256 ALA A N 1
ATOM 1952 C CA . ALA A 1 256 ? 10.055 -23.656 -4.859 1 98.69 256 ALA A CA 1
ATOM 1953 C C . ALA A 1 256 ? 11.344 -23.359 -5.613 1 98.69 256 ALA A C 1
ATOM 1955 O O . ALA A 1 256 ? 11.531 -22.25 -6.133 1 98.69 256 ALA A O 1
ATOM 1956 N N . GLN A 1 257 ? 12.164 -24.375 -5.688 1 98.38 257 GLN A N 1
ATOM 1957 C CA . GLN A 1 257 ? 13.438 -24.203 -6.387 1 98.38 257 GLN A CA 1
ATOM 1958 C C . GLN A 1 257 ? 13.219 -23.969 -7.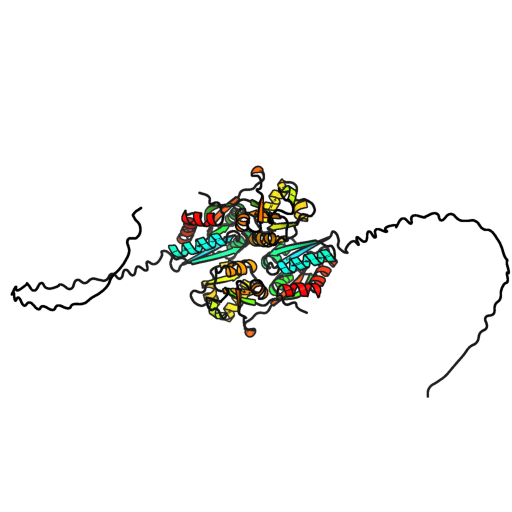879 1 98.38 257 GLN A C 1
ATOM 1960 O O . GLN A 1 257 ? 13.945 -23.188 -8.5 1 98.38 257 GLN A O 1
ATOM 1965 N N . GLU A 1 258 ? 12.289 -24.688 -8.445 1 98.38 258 GLU A N 1
ATOM 1966 C CA . GLU A 1 258 ? 11.984 -24.516 -9.859 1 98.38 258 GLU A CA 1
ATOM 1967 C C . GLU A 1 258 ? 11.547 -23.078 -10.156 1 98.38 258 GLU A C 1
ATOM 1969 O O . GLU A 1 258 ? 11.953 -22.484 -11.156 1 98.38 258 GLU A O 1
ATOM 1974 N N . PHE A 1 259 ? 10.711 -22.547 -9.305 1 98.75 259 PHE A N 1
ATOM 1975 C CA . PHE A 1 259 ? 10.266 -21.172 -9.492 1 98.75 259 PHE A CA 1
ATOM 1976 C C . PHE A 1 259 ? 11.43 -20.203 -9.367 1 98.75 259 PHE A C 1
ATOM 1978 O O . PHE A 1 259 ? 11.547 -19.266 -10.156 1 98.75 259 PHE A O 1
ATOM 1985 N N . MET A 1 260 ? 12.266 -20.375 -8.328 1 98.56 260 MET A N 1
ATOM 1986 C CA . MET A 1 260 ? 13.43 -19.516 -8.148 1 98.56 260 MET A CA 1
ATOM 1987 C C . MET A 1 260 ? 14.32 -19.547 -9.383 1 98.56 260 MET A C 1
ATOM 1989 O O . MET A 1 260 ? 14.781 -18.5 -9.852 1 98.56 260 MET A O 1
ATOM 1993 N N . LYS A 1 261 ? 14.547 -20.719 -9.938 1 97.88 261 LYS A N 1
ATOM 1994 C CA . LYS A 1 261 ? 15.352 -20.875 -11.148 1 97.88 261 LYS A CA 1
ATOM 1995 C C . LYS A 1 261 ? 14.688 -20.172 -12.336 1 97.88 261 LYS A C 1
ATOM 1997 O O . LYS A 1 261 ? 15.352 -19.469 -13.094 1 97.88 261 LYS A O 1
ATOM 2002 N N . TYR A 1 262 ? 13.414 -20.375 -12.5 1 98.38 262 TYR A N 1
ATOM 2003 C CA . TYR A 1 262 ? 12.688 -19.766 -13.609 1 98.38 262 TYR A CA 1
ATOM 2004 C C . TYR A 1 262 ? 12.734 -18.234 -13.523 1 98.38 262 TYR A C 1
ATOM 2006 O O . TYR A 1 262 ? 12.898 -17.547 -14.531 1 98.38 262 TYR A O 1
ATOM 2014 N N . ALA A 1 263 ? 12.594 -17.672 -12.273 1 98.25 263 ALA A N 1
ATOM 2015 C CA . ALA A 1 263 ? 12.57 -16.219 -12.055 1 98.25 263 ALA A CA 1
ATOM 2016 C C . ALA A 1 263 ? 13.906 -15.594 -12.445 1 98.25 263 ALA A C 1
ATOM 2018 O O . ALA A 1 263 ? 13.977 -14.391 -12.695 1 98.25 263 ALA A O 1
ATOM 2019 N N . GLY A 1 264 ? 14.922 -16.359 -12.516 1 96.81 264 GLY A N 1
ATOM 2020 C CA . GLY A 1 264 ? 16.234 -15.875 -12.922 1 96.81 264 GLY A CA 1
ATOM 2021 C C . GLY A 1 264 ? 16.609 -16.297 -14.32 1 96.81 264 GLY A C 1
ATOM 2022 O O . GLY A 1 264 ? 17.766 -16.109 -14.742 1 96.81 264 GLY A O 1
ATOM 2023 N N . SER A 1 265 ? 15.719 -16.891 -15.031 1 97.38 265 SER A N 1
ATOM 2024 C CA . SER A 1 265 ? 15.977 -17.391 -16.391 1 97.38 265 SER A CA 1
ATOM 2025 C C . SER A 1 265 ? 16.031 -16.234 -17.391 1 97.38 265 SER A C 1
ATOM 2027 O O . SER A 1 265 ? 15.68 -15.102 -17.062 1 97.38 265 S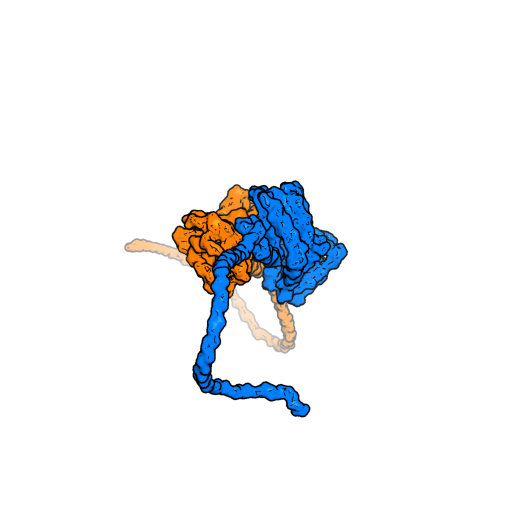ER A O 1
ATOM 2029 N N . ASP A 1 266 ? 16.422 -16.562 -18.656 1 97.5 266 ASP A N 1
ATOM 2030 C CA . ASP A 1 266 ? 16.484 -15.57 -19.719 1 97.5 266 ASP A CA 1
ATOM 2031 C C . ASP A 1 266 ? 15.094 -15.008 -20.031 1 97.5 266 ASP A C 1
ATOM 2033 O O . ASP A 1 266 ? 14.938 -13.812 -20.266 1 97.5 266 ASP A O 1
ATOM 2037 N N . GLU A 1 267 ? 14.164 -15.891 -20.062 1 97.81 267 GLU A N 1
ATOM 2038 C CA . GLU A 1 267 ? 12.797 -15.477 -20.328 1 97.81 267 GLU A CA 1
ATOM 2039 C C . GLU A 1 267 ? 12.297 -14.5 -19.266 1 97.81 267 GLU A C 1
ATOM 2041 O O . GLU A 1 267 ? 11.688 -13.477 -19.578 1 97.81 267 GLU A O 1
ATOM 2046 N N . ALA A 1 268 ? 12.492 -14.82 -18.031 1 98.19 268 ALA A N 1
ATOM 2047 C CA . ALA A 1 268 ? 12.086 -13.953 -16.938 1 98.19 268 ALA A CA 1
ATOM 2048 C C . ALA A 1 268 ? 12.852 -12.633 -16.969 1 98.19 268 ALA A C 1
ATOM 2050 O O . ALA A 1 268 ? 12.281 -11.57 -16.688 1 98.19 268 ALA A O 1
ATOM 2051 N N . ASN A 1 269 ? 14.094 -12.719 -17.266 1 98.06 269 ASN A N 1
ATOM 2052 C CA . ASN A 1 269 ? 14.906 -11.516 -17.359 1 98.06 269 ASN A CA 1
ATOM 2053 C C . ASN A 1 269 ? 14.344 -10.539 -18.406 1 98.06 269 ASN A C 1
ATOM 2055 O O . ASN A 1 269 ? 14.375 -9.328 -18.203 1 98.06 269 ASN A O 1
ATOM 2059 N N . GLU A 1 270 ? 13.875 -11.039 -19.5 1 98.19 270 GLU A N 1
ATOM 2060 C CA . GLU A 1 270 ? 13.273 -10.188 -20.531 1 98.19 270 GLU A CA 1
ATOM 2061 C C . GLU A 1 270 ? 12.031 -9.477 -20 1 98.19 270 GLU A C 1
ATOM 2063 O O . GLU A 1 270 ? 11.789 -8.312 -20.312 1 98.19 270 GLU A O 1
ATOM 2068 N N . ILE A 1 271 ? 11.273 -10.203 -19.219 1 98.31 271 ILE A N 1
ATOM 2069 C CA . ILE A 1 271 ? 10.102 -9.609 -18.578 1 98.31 271 ILE A CA 1
ATOM 2070 C C . ILE A 1 271 ? 10.531 -8.5 -17.625 1 98.31 271 ILE A C 1
ATOM 2072 O O . ILE A 1 271 ? 9.984 -7.395 -17.656 1 98.31 271 ILE A O 1
ATOM 2076 N N . LEU A 1 272 ? 11.516 -8.781 -16.766 1 98.38 272 LEU A N 1
ATOM 2077 C CA . LEU A 1 272 ? 12.008 -7.809 -15.797 1 98.38 272 LEU A CA 1
ATOM 2078 C C . LEU A 1 272 ? 12.5 -6.543 -16.5 1 98.38 272 LEU A C 1
ATOM 2080 O O . LEU A 1 272 ? 12.211 -5.43 -16.062 1 98.38 272 LEU A O 1
ATOM 2084 N N . LYS A 1 273 ? 13.164 -6.695 -17.609 1 98.25 273 LYS A N 1
ATOM 2085 C CA . LYS A 1 273 ? 13.68 -5.559 -18.375 1 98.25 273 LYS A CA 1
ATOM 2086 C C . LYS A 1 273 ? 12.539 -4.707 -18.922 1 98.25 273 LYS A C 1
ATOM 2088 O O . LYS A 1 273 ? 12.641 -3.48 -18.969 1 98.25 273 LYS A O 1
ATOM 2093 N N . LYS A 1 274 ? 11.508 -5.355 -19.375 1 98 274 LYS A N 1
ATOM 2094 C CA . LYS A 1 274 ? 10.352 -4.637 -19.891 1 98 274 LYS A CA 1
ATOM 2095 C C . LYS A 1 274 ? 9.742 -3.719 -18.844 1 98 274 LYS A C 1
ATOM 2097 O O . LYS A 1 274 ? 9.102 -2.723 -19.172 1 98 274 LYS A O 1
ATOM 2102 N N . PHE A 1 275 ? 10.008 -4.086 -17.594 1 97.75 275 PHE A N 1
ATOM 2103 C CA . PHE A 1 275 ? 9.516 -3.258 -16.5 1 97.75 275 PHE A CA 1
ATOM 2104 C C . PHE A 1 275 ? 10.625 -2.385 -15.938 1 97.75 275 PHE A C 1
ATOM 2106 O O . PHE A 1 275 ? 10.555 -1.952 -14.781 1 97.75 275 PHE A O 1
ATOM 2113 N N . ASN A 1 276 ? 11.695 -2.191 -16.688 1 98.06 276 ASN A N 1
ATOM 2114 C CA . ASN A 1 276 ? 12.789 -1.267 -16.406 1 98.06 276 ASN A CA 1
ATOM 2115 C C . ASN A 1 276 ? 13.625 -1.724 -15.219 1 98.06 276 ASN A C 1
ATOM 2117 O O . ASN A 1 276 ? 14.234 -0.903 -14.523 1 98.06 276 ASN A O 1
ATOM 2121 N N . LEU A 1 277 ? 13.508 -3.004 -14.93 1 97.81 277 LEU A N 1
ATOM 2122 C CA . LEU A 1 277 ? 14.414 -3.576 -13.938 1 97.81 277 LEU A CA 1
ATOM 2123 C C . LEU A 1 277 ? 15.711 -4.043 -14.586 1 97.81 277 LEU A C 1
ATOM 2125 O O . LEU A 1 277 ? 15.766 -4.23 -15.805 1 97.81 277 LEU A O 1
ATOM 2129 N N . LYS A 1 278 ? 16.75 -4.129 -13.758 1 96.69 278 LYS A N 1
ATOM 2130 C CA . LYS A 1 278 ? 18.078 -4.52 -14.227 1 96.69 278 LYS A CA 1
ATOM 2131 C C . LYS A 1 278 ? 18.5 -5.859 -13.625 1 96.69 278 LYS A C 1
ATOM 2133 O O . LYS A 1 278 ? 19.141 -5.902 -12.57 1 96.69 278 LYS A O 1
ATOM 2138 N N . PRO A 1 279 ? 18.219 -6.961 -14.336 1 96.94 279 PRO A N 1
ATOM 2139 C CA . PRO A 1 279 ? 18.562 -8.289 -13.812 1 96.94 279 PRO A CA 1
ATOM 2140 C C . PRO A 1 279 ? 20.062 -8.477 -13.602 1 96.94 279 PRO A C 1
ATOM 2142 O O . PRO A 1 279 ? 20.859 -7.926 -14.352 1 96.94 279 PRO A O 1
ATOM 2145 N N . ILE A 1 280 ? 20.344 -9.281 -12.508 1 91.94 280 ILE A N 1
ATOM 2146 C CA . ILE A 1 280 ? 21.734 -9.633 -12.227 1 91.94 280 ILE A CA 1
ATOM 2147 C C . ILE A 1 280 ? 22.125 -10.875 -13.023 1 91.94 280 ILE A C 1
ATOM 2149 O O . ILE A 1 280 ? 21.406 -11.875 -13.016 1 91.94 280 ILE A O 1
ATOM 2153 N N . GLN A 1 281 ? 22.953 -10.844 -13.984 1 75.88 281 GLN A N 1
ATOM 2154 C CA . GLN A 1 281 ? 23.406 -11.945 -14.828 1 75.88 281 GLN A CA 1
ATOM 2155 C C . GLN A 1 281 ? 24.406 -12.836 -14.094 1 75.88 281 GLN A C 1
ATOM 2157 O O . GLN A 1 281 ? 25.156 -12.359 -13.242 1 75.88 281 GLN A O 1
ATOM 2162 N N . MET B 1 1 ? -58.75 43.344 38.438 1 17.67 1 MET B N 1
ATOM 2163 C CA . MET B 1 1 ? -58.688 44.5 39.344 1 17.67 1 MET B CA 1
ATOM 2164 C C . MET B 1 1 ? -57.344 45.219 39.219 1 17.67 1 MET B C 1
ATOM 2166 O O . MET B 1 1 ? -57.188 46.344 39.719 1 17.67 1 MET B O 1
ATOM 2170 N N . LYS B 1 2 ? -56.281 44.188 39.906 1 15.13 2 LYS B N 1
ATOM 2171 C CA . LYS B 1 2 ? -55.438 44.812 40.906 1 15.13 2 LYS B CA 1
ATOM 2172 C C . LYS B 1 2 ? -54.906 46.156 40.375 1 15.13 2 LYS B C 1
ATOM 2174 O O . LYS B 1 2 ? -54.75 46.375 39.188 1 15.13 2 LYS B O 1
ATOM 2179 N N . PHE B 1 3 ? -53.906 46.75 41.344 1 16.67 3 PHE B N 1
ATOM 2180 C CA . PHE B 1 3 ? -53.5 47.844 42.188 1 16.67 3 PHE B CA 1
ATOM 2181 C C . PHE B 1 3 ? -52.812 48.938 41.375 1 16.67 3 PHE B C 1
ATOM 2183 O O . PHE B 1 3 ? -52.312 48.688 40.281 1 16.67 3 PHE B O 1
ATOM 2190 N N . LYS B 1 4 ? -52 49.656 42.281 1 19.7 4 LYS B N 1
ATOM 2191 C CA . LYS B 1 4 ? -51.75 50.969 42.875 1 19.7 4 LYS B CA 1
ATOM 2192 C C . LYS B 1 4 ? -50.938 51.844 41.938 1 19.7 4 LYS B C 1
ATOM 2194 O O . LYS B 1 4 ? -50.281 51.344 41 1 19.7 4 LYS B O 1
ATOM 2199 N N . ARG B 1 5 ? -49.875 52.375 42.656 1 20.62 5 ARG B N 1
ATOM 2200 C CA . ARG B 1 5 ? -49.5 53.625 43.281 1 20.62 5 ARG B CA 1
ATOM 2201 C C . ARG B 1 5 ? -48.688 54.5 42.344 1 20.62 5 ARG B C 1
ATOM 2203 O O . ARG B 1 5 ? -48.062 54 41.406 1 20.62 5 ARG B O 1
ATOM 2210 N N . ILE B 1 6 ? -47.562 55.031 42.969 1 21.34 6 ILE B N 1
ATOM 2211 C CA . ILE B 1 6 ? -47.188 56.281 43.625 1 21.34 6 ILE B CA 1
ATOM 2212 C C . ILE B 1 6 ? -46.469 57.188 42.625 1 21.34 6 ILE B C 1
ATOM 2214 O O . ILE B 1 6 ? -46.031 56.75 41.562 1 21.34 6 ILE B O 1
ATOM 2218 N N . ILE B 1 7 ? -45.312 57.781 43.062 1 20.44 7 ILE B N 1
ATOM 2219 C CA . ILE B 1 7 ? -44.938 59.031 43.75 1 20.44 7 ILE B CA 1
ATOM 2220 C C . ILE B 1 7 ? -44.219 59.969 42.781 1 20.44 7 ILE B C 1
ATOM 2222 O O . ILE B 1 7 ? -44.594 61.125 42.625 1 20.44 7 ILE B O 1
ATOM 2226 N N . TRP B 1 8 ? -43 60.406 43.188 1 21.19 8 TRP B N 1
ATOM 2227 C CA . TRP B 1 8 ? -42.531 61.656 43.75 1 21.19 8 TRP B CA 1
ATOM 2228 C C . TRP B 1 8 ? -41.969 62.562 42.656 1 21.19 8 TRP B C 1
ATOM 2230 O O . TRP B 1 8 ? -41.531 62.094 41.594 1 21.19 8 TRP B O 1
ATOM 2240 N N . ALA B 1 9 ? -41.281 63.688 43.094 1 18.16 9 ALA B N 1
ATOM 2241 C CA . ALA B 1 9 ? -41.062 65.125 43.312 1 18.16 9 ALA B CA 1
ATOM 2242 C C . ALA B 1 9 ? -40.031 65.688 42.312 1 18.16 9 ALA B C 1
ATOM 2244 O O . ALA B 1 9 ? -40.281 66.688 41.688 1 18.16 9 ALA B O 1
ATOM 2245 N N . GLY B 1 10 ? -38.781 65.562 42.688 1 19.38 10 GLY B N 1
ATOM 2246 C CA . GLY B 1 10 ? -38.094 66.812 43.094 1 19.38 10 GLY B CA 1
ATOM 2247 C C . GLY B 1 10 ? -37.594 67.625 41.938 1 19.38 10 GLY B C 1
ATOM 2248 O O . GLY B 1 10 ? -37.406 67.125 40.812 1 19.38 10 GLY B O 1
ATOM 2249 N N . LEU B 1 11 ? -36.719 68.688 42.219 1 17.48 11 LEU B N 1
ATOM 2250 C CA . LEU B 1 11 ? -36.406 70.125 42.25 1 17.48 11 LEU B CA 1
ATOM 2251 C C . LEU B 1 11 ? -35.438 70.5 41.156 1 17.48 11 LEU B C 1
ATOM 2253 O O . LEU B 1 11 ? -35.406 71.688 40.688 1 17.48 11 LEU B O 1
ATOM 2257 N N . ILE B 1 12 ? -34.25 69.688 40.844 1 21.03 12 ILE B N 1
ATOM 2258 C CA . ILE B 1 12 ? -33.062 70.562 41.062 1 21.03 12 ILE B CA 1
ATOM 2259 C C . ILE B 1 12 ? -32.969 71.562 39.938 1 21.03 12 ILE B C 1
ATOM 2261 O O . ILE B 1 12 ? -33.094 71.25 38.75 1 21.03 12 ILE B O 1
ATOM 2265 N N . ASN B 1 13 ? -32.469 72.875 40.25 1 16.48 13 ASN B N 1
ATOM 2266 C CA . ASN B 1 13 ? -32.312 74.312 40.062 1 16.48 13 ASN B CA 1
ATOM 2267 C C . ASN B 1 13 ? -31.469 74.562 38.812 1 16.48 13 ASN B C 1
ATOM 2269 O O . ASN B 1 13 ? -31.844 75.375 37.969 1 16.48 13 ASN B O 1
ATOM 2273 N N . LEU B 1 14 ? -30.094 74.562 38.844 1 19.61 14 LEU B N 1
ATOM 2274 C CA . LEU B 1 14 ? -29.375 75.812 38.906 1 19.61 14 LEU B CA 1
ATOM 2275 C C . LEU B 1 14 ? -29.109 76.375 37.531 1 19.61 14 LEU B C 1
ATOM 2277 O O . LEU B 1 14 ? -29.078 75.625 36.531 1 19.61 14 LEU B O 1
ATOM 2281 N N . ILE B 1 15 ? -28.031 77.312 37.375 1 18.83 15 ILE B N 1
ATOM 2282 C CA . ILE B 1 15 ? -27.766 78.75 37.156 1 18.83 15 ILE B CA 1
ATOM 2283 C C . ILE B 1 15 ? -27.25 78.938 35.719 1 18.83 15 ILE B C 1
ATOM 2285 O O . ILE B 1 15 ? -27.75 79.812 35 1 18.83 15 ILE B O 1
ATOM 2289 N N . ILE B 1 16 ? -25.859 79 35.344 1 20.84 16 ILE B N 1
ATOM 2290 C CA . ILE B 1 16 ? -25.188 80.312 35.219 1 20.84 16 ILE B CA 1
ATOM 2291 C C . ILE B 1 16 ? -25.141 80.75 33.75 1 20.84 16 ILE B C 1
ATOM 2293 O O . ILE B 1 16 ? -25.203 79.875 32.844 1 20.84 16 ILE B O 1
ATOM 2297 N N . ILE B 1 17 ? -23.891 81.375 33.188 1 21.38 17 ILE B N 1
ATOM 2298 C CA . ILE B 1 17 ? -23.453 82.688 32.875 1 21.38 17 ILE B CA 1
ATOM 2299 C C . ILE B 1 17 ? -23.406 82.875 31.359 1 21.38 17 ILE B C 1
ATOM 2301 O O . ILE B 1 17 ? -23.234 81.875 30.609 1 21.38 17 ILE B O 1
ATOM 2305 N N . THR B 1 18 ? -22.781 84.062 30.828 1 19.25 18 THR B N 1
ATOM 2306 C CA . THR B 1 18 ? -22.938 85.312 30.078 1 19.25 18 THR B CA 1
ATOM 2307 C C . THR B 1 18 ? -22.406 85.125 28.656 1 19.25 18 THR B C 1
ATOM 2309 O O . THR B 1 18 ? -23.078 85.562 27.703 1 19.25 18 THR B O 1
ATOM 2312 N N . VAL B 1 19 ? -21.047 85.125 28.219 1 23.2 19 VAL B N 1
ATOM 2313 C CA . VAL B 1 19 ? -20.5 86.375 27.656 1 23.2 19 VAL B CA 1
ATOM 2314 C C . VAL B 1 19 ? -20.578 86.312 26.125 1 23.2 19 VAL B C 1
ATOM 2316 O O . VAL B 1 19 ? -20.5 85.25 25.531 1 23.2 19 VAL B O 1
ATOM 2319 N N . PHE B 1 20 ? -20.469 87.562 25.375 1 20.84 20 PHE B N 1
ATOM 2320 C CA . PHE B 1 20 ? -20.812 88.438 24.266 1 20.84 20 PHE B CA 1
ATOM 2321 C C . PHE B 1 20 ? -19.969 88.125 23.047 1 20.84 20 PHE B C 1
ATOM 2323 O O . PHE B 1 20 ? -20.438 88.25 21.906 1 20.84 20 PHE B O 1
ATOM 2330 N N . LEU B 1 21 ? -18.547 87.875 22.953 1 24 21 LEU B N 1
ATOM 2331 C CA . LEU B 1 21 ? -17.828 88.938 22.266 1 24 21 LEU B CA 1
ATOM 2332 C C . LEU B 1 21 ? -17.859 88.75 20.766 1 24 21 LEU B C 1
ATOM 2334 O O . LEU B 1 21 ? -18 87.625 20.281 1 24 21 LEU B O 1
ATOM 2338 N N . GLY B 1 22 ? -17.375 89.812 19.953 1 23.17 22 GLY B N 1
ATOM 2339 C CA . GLY B 1 22 ? -17.531 90.625 18.766 1 23.17 22 GLY B CA 1
ATOM 2340 C C . GLY B 1 22 ? -16.969 90 17.516 1 23.17 22 GLY B C 1
ATOM 2341 O O . GLY B 1 22 ? -16.297 88.938 17.594 1 23.17 22 GLY B O 1
ATOM 2342 N N . CYS B 1 23 ? -16.328 90.812 16.531 1 23.62 23 CYS B N 1
ATOM 2343 C CA . CYS B 1 23 ? -16.469 91.25 15.148 1 23.62 23 CYS B CA 1
ATOM 2344 C C . CYS B 1 23 ? -15.461 90.562 14.25 1 23.62 23 CYS B C 1
ATOM 2346 O O . CYS B 1 23 ? -15.656 90.438 13.039 1 23.62 23 CYS B O 1
ATOM 2348 N N . THR B 1 24 ? -14.125 90.312 14.742 1 21.61 24 THR B N 1
ATOM 2349 C CA . THR B 1 24 ? -13.109 91 13.969 1 21.61 24 THR B CA 1
ATOM 2350 C C . THR B 1 24 ? -12.859 90.25 12.633 1 21.61 24 THR B C 1
ATOM 2352 O O . THR B 1 24 ? -13.195 89.125 12.484 1 21.61 24 THR B O 1
ATOM 2355 N N . ALA B 1 25 ? -11.477 90.5 12.047 1 23.97 25 ALA B N 1
ATOM 2356 C CA . ALA B 1 25 ? -10.758 91.062 10.93 1 23.97 25 ALA B CA 1
ATOM 2357 C C . ALA B 1 25 ? -10.422 90.062 9.867 1 23.97 25 ALA B C 1
ATOM 2359 O O . ALA B 1 25 ? -10.734 90.25 8.688 1 23.97 25 ALA B O 1
ATOM 2360 N N . THR B 1 26 ? -9.062 89.688 9.789 1 25.11 26 THR B N 1
ATOM 2361 C CA . THR B 1 26 ? -8.125 90.062 8.719 1 25.11 26 THR B CA 1
ATOM 2362 C C . THR B 1 26 ? -7.988 88.875 7.75 1 25.11 26 THR B C 1
ATOM 2364 O O . THR B 1 26 ? -8.125 87.688 8.148 1 25.11 26 THR B O 1
ATOM 2367 N N . GLN B 1 27 ? -7.453 89.062 6.5 1 26.27 27 GLN B N 1
ATOM 2368 C CA . GLN B 1 27 ? -7.488 88.688 5.09 1 26.27 27 GLN B CA 1
ATOM 2369 C C . GLN B 1 27 ? -6.559 87.5 4.809 1 26.27 27 GLN B C 1
ATOM 2371 O O . GLN B 1 27 ? -6.586 86.938 3.721 1 26.27 27 GLN B O 1
ATOM 2376 N N . LYS B 1 28 ? -5.746 87 5.75 1 26.44 28 LYS B N 1
ATOM 2377 C CA . LYS B 1 28 ? -4.512 86.562 5.086 1 26.44 28 LYS B CA 1
ATOM 2378 C C . LYS B 1 28 ? -4.762 85.438 4.125 1 26.44 28 LYS B C 1
ATOM 2380 O O . LYS B 1 28 ? -5.461 84.438 4.465 1 26.44 28 LYS B O 1
ATOM 2385 N N . PRO B 1 29 ? -4.23 85.562 2.889 1 28.5 29 PRO B N 1
ATOM 2386 C CA . PRO B 1 29 ? -4.375 84.688 1.709 1 28.5 29 PRO B CA 1
ATOM 2387 C C . PRO B 1 29 ? -3.707 83.312 1.881 1 28.5 29 PRO B C 1
ATOM 2389 O O . PRO B 1 29 ? -2.488 83.25 2.059 1 28.5 29 PRO B O 1
ATOM 2392 N N . ALA B 1 30 ? -4.066 82.5 2.867 1 24.86 30 ALA B N 1
ATOM 2393 C CA . ALA B 1 30 ? -3.184 81.375 3.121 1 24.86 30 ALA B CA 1
ATOM 2394 C C . ALA B 1 30 ? -3.047 80.5 1.878 1 24.86 30 ALA B C 1
ATOM 2396 O O . ALA B 1 30 ? -4.035 80.188 1.198 1 24.86 30 ALA B O 1
ATOM 2397 N N . GLN B 1 31 ? -1.842 80.562 1.336 1 29.89 31 GLN B N 1
ATOM 2398 C CA . GLN B 1 31 ? -1.17 79.75 0.345 1 29.89 31 GLN B CA 1
ATOM 2399 C C . GLN B 1 31 ? -1.391 78.25 0.632 1 29.89 31 GLN B C 1
ATOM 2401 O O . GLN B 1 31 ? -1.204 77.812 1.764 1 29.89 31 GLN B O 1
ATOM 2406 N N . GLY B 1 32 ? -2.238 77.625 -0.126 1 25.5 32 GLY B N 1
ATOM 2407 C CA . GLY B 1 32 ? -2.768 76.25 -0.15 1 25.5 32 GLY B CA 1
ATOM 2408 C C . GLY B 1 32 ? -1.688 75.188 -0.18 1 25.5 32 GLY B C 1
ATOM 2409 O O . GLY B 1 32 ? -0.938 75.062 -1.153 1 25.5 32 GLY B O 1
ATOM 2410 N N . ASP B 1 33 ? -0.841 75.25 0.99 1 25.08 33 ASP B N 1
ATOM 2411 C CA . ASP B 1 33 ? 0.194 74.25 1.006 1 25.08 33 ASP B CA 1
ATOM 2412 C C . ASP B 1 33 ? -0.4 72.875 0.732 1 25.08 33 ASP B C 1
ATOM 2414 O O . ASP B 1 33 ? -1.411 72.5 1.329 1 25.08 33 ASP B O 1
ATOM 2418 N N . SER B 1 34 ? -0.209 72.375 -0.529 1 31.03 34 SER B N 1
ATOM 2419 C CA . SER B 1 34 ? -0.494 71 -1.062 1 31.03 34 SER B CA 1
ATOM 2420 C C . SER B 1 34 ? 0.028 69.938 -0.133 1 31.03 34 SER B C 1
ATOM 2422 O O . SER B 1 34 ? 1.24 69.75 0.011 1 31.03 34 SER B O 1
ATOM 2424 N N . ASN B 1 35 ? -0.401 69.938 1.134 1 26.52 35 ASN B N 1
ATOM 2425 C CA . ASN B 1 35 ? 0.017 68.875 2.025 1 26.52 35 ASN B CA 1
ATOM 2426 C C . ASN B 1 35 ? -0.225 67.5 1.401 1 26.52 35 ASN B C 1
ATOM 2428 O O . ASN B 1 35 ? -1.356 67.125 1.048 1 26.52 35 ASN B O 1
ATOM 2432 N N . THR B 1 36 ? 0.826 67 0.647 1 31.08 36 THR B N 1
ATOM 2433 C CA . THR B 1 36 ? 0.982 65.625 0.203 1 31.08 36 THR B CA 1
ATOM 2434 C C . THR B 1 36 ? 0.652 64.688 1.332 1 31.08 36 THR B C 1
ATOM 2436 O O . THR B 1 36 ? 1.343 64.625 2.352 1 31.08 36 THR B O 1
ATOM 2439 N N . THR B 1 37 ? -0.603 64.5 1.609 1 30.62 37 THR B N 1
ATOM 2440 C CA . THR B 1 37 ? -1.073 63.469 2.494 1 30.62 37 THR B CA 1
ATOM 2441 C C . THR B 1 37 ? -0.41 62.125 2.145 1 30.62 37 THR B C 1
ATOM 2443 O O . THR B 1 37 ? -0.609 61.594 1.05 1 30.62 37 THR B O 1
ATOM 2446 N N . LYS B 1 38 ? 0.833 62.031 2.598 1 28.66 38 LYS B N 1
ATOM 2447 C CA . LYS B 1 38 ? 1.372 60.656 2.611 1 28.66 38 LYS B CA 1
ATOM 2448 C C . LYS B 1 38 ? 0.331 59.656 3.111 1 28.66 38 LYS B C 1
ATOM 2450 O O . LYS B 1 38 ? -0.207 59.812 4.211 1 28.66 38 LYS B O 1
ATOM 2455 N N . LYS B 1 39 ? -0.359 59.094 2.176 1 34 39 LYS B N 1
ATOM 2456 C CA . LYS B 1 39 ? -1.07 57.844 2.412 1 34 39 LYS B CA 1
ATOM 2457 C C . LYS B 1 39 ? -0.276 56.906 3.34 1 34 39 LYS B C 1
ATOM 2459 O O . LYS B 1 39 ? 0.811 56.469 2.984 1 34 39 LYS B O 1
ATOM 2464 N N . ALA B 1 40 ? -0.219 57.375 4.621 1 32.66 40 ALA B N 1
ATOM 2465 C CA . ALA B 1 40 ? 0.156 56.281 5.5 1 32.66 40 ALA B CA 1
ATOM 2466 C C . ALA B 1 40 ? -0.507 54.969 5.055 1 32.66 40 ALA B C 1
ATOM 2468 O O . ALA B 1 40 ? -1.732 54.844 5.102 1 32.66 40 ALA B O 1
ATOM 2469 N N . GLU B 1 41 ? 0.015 54.438 4.047 1 31.64 41 GLU B N 1
ATOM 2470 C CA . GLU B 1 41 ? -0.296 53.031 3.83 1 31.64 41 GLU B CA 1
ATOM 2471 C C . GLU B 1 41 ? -0.174 52.219 5.125 1 31.64 41 GLU B C 1
ATOM 2473 O O . GLU B 1 41 ? 0.926 52.062 5.652 1 31.64 41 GLU B O 1
ATOM 2478 N N . ASN B 1 42 ? -0.993 52.531 6.172 1 31.67 42 ASN B N 1
ATOM 2479 C CA . ASN B 1 42 ? -1.131 51.406 7.082 1 31.67 42 ASN B CA 1
ATOM 2480 C C . ASN B 1 42 ? -1.041 50.062 6.34 1 31.67 42 ASN B C 1
ATOM 2482 O O . ASN B 1 42 ? -1.96 49.688 5.605 1 31.67 42 ASN B O 1
ATOM 2486 N N . GLN B 1 43 ? 0.002 49.844 5.719 1 33.78 43 GLN B N 1
ATOM 2487 C CA . GLN B 1 43 ? 0.172 48.406 5.449 1 33.78 43 GLN B CA 1
ATOM 2488 C C . GLN B 1 43 ? -0.351 47.562 6.605 1 33.78 43 GLN B C 1
ATOM 2490 O O . GLN B 1 43 ? 0.227 47.562 7.691 1 33.78 43 GLN B O 1
ATOM 2495 N N . LEU B 1 44 ? -1.645 47.656 6.965 1 37.56 44 LEU B N 1
ATOM 2496 C CA . LEU B 1 44 ? -2.191 46.5 7.684 1 37.56 44 LEU B CA 1
ATOM 2497 C C . LEU B 1 44 ? -1.367 45.25 7.41 1 37.56 44 LEU B C 1
ATOM 2499 O O . LEU B 1 44 ? -1.368 44.719 6.289 1 37.56 44 LEU B O 1
ATOM 2503 N N . ASP B 1 45 ? -0.156 45.219 7.77 1 38.69 45 ASP B N 1
ATOM 2504 C CA . ASP B 1 45 ? 0.505 43.938 7.973 1 38.69 45 ASP B CA 1
ATOM 2505 C C . ASP B 1 45 ? -0.478 42.906 8.492 1 38.69 45 ASP B C 1
ATOM 2507 O O . ASP B 1 45 ? -0.648 42.75 9.703 1 38.69 45 ASP B O 1
ATOM 2511 N N . THR B 1 46 ? -1.688 42.969 8.312 1 41.88 46 THR B N 1
ATOM 2512 C CA . THR B 1 46 ? -2.676 41.938 8.641 1 41.88 46 THR B CA 1
ATOM 2513 C C . THR B 1 46 ? -2.105 40.531 8.406 1 41.88 46 THR B C 1
ATOM 2515 O O . THR B 1 46 ? -2.613 39.781 7.57 1 41.88 46 THR B O 1
ATOM 2518 N N . SER B 1 47 ? -0.953 40.375 8.102 1 45.78 47 SER B N 1
ATOM 2519 C CA . SER B 1 47 ? -0.595 38.938 8.109 1 45.78 47 SER B CA 1
ATOM 2520 C C . SER B 1 47 ? -1.067 38.25 9.391 1 45.78 47 SER B C 1
ATOM 2522 O O . SER B 1 47 ? -0.4 38.344 10.422 1 45.78 47 SER B O 1
ATOM 2524 N N . GLU B 1 48 ? -2.264 38.531 9.883 1 52.19 48 GLU B N 1
ATOM 25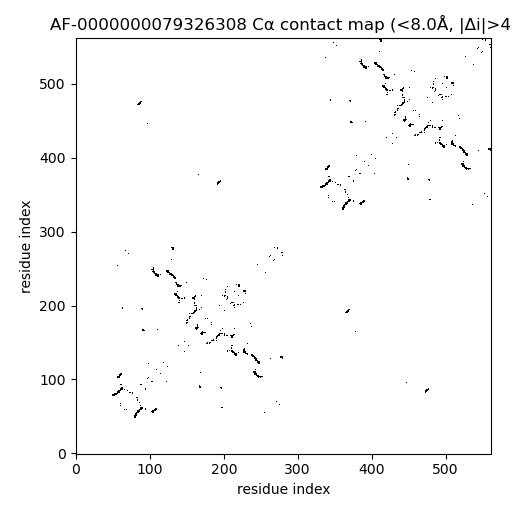25 C CA . GLU B 1 48 ? -2.859 37.844 11.031 1 52.19 48 GLU B CA 1
ATOM 2526 C C . GLU B 1 48 ? -2.326 36.438 11.18 1 52.19 48 GLU B C 1
ATOM 2528 O O . GLU B 1 48 ? -2.408 35.625 10.242 1 52.19 48 GLU B O 1
ATOM 2533 N N . ASN B 1 49 ? -1.394 36.281 12.039 1 77.69 49 ASN B N 1
ATOM 2534 C CA . ASN B 1 49 ? -0.852 34.969 12.453 1 77.69 49 ASN B CA 1
ATOM 2535 C C . ASN B 1 49 ? -1.961 33.969 12.727 1 77.69 49 ASN B C 1
ATOM 2537 O O . ASN B 1 49 ? -2.834 34.219 13.562 1 77.69 49 ASN B O 1
ATOM 2541 N N . LYS B 1 50 ? -2.037 33.031 11.914 1 89.44 50 LYS B N 1
ATOM 2542 C CA . LYS B 1 50 ? -3.025 31.969 12.094 1 89.44 50 LYS B CA 1
ATOM 2543 C C . LYS B 1 50 ? -2.836 31.266 13.43 1 89.44 50 LYS B C 1
ATOM 2545 O O . LYS B 1 50 ? -1.721 31.188 13.953 1 89.44 50 LYS B O 1
ATOM 2550 N N . LYS B 1 51 ? -3.869 30.875 14.023 1 94.5 51 LYS B N 1
ATOM 2551 C CA . LYS B 1 51 ? -3.977 30.391 15.398 1 94.5 51 LYS B CA 1
ATOM 2552 C C . LYS B 1 51 ? -2.875 29.391 15.711 1 94.5 51 LYS B C 1
ATOM 2554 O O . LYS B 1 51 ? -2.314 29.391 16.812 1 94.5 51 LYS B O 1
ATOM 2559 N N . TYR B 1 52 ? -2.506 28.516 14.75 1 97 52 TYR B N 1
ATOM 2560 C CA . TYR B 1 52 ? -1.556 27.438 15.023 1 97 52 TYR B CA 1
ATOM 2561 C C . TYR B 1 52 ? -0.35 27.531 14.102 1 97 52 TYR B C 1
ATOM 2563 O O . TYR B 1 52 ? 0.242 26.5 13.742 1 97 52 TYR B O 1
ATOM 2571 N N . GLU B 1 53 ? 0.01 28.688 13.703 1 95.12 53 GLU B N 1
ATOM 2572 C CA . GLU B 1 53 ? 1.179 28.891 12.852 1 95.12 53 GLU B CA 1
ATOM 2573 C C . GLU B 1 53 ? 2.443 28.359 13.508 1 95.12 53 GLU B C 1
ATOM 2575 O O . GLU B 1 53 ? 2.68 28.594 14.695 1 95.12 53 GLU B O 1
ATOM 2580 N N . GLY B 1 54 ? 3.174 27.578 12.727 1 93.62 54 GLY B N 1
ATOM 2581 C CA . GLY B 1 54 ? 4.434 27.047 13.219 1 93.62 54 GLY B CA 1
ATOM 2582 C C . GLY B 1 54 ? 4.285 25.703 13.914 1 93.62 54 GLY B C 1
ATOM 2583 O O . GLY B 1 54 ? 5.281 25.062 14.266 1 93.62 54 GLY B O 1
ATOM 2584 N N . LYS B 1 55 ? 3.076 25.266 14.102 1 96.81 55 LYS B N 1
ATOM 2585 C CA . LYS B 1 55 ? 2.836 23.953 14.719 1 96.81 55 LYS B CA 1
ATOM 2586 C C . LYS B 1 55 ? 2.645 22.875 13.664 1 96.81 55 LYS B C 1
ATOM 2588 O O . LYS B 1 55 ? 2.354 23.172 12.508 1 96.81 55 LYS B O 1
ATOM 2593 N N . THR B 1 56 ? 2.93 21.641 14.07 1 97.62 56 THR B N 1
ATOM 2594 C CA . THR B 1 56 ? 2.754 20.5 13.188 1 97.62 56 THR B CA 1
ATOM 2595 C C . THR B 1 56 ? 1.887 19.438 13.844 1 97.62 56 THR B C 1
ATOM 2597 O O . THR B 1 56 ? 2.086 19.094 15.016 1 97.62 56 THR B O 1
ATOM 2600 N N . LEU B 1 57 ? 0.921 19 13.109 1 98.38 57 LEU B N 1
ATOM 2601 C CA . LEU B 1 57 ? 0.064 17.891 13.523 1 98.38 57 LEU B CA 1
ATOM 2602 C C . LEU B 1 57 ? 0.51 16.594 12.867 1 98.38 57 LEU B C 1
ATOM 2604 O O . LEU B 1 57 ? 0.638 16.516 11.641 1 98.38 57 LEU B O 1
ATOM 2608 N N . LEU B 1 58 ? 0.753 15.516 13.648 1 98.5 58 LEU B N 1
ATOM 2609 C CA . LEU B 1 58 ? 1.105 14.195 13.148 1 98.5 58 LEU B CA 1
ATOM 2610 C C . LEU B 1 58 ? -0.123 13.289 13.086 1 98.5 58 LEU B C 1
ATOM 2612 O O . LEU B 1 58 ? -0.735 13 14.117 1 98.5 58 LEU B O 1
ATOM 2616 N N . VAL B 1 59 ? -0.399 12.828 11.859 1 98.81 59 VAL B N 1
ATOM 2617 C CA . VAL B 1 59 ? -1.655 12.117 11.656 1 98.81 59 VAL B CA 1
ATOM 2618 C C . VAL B 1 59 ? -1.378 10.742 11.047 1 98.81 59 VAL B C 1
ATOM 2620 O O . VAL B 1 59 ? -0.787 10.633 9.969 1 98.81 59 VAL B O 1
ATOM 2623 N N . TYR B 1 60 ? -1.797 9.656 11.742 1 98.69 60 TYR B N 1
ATOM 2624 C CA . TYR B 1 60 ? -1.875 8.312 11.18 1 98.69 60 TYR B CA 1
ATOM 2625 C C . TYR B 1 60 ? -3.199 8.102 10.453 1 98.69 60 TYR B C 1
ATOM 2627 O O . TYR B 1 60 ? -4.27 8.219 11.055 1 98.69 60 TYR B O 1
ATOM 2635 N N . CYS B 1 61 ? -3.092 7.773 9.18 1 98.5 61 CYS B N 1
ATOM 2636 C CA . CYS B 1 61 ? -4.312 7.734 8.383 1 98.5 61 CYS B CA 1
ATOM 2637 C C . CYS B 1 61 ? -4.359 6.48 7.516 1 98.5 61 CYS B C 1
ATOM 2639 O O . CYS B 1 61 ? -3.404 6.191 6.789 1 98.5 61 CYS B O 1
ATOM 2641 N N . ALA B 1 62 ? -5.516 5.77 7.602 1 96.69 62 ALA B N 1
ATOM 2642 C CA . ALA B 1 62 ? -5.715 4.637 6.703 1 96.69 62 ALA B CA 1
ATOM 2643 C C . ALA B 1 62 ? -5.496 5.047 5.25 1 96.69 62 ALA B C 1
ATOM 2645 O O . ALA B 1 62 ? -6.027 6.066 4.797 1 96.69 62 ALA B O 1
ATOM 2646 N N . ALA B 1 63 ? -4.789 4.23 4.535 1 95.69 63 ALA B N 1
ATOM 2647 C CA . ALA B 1 63 ? -4.324 4.578 3.193 1 95.69 63 ALA B CA 1
ATOM 2648 C C . ALA B 1 63 ? -5.496 4.719 2.225 1 95.69 63 ALA B C 1
ATOM 2650 O O . ALA B 1 63 ? -5.426 5.484 1.262 1 95.69 63 ALA B O 1
ATOM 2651 N N . GLY B 1 64 ? -6.555 4.02 2.461 1 94.69 64 GLY B N 1
ATOM 2652 C CA . GLY B 1 64 ? -7.691 4.012 1.552 1 94.69 64 GLY B CA 1
ATOM 2653 C C . GLY B 1 64 ? -8.375 5.359 1.437 1 94.69 64 GLY B C 1
ATOM 2654 O O . GLY B 1 64 ? -9.141 5.594 0.498 1 94.69 64 GLY B O 1
ATOM 2655 N N . VAL B 1 65 ? -8.086 6.328 2.369 1 97.06 65 VAL B N 1
ATOM 2656 C CA . VAL B 1 65 ? -8.719 7.645 2.342 1 97.06 65 VAL B CA 1
ATOM 2657 C C . VAL B 1 65 ? -7.648 8.734 2.305 1 97.06 65 VAL B C 1
ATOM 2659 O O . VAL B 1 65 ? -7.863 9.836 2.811 1 97.06 65 VAL B O 1
ATOM 2662 N N . ASN B 1 66 ? -6.516 8.398 1.705 1 97.5 66 ASN B N 1
ATOM 2663 C CA . ASN B 1 66 ? -5.402 9.336 1.677 1 97.5 66 ASN B CA 1
ATOM 2664 C C . ASN B 1 66 ? -5.754 10.602 0.893 1 97.5 66 ASN B C 1
ATOM 2666 O O . ASN B 1 66 ? -5.469 11.711 1.338 1 97.5 66 ASN B O 1
ATOM 2670 N N . ASN B 1 67 ? -6.504 10.539 -0.257 1 96.94 67 ASN B N 1
ATOM 2671 C CA . ASN B 1 67 ? -6.797 11.703 -1.083 1 96.94 67 ASN B CA 1
ATOM 2672 C C . ASN B 1 67 ? -7.719 12.688 -0.364 1 96.94 67 ASN B C 1
ATOM 2674 O O . ASN B 1 67 ? -7.391 13.867 -0.228 1 96.94 67 ASN B O 1
ATOM 2678 N N . PRO B 1 68 ? -8.828 12.219 0.167 1 98.06 68 PRO B N 1
ATOM 2679 C CA . PRO B 1 68 ? -9.672 13.188 0.872 1 98.06 68 PRO B CA 1
ATOM 2680 C C . PRO B 1 68 ? -9.008 13.75 2.125 1 98.06 68 PRO B C 1
ATOM 2682 O O . PRO B 1 68 ? -9.156 14.938 2.426 1 98.06 68 PRO B O 1
ATOM 2685 N N . MET B 1 69 ? -8.25 12.992 2.846 1 98.5 69 MET B N 1
ATOM 2686 C CA . MET B 1 69 ? -7.648 13.477 4.082 1 98.5 69 MET B CA 1
ATOM 2687 C C . MET B 1 69 ? -6.492 14.43 3.787 1 98.5 69 MET B C 1
ATOM 2689 O O . MET B 1 69 ? -6.262 15.383 4.535 1 98.5 69 MET B O 1
ATOM 2693 N N . ASN B 1 70 ? -5.77 14.109 2.707 1 98.38 70 ASN B N 1
ATOM 2694 C CA . ASN B 1 70 ? -4.766 15.078 2.281 1 98.38 70 ASN B CA 1
ATOM 2695 C C . ASN B 1 70 ? -5.391 16.438 1.969 1 98.38 70 ASN B C 1
ATOM 2697 O O . ASN B 1 70 ? -4.867 17.469 2.377 1 98.38 70 ASN B O 1
ATOM 2701 N N . THR B 1 71 ? -6.508 16.438 1.249 1 98.38 71 THR B N 1
ATOM 2702 C CA . THR B 1 71 ? -7.215 17.672 0.909 1 98.38 71 THR B CA 1
ATOM 2703 C C . THR B 1 71 ? -7.695 18.375 2.17 1 98.38 71 THR B C 1
ATOM 2705 O O . THR B 1 71 ? -7.535 19.594 2.299 1 98.38 71 THR B O 1
ATOM 2708 N N . ILE B 1 72 ? -8.172 17.656 3.094 1 98.75 72 ILE B N 1
ATOM 2709 C CA . ILE B 1 72 ? -8.633 18.219 4.359 1 98.75 72 ILE B CA 1
ATOM 2710 C C . ILE B 1 72 ? -7.457 18.812 5.121 1 98.75 72 ILE B C 1
ATOM 2712 O O . ILE B 1 72 ? -7.566 19.906 5.695 1 98.75 72 ILE B O 1
ATOM 2716 N N . GLY B 1 73 ? -6.359 18.109 5.168 1 98.56 73 GLY B N 1
ATOM 2717 C CA . GLY B 1 73 ? -5.16 18.641 5.809 1 98.56 73 GLY B CA 1
ATOM 2718 C C . GLY B 1 73 ? -4.688 19.953 5.211 1 98.56 73 GLY B C 1
ATOM 2719 O O . GLY B 1 73 ? -4.301 20.859 5.938 1 98.56 73 GLY B O 1
ATOM 2720 N N . GLU B 1 74 ? -4.719 20.031 3.877 1 97.69 74 GLU B N 1
ATOM 2721 C CA . GLU B 1 74 ? -4.316 21.266 3.195 1 97.69 74 GLU B CA 1
ATOM 2722 C C . GLU B 1 74 ? -5.242 22.422 3.551 1 97.69 74 GLU B C 1
ATOM 2724 O O . GLU B 1 74 ? -4.777 23.531 3.803 1 97.69 74 GLU B O 1
ATOM 2729 N N . LYS B 1 75 ? -6.504 22.203 3.576 1 98.31 75 LYS B N 1
ATOM 2730 C CA . LYS B 1 75 ? -7.469 23.234 3.938 1 98.31 75 LYS B CA 1
ATOM 2731 C C . LYS B 1 75 ? -7.301 23.656 5.395 1 98.31 75 LYS B C 1
ATOM 2733 O O . LYS B 1 75 ? -7.445 24.844 5.727 1 98.31 75 LYS B O 1
ATOM 2738 N N . PHE B 1 76 ? -7.047 22.719 6.254 1 98.56 76 PHE B N 1
ATOM 2739 C CA . PHE B 1 76 ? -6.809 23.016 7.66 1 98.56 76 PHE B CA 1
ATOM 2740 C C . PHE B 1 76 ? -5.609 23.953 7.82 1 98.56 76 PHE B C 1
ATOM 2742 O O . PHE B 1 76 ? -5.656 24.891 8.602 1 98.56 76 PHE B O 1
ATOM 2749 N N . LYS B 1 77 ? -4.559 23.609 7.098 1 97.94 77 LYS B N 1
ATOM 2750 C CA . LYS B 1 77 ? -3.377 24.453 7.121 1 97.94 77 LYS B CA 1
ATOM 2751 C C . LYS B 1 77 ? -3.713 25.875 6.645 1 97.94 77 LYS B C 1
ATOM 2753 O O . LYS B 1 77 ? -3.271 26.859 7.238 1 97.94 77 LYS B O 1
ATOM 2758 N N . GLU B 1 78 ? -4.449 25.969 5.609 1 97.12 78 GLU B N 1
ATOM 2759 C CA . GLU B 1 78 ? -4.836 27.266 5.059 1 97.12 78 GLU B CA 1
ATOM 2760 C C . GLU B 1 78 ? -5.633 28.078 6.074 1 97.12 78 GLU B C 1
ATOM 2762 O O . GLU B 1 78 ? -5.426 29.297 6.199 1 97.12 78 GLU B O 1
ATOM 2767 N N . LYS B 1 79 ? -6.402 27.469 6.82 1 97.19 79 LYS B N 1
ATOM 2768 C CA . LYS B 1 79 ? -7.336 28.141 7.711 1 97.19 79 LYS B CA 1
ATOM 2769 C C . LYS B 1 79 ? -6.695 28.422 9.07 1 97.19 79 LYS B C 1
ATOM 2771 O O . LYS B 1 79 ? -6.906 29.484 9.664 1 97.19 79 LYS B O 1
ATOM 2776 N N . TYR B 1 80 ? -5.949 27.422 9.531 1 97.5 80 TYR B N 1
ATOM 2777 C CA . TYR B 1 80 ? -5.539 27.5 10.93 1 97.5 80 TYR B CA 1
ATOM 2778 C C . TYR B 1 80 ? -4.027 27.625 11.047 1 97.5 80 TYR B C 1
ATOM 2780 O O . TYR B 1 80 ? -3.506 27.906 12.125 1 97.5 80 TYR B O 1
ATOM 2788 N N . GLY B 1 81 ? -3.33 27.312 10 1 97.19 81 GLY B N 1
ATOM 2789 C CA . GLY B 1 81 ? -1.907 27.609 9.938 1 97.19 81 GLY B CA 1
ATOM 2790 C C . GLY B 1 81 ? -1.033 26.406 10.242 1 97.19 81 GLY B C 1
ATOM 2791 O O . GLY B 1 81 ? 0.152 26.391 9.898 1 97.19 81 GLY B O 1
ATOM 2792 N N . ALA B 1 82 ? -1.541 25.422 10.898 1 97.5 82 ALA B N 1
ATOM 2793 C CA . ALA B 1 82 ? -0.747 24.266 11.297 1 97.5 82 ALA B CA 1
ATOM 2794 C C . ALA B 1 82 ? -0.416 23.375 10.102 1 97.5 82 ALA B C 1
ATOM 2796 O O . ALA B 1 82 ? -1.269 23.156 9.242 1 97.5 82 ALA B O 1
ATOM 2797 N N . ASP B 1 83 ? 0.839 22.891 10.039 1 97 83 ASP B N 1
ATOM 2798 C CA . ASP B 1 83 ? 1.18 21.844 9.086 1 97 83 ASP B CA 1
ATOM 2799 C C . ASP B 1 83 ? 0.584 20.5 9.516 1 97 83 ASP B C 1
ATOM 2801 O O . ASP B 1 83 ? 0.425 20.234 10.711 1 97 83 ASP B O 1
ATOM 2805 N N . VAL B 1 84 ? 0.228 19.766 8.547 1 98.44 84 VAL B N 1
ATOM 2806 C CA . VAL B 1 84 ? -0.269 18.406 8.82 1 98.44 84 VAL B CA 1
ATOM 2807 C C . VAL B 1 84 ? 0.629 17.391 8.133 1 98.44 84 VAL B C 1
ATOM 2809 O O . VAL B 1 84 ? 0.798 17.406 6.914 1 98.44 84 VAL B O 1
ATOM 2812 N N . GLN B 1 85 ? 1.234 16.516 8.898 1 98.5 85 GLN B N 1
ATOM 2813 C CA . GLN B 1 85 ? 2.047 15.43 8.383 1 98.5 85 GLN B CA 1
ATOM 2814 C C . GLN B 1 85 ? 1.323 14.086 8.516 1 98.5 85 GLN B C 1
ATOM 2816 O O . GLN B 1 85 ? 0.98 13.672 9.625 1 98.5 85 GLN B O 1
ATOM 2821 N N . PHE B 1 86 ? 1.198 13.461 7.367 1 98.75 86 PHE B N 1
ATOM 2822 C CA . PHE B 1 86 ? 0.446 12.211 7.367 1 98.75 86 PHE B CA 1
ATOM 2823 C C . PHE B 1 86 ? 1.386 11.008 7.289 1 98.75 86 PHE B C 1
ATOM 2825 O O . PHE B 1 86 ? 2.416 11.07 6.613 1 98.75 86 PHE B O 1
ATOM 2832 N N . THR B 1 87 ? 1.024 9.969 7.992 1 98.38 87 THR B N 1
ATOM 2833 C CA . THR B 1 87 ? 1.487 8.609 7.758 1 98.38 87 THR B CA 1
ATOM 2834 C C . THR B 1 87 ? 0.353 7.734 7.227 1 98.38 87 THR B C 1
ATOM 2836 O O . THR B 1 87 ? -0.646 7.52 7.918 1 98.38 87 THR B O 1
ATOM 2839 N N . TYR B 1 88 ? 0.582 7.238 5.977 1 97.81 88 TYR B N 1
ATOM 2840 C CA . TYR B 1 88 ? -0.454 6.418 5.359 1 97.81 88 TYR B CA 1
ATOM 2841 C C . TYR B 1 88 ? -0.043 4.949 5.328 1 97.81 88 TYR B C 1
ATOM 2843 O O . TYR B 1 88 ? 1.061 4.617 4.887 1 97.81 88 TYR B O 1
ATOM 2851 N N . ALA B 1 89 ? -0.903 4.059 5.766 1 96.12 89 ALA B N 1
ATOM 2852 C CA . ALA B 1 89 ? -0.718 2.609 5.785 1 96.12 89 ALA B CA 1
ATOM 2853 C C . ALA B 1 89 ? -2.031 1.894 6.082 1 96.12 89 ALA B C 1
ATOM 2855 O O . ALA B 1 89 ? -3.094 2.52 6.121 1 96.12 89 ALA B O 1
ATOM 2856 N N . ASN B 1 90 ? -1.984 0.557 6.141 1 94.25 90 ASN B N 1
ATOM 2857 C CA . ASN B 1 90 ? -3.137 -0.148 6.695 1 94.25 90 ASN B CA 1
ATOM 2858 C C . ASN B 1 90 ? -3.252 0.06 8.203 1 94.25 90 ASN B C 1
ATOM 2860 O O . ASN B 1 90 ? -2.277 0.427 8.859 1 94.25 90 ASN B O 1
ATOM 2864 N N . SER B 1 91 ? -4.398 -0.184 8.742 1 94.31 91 SER B N 1
ATOM 2865 C CA . SER B 1 91 ? -4.68 0.158 10.133 1 94.31 91 SER B CA 1
ATOM 2866 C C . SER B 1 91 ? -3.838 -0.679 11.094 1 94.31 91 SER B C 1
ATOM 2868 O O . SER B 1 91 ? -3.412 -0.192 12.141 1 94.31 91 SER B O 1
ATOM 2870 N N . THR B 1 92 ? -3.635 -1.929 10.734 1 93.06 92 THR B N 1
ATOM 2871 C CA . THR B 1 92 ? -2.82 -2.775 11.602 1 93.06 92 THR B CA 1
ATOM 2872 C C . THR B 1 92 ? -1.42 -2.191 11.766 1 93.06 92 THR B C 1
ATOM 2874 O O . THR B 1 92 ? -0.903 -2.105 12.875 1 93.06 92 THR B O 1
ATOM 2877 N N . GLU B 1 93 ? -0.865 -1.821 10.664 1 94.12 93 GLU B N 1
ATOM 2878 C CA . GLU B 1 93 ? 0.464 -1.217 10.688 1 94.12 93 GLU B CA 1
ATOM 2879 C C . GLU B 1 93 ? 0.449 0.117 11.43 1 94.12 93 GLU B C 1
ATOM 2881 O O . GLU B 1 93 ? 1.369 0.421 12.188 1 94.12 93 GLU B O 1
ATOM 2886 N N . LEU B 1 94 ? -0.524 0.941 11.195 1 97 94 LEU B N 1
ATOM 2887 C CA . LEU B 1 94 ? -0.637 2.236 11.859 1 97 94 LEU B CA 1
ATOM 2888 C C . LEU B 1 94 ? -0.696 2.068 13.375 1 97 94 LEU B C 1
ATOM 2890 O O . LEU B 1 94 ? -0.01 2.783 14.109 1 97 94 LEU B O 1
ATOM 2894 N N . ILE B 1 95 ? -1.472 1.129 13.883 1 96.56 95 ILE B N 1
ATOM 2895 C CA . ILE B 1 95 ? -1.609 0.889 15.312 1 96.56 95 ILE B CA 1
ATOM 2896 C C . ILE B 1 95 ? -0.27 0.441 15.891 1 96.56 95 ILE B C 1
ATOM 2898 O O . ILE B 1 95 ? 0.139 0.907 16.953 1 96.56 95 ILE B O 1
ATOM 2902 N N . SER B 1 96 ? 0.349 -0.416 15.133 1 94.75 96 SER B N 1
ATOM 2903 C CA . SER B 1 96 ? 1.668 -0.857 15.57 1 94.75 96 SER B CA 1
ATOM 2904 C C . SER B 1 96 ? 2.631 0.319 15.695 1 94.75 96 SER B C 1
ATOM 2906 O O . SER B 1 96 ? 3.387 0.412 16.672 1 94.75 96 SER B O 1
ATOM 2908 N N . GLN B 1 97 ? 2.641 1.188 14.711 1 96.19 97 GLN B N 1
ATOM 2909 C CA . GLN B 1 97 ? 3.516 2.354 14.75 1 96.19 97 GLN B CA 1
ATOM 2910 C C . GLN B 1 97 ? 3.197 3.248 15.938 1 96.19 97 GLN B C 1
ATOM 2912 O O . GLN B 1 97 ? 4.102 3.701 16.641 1 96.19 97 GLN B O 1
ATOM 2917 N N . MET B 1 98 ? 1.99 3.482 16.156 1 97.94 98 MET B N 1
ATOM 2918 C CA . MET B 1 98 ? 1.569 4.285 17.297 1 97.94 98 MET B CA 1
ATOM 2919 C C . MET B 1 98 ? 2.08 3.678 18.609 1 97.94 98 MET B C 1
ATOM 2921 O O . MET B 1 98 ? 2.562 4.398 19.484 1 97.94 98 MET B O 1
ATOM 2925 N N . GLU B 1 99 ? 1.941 2.379 18.703 1 97.06 99 GLU B N 1
ATOM 2926 C CA . GLU B 1 99 ? 2.342 1.663 19.906 1 97.06 99 GLU B CA 1
ATOM 2927 C C . GLU B 1 99 ? 3.848 1.75 20.125 1 97.06 99 GLU B C 1
ATOM 2929 O O . GLU B 1 99 ? 4.309 1.911 21.266 1 97.06 99 GLU B O 1
ATOM 2934 N N . ILE B 1 100 ? 4.598 1.663 19.141 1 94.75 100 ILE B N 1
ATOM 2935 C CA . ILE B 1 100 ? 6.051 1.584 19.234 1 94.75 100 ILE B CA 1
ATOM 2936 C C . ILE B 1 100 ? 6.637 2.984 19.406 1 94.75 100 ILE B C 1
ATOM 2938 O O . ILE B 1 100 ? 7.508 3.199 20.25 1 94.75 100 ILE B O 1
ATOM 2942 N N . THR B 1 101 ? 6.125 3.939 18.625 1 95.5 101 THR B N 1
ATOM 2943 C CA . THR B 1 101 ? 6.742 5.262 18.594 1 95.5 101 THR B CA 1
ATOM 2944 C C . THR B 1 101 ? 6.25 6.109 19.766 1 95.5 101 THR B C 1
ATOM 2946 O O . THR B 1 101 ? 6.934 7.043 20.188 1 95.5 101 THR B O 1
ATOM 2949 N N . LYS B 1 102 ? 5.062 5.84 20.203 1 96.5 102 LYS B N 1
ATOM 2950 C CA . LYS B 1 102 ? 4.398 6.621 21.234 1 96.5 102 LYS B CA 1
ATOM 2951 C C . LYS B 1 102 ? 4.355 8.102 20.875 1 96.5 102 LYS B C 1
ATOM 2953 O O . LYS B 1 102 ? 4.562 8.969 21.734 1 96.5 102 LYS B O 1
ATOM 2958 N N . LYS B 1 103 ? 4.176 8.344 19.578 1 97.06 103 LYS B N 1
ATOM 2959 C CA . LYS B 1 103 ? 4.055 9.695 19.047 1 97.06 103 LYS B CA 1
ATOM 2960 C C . LYS B 1 103 ? 2.799 9.836 18.188 1 97.06 103 LYS B C 1
ATOM 2962 O O . LYS B 1 103 ? 2.164 8.836 17.844 1 97.06 103 LYS B O 1
ATOM 2967 N N . GLY B 1 104 ? 2.467 11.047 17.922 1 98.25 104 GLY B N 1
ATOM 2968 C CA . GLY B 1 104 ? 1.34 11.344 17.062 1 98.25 104 GLY B CA 1
ATOM 2969 C C . GLY B 1 104 ? 0.207 12.055 17.766 1 98.25 104 GLY B C 1
ATOM 2970 O O . GLY B 1 104 ? 0.153 12.07 19 1 98.25 104 GLY B O 1
ATOM 2971 N N . ASP B 1 105 ? -0.684 12.609 16.938 1 98.81 105 ASP B N 1
ATOM 2972 C CA . ASP B 1 105 ? -1.749 13.453 17.484 1 98.81 105 ASP B CA 1
ATOM 2973 C C . ASP B 1 105 ? -3.123 12.867 17.172 1 98.81 105 ASP B C 1
ATOM 2975 O O . ASP B 1 105 ? -4.035 12.938 18 1 98.81 105 ASP B O 1
ATOM 2979 N N . ILE B 1 106 ? -3.268 12.352 15.93 1 98.88 106 ILE B N 1
ATOM 2980 C CA . ILE B 1 106 ? -4.551 11.914 15.391 1 98.88 106 ILE B CA 1
ATOM 2981 C C . ILE B 1 106 ? -4.379 10.57 14.688 1 98.88 106 ILE B C 1
ATOM 2983 O O . ILE B 1 106 ? -3.318 10.281 14.125 1 98.88 106 ILE B O 1
ATOM 2987 N N . CYS B 1 107 ? -5.414 9.742 14.766 1 98.81 107 CYS B N 1
ATOM 2988 C CA . CYS B 1 107 ? -5.48 8.633 13.828 1 98.81 107 CYS B CA 1
ATOM 2989 C C . CYS B 1 107 ? -6.875 8.516 13.219 1 98.81 107 CYS B C 1
ATOM 2991 O O . CYS B 1 107 ? -7.871 8.836 13.867 1 98.81 107 CYS B O 1
ATOM 2993 N N . ILE B 1 108 ? -6.855 8.211 11.977 1 98.38 108 ILE B N 1
ATOM 2994 C CA . ILE B 1 108 ? -8.047 7.824 11.227 1 98.38 108 ILE B CA 1
ATOM 2995 C C . ILE B 1 108 ? -7.918 6.371 10.766 1 98.38 108 ILE B C 1
ATOM 2997 O O . ILE B 1 108 ? -7.07 6.051 9.93 1 98.38 108 ILE B O 1
ATOM 3001 N N . LEU B 1 109 ? -8.773 5.566 11.281 1 95.69 109 LEU B N 1
ATOM 3002 C CA . LEU B 1 109 ? -8.664 4.129 11.07 1 95.69 109 LEU B CA 1
ATOM 3003 C C . LEU B 1 109 ? -9.789 3.621 10.18 1 95.69 109 LEU B C 1
ATOM 3005 O O . LEU B 1 109 ? -10.828 4.281 10.047 1 95.69 109 LEU B O 1
ATOM 3009 N N . ALA B 1 110 ? -9.555 2.463 9.617 1 91.75 110 ALA B N 1
ATOM 3010 C CA . ALA B 1 110 ? -10.438 1.979 8.547 1 91.75 110 ALA B CA 1
ATOM 3011 C C . ALA B 1 110 ? -11.742 1.437 9.117 1 91.75 110 ALA B C 1
ATOM 3013 O O . ALA B 1 110 ? -12.75 1.375 8.414 1 91.75 110 ALA B O 1
ATOM 3014 N N . SER B 1 111 ? -11.68 1.01 10.43 1 88.31 111 SER B N 1
ATOM 3015 C CA . SER B 1 111 ? -12.883 0.387 10.969 1 88.31 111 SER B CA 1
ATOM 3016 C C . SER B 1 111 ? -12.984 0.581 12.477 1 88.31 111 SER B C 1
ATOM 3018 O O . SER B 1 111 ? -12 0.913 13.133 1 88.31 111 SER B O 1
ATOM 3020 N N . VAL B 1 112 ? -14.203 0.291 12.969 1 87.94 112 VAL B N 1
ATOM 3021 C CA . VAL B 1 112 ? -14.445 0.347 14.406 1 87.94 112 VAL B CA 1
ATOM 3022 C C . VAL B 1 112 ? -13.688 -0.78 15.102 1 87.94 112 VAL B C 1
ATOM 3024 O O . VAL B 1 112 ? -13.227 -0.619 16.234 1 87.94 112 VAL B O 1
ATOM 3027 N N . GLU B 1 113 ? -13.508 -1.897 14.398 1 89.69 113 GLU B N 1
ATOM 3028 C CA . GLU B 1 113 ? -12.711 -2.979 14.977 1 89.69 113 GLU B CA 1
ATOM 3029 C C . GLU B 1 113 ? -11.273 -2.535 15.219 1 89.69 113 GLU B C 1
ATOM 3031 O O . GLU B 1 113 ? -10.688 -2.859 16.25 1 89.69 113 GLU B O 1
ATOM 3036 N N . ASP B 1 114 ? -10.734 -1.852 14.25 1 93.5 114 ASP B N 1
ATOM 3037 C CA . ASP B 1 114 ? -9.398 -1.304 14.422 1 93.5 114 ASP B CA 1
ATOM 3038 C C . ASP B 1 114 ? -9.359 -0.31 15.578 1 93.5 114 ASP B C 1
ATOM 3040 O O . ASP B 1 114 ? -8.398 -0.29 16.359 1 93.5 114 ASP B O 1
ATOM 3044 N N . TYR B 1 115 ? -10.367 0.51 15.719 1 95.56 115 TYR B N 1
ATOM 3045 C CA . TYR B 1 115 ? -10.477 1.443 16.828 1 95.56 115 TYR B CA 1
ATOM 3046 C C . TYR B 1 115 ? -10.43 0.708 18.172 1 95.56 115 TYR B C 1
ATOM 3048 O O . TYR B 1 115 ? -9.727 1.125 19.094 1 95.56 115 TYR B O 1
ATOM 3056 N N . GLN B 1 116 ? -11.156 -0.37 18.234 1 95.81 116 GLN B N 1
ATOM 3057 C CA . GLN B 1 116 ? -11.195 -1.137 19.469 1 95.81 116 GLN B CA 1
ATOM 3058 C C . GLN B 1 116 ? -9.82 -1.687 19.828 1 95.81 116 GLN B C 1
ATOM 3060 O O . GLN B 1 116 ? -9.422 -1.684 21 1 95.81 116 GLN B O 1
ATOM 3065 N N . VAL B 1 117 ? -9.156 -2.139 18.844 1 95.75 117 VAL B N 1
ATOM 3066 C CA . VAL B 1 117 ? -7.801 -2.639 19.078 1 95.75 117 VAL B CA 1
ATOM 3067 C C . VAL B 1 117 ? -6.93 -1.521 19.641 1 95.75 117 VAL B C 1
ATOM 3069 O O . VAL B 1 117 ? -6.211 -1.727 20.625 1 95.75 117 VAL B O 1
ATOM 3072 N N . ALA B 1 118 ? -6.953 -0.349 19.031 1 98.06 118 ALA B N 1
ATOM 3073 C CA . ALA B 1 118 ? -6.16 0.79 19.484 1 98.06 118 ALA B CA 1
ATOM 3074 C C . ALA B 1 118 ? -6.582 1.229 20.875 1 98.06 118 ALA B C 1
ATOM 3076 O O . ALA B 1 118 ? -5.738 1.58 21.703 1 98.06 118 ALA B O 1
ATOM 3077 N N . LYS B 1 119 ? -7.848 1.244 21.094 1 98.12 119 LYS B N 1
ATOM 3078 C CA . LYS B 1 119 ? -8.383 1.608 22.406 1 98.12 119 LYS B CA 1
ATOM 3079 C C . LYS B 1 119 ? -7.918 0.637 23.484 1 98.12 119 LYS B C 1
ATOM 3081 O O . LYS B 1 119 ? -7.516 1.056 24.562 1 98.12 119 LYS B O 1
ATOM 3086 N N . ASP B 1 120 ? -7.984 -0.626 23.219 1 98.25 120 ASP B N 1
ATOM 3087 C CA . ASP B 1 120 ? -7.566 -1.653 24.172 1 98.25 120 ASP B CA 1
ATOM 3088 C C . ASP B 1 120 ? -6.086 -1.509 24.516 1 98.25 120 ASP B C 1
ATOM 3090 O O . ASP B 1 120 ? -5.656 -1.896 25.594 1 98.25 120 ASP B O 1
ATOM 3094 N N . LYS B 1 121 ? -5.359 -0.97 23.625 1 98.25 121 LYS B N 1
ATOM 3095 C CA . LYS B 1 121 ? -3.932 -0.742 23.844 1 98.25 121 LYS B CA 1
ATOM 3096 C C . LYS B 1 121 ? -3.686 0.605 24.516 1 98.25 121 LYS B C 1
ATOM 3098 O O . LYS B 1 121 ? -2.537 1.023 24.688 1 98.25 121 LYS B O 1
ATOM 3103 N N . ASN B 1 122 ? -4.73 1.327 24.812 1 98.38 122 ASN B N 1
ATOM 3104 C CA . ASN B 1 122 ? -4.703 2.607 25.516 1 98.38 122 ASN B CA 1
ATOM 3105 C C . ASN B 1 122 ? -3.998 3.682 24.688 1 98.38 122 ASN B C 1
ATOM 3107 O O . ASN B 1 122 ? -3.225 4.477 25.219 1 98.38 122 ASN B O 1
ATOM 3111 N N . LEU B 1 123 ? -4.266 3.627 23.438 1 98.75 123 LEU B N 1
ATOM 3112 C CA . LEU B 1 123 ? -3.625 4.59 22.547 1 98.75 123 LEU B CA 1
ATOM 3113 C C . LEU B 1 123 ? -4.539 5.781 22.281 1 98.75 123 LEU B C 1
ATOM 3115 O O . LEU B 1 123 ? -4.086 6.836 21.828 1 98.75 123 LEU B O 1
ATOM 3119 N N . ILE B 1 124 ? -5.809 5.672 22.594 1 98.5 124 ILE B N 1
ATOM 3120 C CA . ILE B 1 124 ? -6.82 6.625 22.141 1 98.5 124 ILE B CA 1
ATOM 3121 C C . ILE B 1 124 ? -7.262 7.5 23.312 1 98.5 124 ILE B C 1
ATOM 3123 O O . ILE B 1 124 ? -7.441 7.008 24.438 1 98.5 124 ILE B O 1
ATOM 3127 N N . LYS B 1 125 ? -7.484 8.781 23.016 1 97.94 125 LYS B N 1
ATOM 3128 C CA . LYS B 1 125 ? -8.031 9.711 24 1 97.94 125 LYS B CA 1
ATOM 3129 C C . LYS B 1 125 ? -9.5 10.016 23.719 1 97.94 125 LYS B C 1
ATOM 3131 O O . LYS B 1 125 ? -10.344 9.859 24.609 1 97.94 125 LYS B O 1
ATOM 3136 N N . ASP B 1 126 ? -9.812 10.492 22.547 1 97.44 126 ASP B N 1
ATOM 3137 C CA . ASP B 1 126 ? -11.172 10.789 22.094 1 97.44 126 ASP B CA 1
ATOM 3138 C C . ASP B 1 126 ? -11.445 10.156 20.719 1 97.44 126 ASP B C 1
ATOM 3140 O O . ASP B 1 126 ? -10.516 9.82 20 1 97.44 126 ASP B O 1
ATOM 3144 N N . GLU B 1 127 ? -12.703 9.984 20.422 1 97 127 GLU B N 1
ATOM 3145 C CA . GLU B 1 127 ? -13.102 9.383 19.141 1 97 127 GLU B CA 1
ATOM 3146 C C . GLU B 1 127 ? -14.391 10.008 18.609 1 97 127 GLU B C 1
ATOM 3148 O O . GLU B 1 127 ? -15.242 10.445 19.391 1 97 127 GLU B O 1
ATOM 3153 N N . LYS B 1 128 ? -14.477 10.07 17.344 1 95.94 128 LYS B N 1
ATOM 3154 C CA . LYS B 1 128 ? -15.68 10.469 16.625 1 95.94 128 LYS B CA 1
ATOM 3155 C C . LYS B 1 128 ? -15.82 9.68 15.328 1 95.94 128 LYS B C 1
ATOM 3157 O O . LYS B 1 128 ? -14.844 9.477 14.602 1 95.94 128 LYS B O 1
ATOM 3162 N N . GLU B 1 129 ? -17.047 9.227 15.07 1 95.38 129 GLU B N 1
ATOM 3163 C CA . GLU B 1 129 ? -17.297 8.594 13.781 1 95.38 129 GLU B CA 1
ATOM 3164 C C . GLU B 1 129 ? -17.328 9.625 12.656 1 95.38 129 GLU B C 1
ATOM 3166 O O . GLU B 1 129 ? -18.016 10.648 12.766 1 95.38 129 GLU B O 1
ATOM 3171 N N . LEU B 1 130 ? -16.656 9.352 11.586 1 96.12 130 LEU B N 1
ATOM 3172 C CA . LEU B 1 130 ? -16.484 10.344 10.531 1 96.12 130 LEU B CA 1
ATOM 3173 C C . LEU B 1 130 ? -17.328 9.984 9.312 1 96.12 130 LEU B C 1
ATOM 3175 O O . LEU B 1 130 ? -18.062 10.828 8.789 1 96.12 130 LEU B O 1
ATOM 3179 N N . VAL B 1 131 ? -17.219 8.766 8.859 1 96.62 131 VAL B N 1
ATOM 3180 C CA . VAL B 1 131 ? -17.906 8.367 7.633 1 96.62 131 VAL B CA 1
ATOM 3181 C C . VAL B 1 131 ? -18.406 6.93 7.766 1 96.62 131 VAL B C 1
ATOM 3183 O O . VAL B 1 131 ? -17.859 6.145 8.539 1 96.62 131 VAL B O 1
ATOM 3186 N N . LYS B 1 132 ? -19.469 6.613 6.957 1 94.19 132 LYS B N 1
ATOM 3187 C CA . LYS B 1 132 ? -19.812 5.215 6.746 1 94.19 132 LYS B CA 1
ATOM 3188 C C . LYS B 1 132 ? -18.812 4.527 5.824 1 94.19 132 LYS B C 1
ATOM 3190 O O . LYS B 1 132 ? -18.344 5.129 4.863 1 94.19 132 LYS B O 1
ATOM 3195 N N . HIS B 1 133 ? -18.516 3.369 6.164 1 93 133 HIS B N 1
ATOM 3196 C CA . HIS B 1 133 ? -17.594 2.557 5.367 1 93 133 HIS B CA 1
ATOM 3197 C C . HIS B 1 133 ? -18.25 1.25 4.938 1 93 133 HIS B C 1
ATOM 3199 O O . HIS B 1 133 ? -18.344 0.304 5.727 1 93 133 HIS B O 1
ATOM 3205 N N . ILE B 1 134 ? -18.672 1.169 3.666 1 93.81 134 ILE B N 1
ATOM 3206 C CA . ILE B 1 134 ? -19.547 0.109 3.199 1 93.81 134 ILE B CA 1
ATOM 3207 C C . ILE B 1 134 ? -18.797 -0.819 2.254 1 93.81 134 ILE B C 1
ATOM 3209 O O . ILE B 1 134 ? -18.375 -0.406 1.169 1 93.81 134 ILE B O 1
ATOM 3213 N N . PRO B 1 135 ? -18.688 -2.086 2.666 1 96.31 135 PRO B N 1
ATOM 3214 C CA . PRO B 1 135 ? -18.078 -3.045 1.741 1 96.31 135 PRO B CA 1
ATOM 3215 C C . PRO B 1 135 ? -18.953 -3.314 0.512 1 96.31 135 PRO B C 1
ATOM 3217 O O . PRO B 1 135 ? -20.172 -3.348 0.614 1 96.31 135 PRO B O 1
ATOM 3220 N N . ALA B 1 136 ? -18.312 -3.523 -0.607 1 98 136 ALA B N 1
ATOM 3221 C CA . ALA B 1 136 ? -19 -3.891 -1.849 1 98 136 ALA B CA 1
ATOM 3222 C C . ALA B 1 136 ? -18.109 -4.777 -2.717 1 98 136 ALA B C 1
ATOM 3224 O O . ALA B 1 136 ? -16.906 -4.879 -2.479 1 98 136 ALA B O 1
ATOM 3225 N N . ILE B 1 137 ? -18.734 -5.453 -3.635 1 98.81 137 ILE B N 1
ATOM 3226 C CA . ILE B 1 137 ? -18.016 -6.258 -4.613 1 98.81 137 ILE B CA 1
ATOM 3227 C C . ILE B 1 137 ? -17.547 -5.371 -5.766 1 98.81 137 ILE B C 1
ATOM 3229 O O . ILE B 1 137 ? -18.328 -4.59 -6.312 1 98.81 137 ILE B O 1
ATOM 3233 N N . ALA B 1 138 ? -16.266 -5.434 -6.016 1 98.94 138 ALA B N 1
ATOM 3234 C CA . ALA B 1 138 ? -15.68 -4.754 -7.172 1 98.94 138 ALA B CA 1
ATOM 3235 C C . ALA B 1 138 ? -15.359 -5.746 -8.289 1 98.94 138 ALA B C 1
ATOM 3237 O O . ALA B 1 138 ? -14.805 -6.816 -8.039 1 98.94 138 ALA B O 1
ATOM 3238 N N . VAL B 1 139 ? -15.766 -5.387 -9.492 1 98.94 139 VAL B N 1
ATOM 3239 C CA . VAL B 1 139 ? -15.438 -6.191 -10.672 1 98.94 139 VAL B CA 1
ATOM 3240 C C . VAL B 1 139 ? -14.906 -5.289 -11.781 1 98.94 139 VAL B C 1
ATOM 3242 O O . VAL B 1 139 ? -15.219 -4.098 -11.828 1 98.94 139 VAL B O 1
ATOM 3245 N N . PRO B 1 140 ? -14.008 -5.887 -12.672 1 98.88 140 PRO B N 1
ATOM 3246 C CA . PRO B 1 140 ? -13.633 -5.078 -13.828 1 98.88 140 PRO B CA 1
ATOM 3247 C C . PRO B 1 140 ? -14.836 -4.59 -14.633 1 98.88 140 PRO B C 1
ATOM 3249 O O . PRO B 1 140 ? -15.898 -5.215 -14.602 1 98.88 140 PRO B O 1
ATOM 3252 N N . LYS B 1 141 ? -14.578 -3.447 -15.266 1 98.81 141 LYS B N 1
ATOM 3253 C CA . LYS B 1 141 ? -15.648 -2.826 -16.047 1 98.81 141 LYS B CA 1
ATOM 3254 C C . LYS B 1 141 ? -16.312 -3.84 -16.969 1 98.81 141 LYS B C 1
ATOM 3256 O O . LYS B 1 141 ? -15.633 -4.586 -17.672 1 98.81 141 LYS B O 1
ATOM 3261 N N . GLY B 1 142 ? -17.641 -3.947 -16.953 1 98.56 142 GLY B N 1
ATOM 3262 C CA . GLY B 1 142 ? -18.422 -4.863 -17.781 1 98.56 142 GLY B CA 1
ATOM 3263 C C . GLY B 1 142 ? -18.641 -6.215 -17.125 1 98.56 142 GLY B C 1
ATOM 3264 O O . GLY B 1 142 ? -19.406 -7.035 -17.625 1 98.56 142 GLY B O 1
ATOM 3265 N N . ASN B 1 143 ? -17.859 -6.543 -16.125 1 98.75 143 ASN B N 1
ATOM 3266 C CA . ASN B 1 143 ? -18 -7.758 -15.32 1 98.75 143 ASN B CA 1
ATOM 3267 C C . ASN B 1 143 ? -17.891 -9.016 -16.188 1 98.75 143 ASN B C 1
ATOM 3269 O O . ASN B 1 143 ? -18.797 -9.852 -16.203 1 98.75 143 ASN B O 1
ATOM 3273 N N . PRO B 1 144 ? -16.781 -9.164 -16.797 1 98.44 144 PRO B N 1
ATOM 3274 C CA . PRO B 1 144 ? -16.641 -10.273 -17.75 1 98.44 144 PRO B CA 1
ATOM 3275 C C . PRO B 1 144 ? -16.828 -11.633 -17.094 1 98.44 144 PRO B C 1
ATOM 3277 O O . PRO B 1 144 ? -17.266 -12.586 -17.75 1 98.44 144 PRO B O 1
ATOM 3280 N N . ALA B 1 145 ? -16.531 -11.742 -15.82 1 98.56 145 ALA B N 1
ATOM 3281 C CA . ALA B 1 145 ? -16.625 -13.031 -15.141 1 98.56 145 ALA B CA 1
ATOM 3282 C C . ALA B 1 145 ? -18.031 -13.25 -14.586 1 98.56 145 ALA B C 1
ATOM 3284 O O . ALA B 1 145 ? -18.312 -14.289 -13.984 1 98.56 145 ALA B O 1
ATOM 3285 N N . LYS B 1 146 ? -18.906 -12.281 -14.68 1 98.5 146 LYS B N 1
ATOM 3286 C CA . LYS B 1 146 ? -20.312 -12.367 -14.281 1 98.5 146 LYS B CA 1
ATOM 3287 C C . LYS B 1 146 ? -20.453 -12.68 -12.797 1 98.5 146 LYS B C 1
ATOM 3289 O O . LYS B 1 146 ? -21.172 -13.609 -12.414 1 98.5 146 LYS B O 1
ATOM 3294 N N . ILE B 1 147 ? -19.688 -12.008 -12.016 1 98.88 147 ILE B N 1
ATOM 3295 C CA . ILE B 1 147 ? -19.781 -12.055 -10.562 1 98.88 147 ILE B CA 1
ATOM 3296 C C . ILE B 1 147 ? -20.969 -11.211 -10.094 1 98.88 147 ILE B C 1
ATOM 3298 O O . ILE B 1 147 ? -21.016 -10 -10.336 1 98.88 147 ILE B O 1
ATOM 3302 N N . ASN B 1 148 ? -21.953 -11.805 -9.328 1 98.19 148 ASN B N 1
ATOM 3303 C CA . ASN B 1 148 ? -23.141 -11.047 -8.953 1 98.19 148 ASN B CA 1
ATOM 3304 C C . ASN B 1 148 ? -23.422 -11.164 -7.457 1 98.19 148 ASN B C 1
ATOM 3306 O O . ASN B 1 148 ? -24.266 -10.438 -6.922 1 98.19 148 ASN B O 1
ATOM 3310 N N . SER B 1 149 ? -22.688 -12.039 -6.852 1 97.94 149 SER B N 1
ATOM 3311 C CA . SER B 1 149 ? -22.891 -12.258 -5.422 1 97.94 149 SER B CA 1
ATOM 3312 C C . SER B 1 149 ? -21.609 -12.773 -4.754 1 97.94 149 SER B C 1
ATOM 3314 O O . SER B 1 149 ? -20.656 -13.141 -5.434 1 97.94 149 SER B O 1
ATOM 3316 N N . LEU B 1 150 ? -21.672 -12.812 -3.42 1 98.25 150 LEU B N 1
ATOM 3317 C CA . LEU B 1 150 ? -20.562 -13.352 -2.646 1 98.25 150 LEU B CA 1
ATOM 3318 C C . LEU B 1 150 ? -20.344 -14.828 -2.965 1 98.25 150 LEU B C 1
ATOM 3320 O O . LEU B 1 150 ? -19.203 -15.297 -2.963 1 98.25 150 LEU B O 1
ATOM 3324 N N . LYS B 1 151 ? -21.328 -15.555 -3.252 1 98.06 151 LYS B N 1
ATOM 3325 C CA . LYS B 1 151 ? -21.219 -16.984 -3.555 1 98.06 151 LYS B CA 1
ATOM 3326 C C . LYS B 1 151 ? -20.422 -17.203 -4.828 1 98.06 151 LYS B C 1
ATOM 3328 O O . LYS B 1 151 ? -19.734 -18.234 -4.965 1 98.06 151 LYS B O 1
ATOM 3333 N N . ASP B 1 152 ? -20.469 -16.234 -5.715 1 98.62 152 ASP B N 1
ATOM 3334 C CA . ASP B 1 152 ? -19.797 -16.375 -7 1 98.62 152 ASP B CA 1
ATOM 3335 C C . ASP B 1 152 ? -18.281 -16.359 -6.824 1 98.62 152 ASP B C 1
ATOM 3337 O O . ASP B 1 152 ? -17.531 -16.766 -7.727 1 98.62 152 ASP B O 1
ATOM 3341 N N . PHE B 1 153 ? -17.766 -15.93 -5.695 1 98.69 153 PHE B N 1
ATOM 3342 C CA . PHE B 1 153 ? -16.344 -15.953 -5.406 1 98.69 153 PHE B CA 1
ATOM 3343 C C . PHE B 1 153 ? -15.828 -17.391 -5.32 1 98.69 153 PHE B C 1
ATOM 3345 O O . PHE B 1 153 ? -14.625 -17.641 -5.441 1 98.69 153 PHE B O 1
ATOM 3352 N N . GLY B 1 154 ? -16.719 -18.312 -5.156 1 98.25 154 GLY B N 1
ATOM 3353 C CA . GLY B 1 154 ? -16.312 -19.703 -5.012 1 98.25 154 GLY B CA 1
ATOM 3354 C C . GLY B 1 154 ? -16.406 -20.484 -6.312 1 98.25 154 GLY B C 1
ATOM 3355 O O . GLY B 1 154 ? -16.062 -21.672 -6.352 1 98.25 154 GLY B O 1
ATOM 3356 N N . LYS B 1 155 ? -16.859 -19.859 -7.32 1 97.81 155 LYS B N 1
ATOM 3357 C CA . LYS B 1 155 ? -17 -20.547 -8.602 1 97.81 155 LYS B CA 1
ATOM 3358 C C . LYS B 1 155 ? -15.633 -20.922 -9.18 1 97.81 155 LYS B C 1
ATOM 3360 O O . LYS B 1 155 ? -14.68 -20.141 -9.078 1 97.81 155 LYS B O 1
ATOM 3365 N N . SER B 1 156 ? -15.57 -22.031 -9.828 1 95.94 156 SER B N 1
ATOM 3366 C CA . SER B 1 156 ? -14.336 -22.484 -10.453 1 95.94 156 SER B CA 1
ATOM 3367 C C . SER B 1 156 ? -13.852 -21.5 -11.516 1 95.94 156 SER B C 1
ATOM 3369 O O . SER B 1 156 ? -14.648 -20.984 -12.289 1 95.94 156 SER B O 1
ATOM 3371 N N . GLY B 1 157 ? -12.562 -21.281 -11.438 1 95.25 157 GLY B N 1
ATOM 3372 C CA . GLY B 1 157 ? -11.953 -20.469 -12.477 1 95.25 157 GLY B CA 1
ATOM 3373 C C . GLY B 1 157 ? -11.914 -19 -12.133 1 95.25 157 GLY B C 1
ATOM 3374 O O . GLY B 1 157 ? -11.211 -18.219 -12.789 1 95.25 157 GLY B O 1
ATOM 3375 N N . VAL B 1 158 ? -12.688 -18.578 -11.148 1 98.5 158 VAL B N 1
ATOM 3376 C CA . VAL B 1 158 ? -12.695 -17.172 -10.727 1 98.5 158 VAL B CA 1
ATOM 3377 C C . VAL B 1 158 ? -11.352 -16.828 -10.094 1 98.5 158 VAL B C 1
ATOM 3379 O O . VAL B 1 158 ? -10.797 -17.609 -9.328 1 98.5 158 VAL B O 1
ATOM 3382 N N . LYS B 1 159 ? -10.828 -15.672 -10.445 1 98.69 159 LYS B N 1
ATOM 3383 C CA . LYS B 1 159 ? -9.602 -15.141 -9.867 1 98.69 159 LYS B CA 1
ATOM 3384 C C . LYS B 1 159 ? -9.898 -13.992 -8.906 1 98.69 159 LYS B C 1
ATOM 3386 O O . LYS B 1 159 ? -10.344 -12.922 -9.328 1 98.69 159 LYS B O 1
ATOM 3391 N N . ILE B 1 160 ? -9.508 -14.227 -7.664 1 98.88 160 ILE B N 1
ATOM 3392 C CA . ILE B 1 160 ? -9.812 -13.25 -6.625 1 98.88 160 ILE B CA 1
ATOM 3393 C C . ILE B 1 160 ? -8.547 -12.484 -6.246 1 98.88 160 ILE B C 1
ATOM 3395 O O . ILE B 1 160 ? -7.492 -13.086 -6.039 1 98.88 160 ILE B O 1
ATOM 3399 N N . ILE B 1 161 ? -8.633 -11.172 -6.207 1 98.69 161 ILE B N 1
ATOM 3400 C CA . ILE B 1 161 ? -7.664 -10.266 -5.598 1 98.69 161 ILE B CA 1
ATOM 3401 C C . ILE B 1 161 ? -8.297 -9.57 -4.398 1 98.69 161 ILE B C 1
ATOM 3403 O O . ILE B 1 161 ? -9.367 -8.969 -4.52 1 98.69 161 ILE B O 1
ATOM 3407 N N . ILE B 1 162 ? -7.59 -9.602 -3.248 1 98.25 162 ILE B N 1
ATOM 3408 C CA . ILE B 1 162 ? -8.312 -9.156 -2.062 1 98.25 162 ILE B CA 1
ATOM 3409 C C . ILE B 1 162 ? -7.32 -8.664 -1.009 1 98.25 162 ILE B C 1
ATOM 3411 O O . ILE B 1 162 ? -6.109 -8.859 -1.148 1 98.25 162 ILE B O 1
ATOM 3415 N N . GLY B 1 163 ? -7.801 -7.93 -0.051 1 96.88 163 GLY B N 1
ATOM 3416 C CA . GLY B 1 163 ? -6.961 -7.582 1.084 1 96.88 163 GLY B CA 1
ATOM 3417 C C . GLY B 1 163 ? -6.441 -8.797 1.832 1 96.88 163 GLY B C 1
ATOM 3418 O O . GLY B 1 163 ? -7.148 -9.797 1.976 1 96.88 163 GLY B O 1
ATOM 3419 N N . ASP B 1 164 ? -5.262 -8.672 2.318 1 95.69 164 ASP B N 1
ATOM 3420 C CA . ASP B 1 164 ? -4.672 -9.773 3.066 1 95.69 164 ASP B CA 1
ATOM 3421 C C . ASP B 1 164 ? -5.422 -10.023 4.371 1 95.69 164 ASP B C 1
ATOM 3423 O O . ASP B 1 164 ? -5.578 -9.109 5.184 1 95.69 164 ASP B O 1
ATOM 3427 N N . PRO B 1 165 ? -5.82 -11.219 4.629 1 92.94 165 PRO B N 1
ATOM 3428 C CA . PRO B 1 165 ? -6.684 -11.484 5.785 1 92.94 165 PRO B CA 1
ATOM 3429 C C . PRO B 1 165 ? -5.938 -11.383 7.113 1 92.94 165 PRO B C 1
ATOM 3431 O O . PRO B 1 165 ? -6.566 -11.352 8.172 1 92.94 165 PRO B O 1
ATOM 3434 N N . GLN B 1 166 ? -4.652 -11.312 7.09 1 87.38 166 GLN B N 1
ATOM 3435 C CA . GLN B 1 166 ? -3.902 -11.211 8.336 1 87.38 166 GLN B CA 1
ATOM 3436 C C . GLN B 1 166 ? -3.674 -9.75 8.719 1 87.38 166 GLN B C 1
ATOM 3438 O O . GLN B 1 166 ? -3.537 -9.422 9.898 1 87.38 166 GLN B O 1
ATOM 3443 N N . THR B 1 167 ? -3.727 -8.906 7.707 1 86.5 167 THR B N 1
ATOM 3444 C CA . THR B 1 167 ? -3.229 -7.57 8.016 1 86.5 167 THR B CA 1
ATOM 3445 C C . THR B 1 167 ? -4.254 -6.508 7.629 1 86.5 167 THR B C 1
ATOM 3447 O O . THR B 1 167 ? -4.258 -5.41 8.188 1 86.5 167 THR B O 1
ATOM 3450 N N . SER B 1 168 ? -5.047 -6.816 6.668 1 89.06 168 SER B N 1
ATOM 3451 C CA . SER B 1 168 ? -5.98 -5.824 6.137 1 89.06 168 SER B CA 1
ATOM 3452 C C . SER B 1 168 ? -7.363 -5.977 6.766 1 89.06 168 SER B C 1
ATOM 3454 O O . SER B 1 168 ? -7.949 -7.059 6.73 1 89.06 168 SER B O 1
ATOM 3456 N N . PRO B 1 169 ? -7.945 -4.855 7.18 1 87.06 169 PRO B N 1
ATOM 3457 C CA . PRO B 1 169 ? -9.32 -4.918 7.672 1 87.06 169 PRO B CA 1
ATOM 3458 C C . PRO B 1 169 ? -10.289 -5.477 6.633 1 87.06 169 PRO B C 1
ATOM 3460 O O . PRO B 1 169 ? -11.188 -6.254 6.977 1 87.06 169 PRO B O 1
ATOM 3463 N N . LEU B 1 170 ? -10.094 -5.191 5.445 1 92.56 170 LEU B N 1
ATOM 3464 C CA . LEU B 1 170 ? -10.969 -5.684 4.387 1 92.56 170 LEU B CA 1
ATOM 3465 C C . LEU B 1 170 ? -10.758 -7.176 4.156 1 92.56 170 LEU B C 1
ATOM 3467 O O . LEU B 1 170 ? -11.703 -7.898 3.83 1 92.56 170 LEU B O 1
ATOM 3471 N N . GLY B 1 171 ? -9.5 -7.582 4.238 1 94.19 171 GLY B N 1
ATOM 3472 C CA . GLY B 1 171 ? -9.25 -9.008 4.145 1 94.19 171 GLY B CA 1
ATOM 3473 C C . GLY B 1 171 ? -9.93 -9.812 5.238 1 94.19 171 GLY B C 1
ATOM 3474 O O . GLY B 1 171 ? -10.547 -10.844 4.965 1 94.19 171 GLY B O 1
ATOM 3475 N N . LYS B 1 172 ? -9.859 -9.289 6.43 1 90.88 172 LYS B N 1
ATOM 3476 C CA . LYS B 1 172 ? -10.523 -9.922 7.57 1 90.88 172 LYS B CA 1
ATOM 3477 C C . LYS B 1 172 ? -12.039 -9.938 7.387 1 90.88 172 LYS B C 1
ATOM 3479 O O . LYS B 1 172 ? -12.688 -10.953 7.621 1 90.88 172 LYS B O 1
ATOM 3484 N N . LEU B 1 173 ? -12.531 -8.859 6.988 1 92.44 173 LEU B N 1
ATOM 3485 C CA . LEU B 1 173 ? -13.969 -8.727 6.758 1 92.44 173 LEU B CA 1
ATOM 3486 C C . LEU B 1 173 ? -14.43 -9.664 5.648 1 92.44 173 LEU B C 1
ATOM 3488 O O . LEU B 1 173 ? -15.469 -10.32 5.77 1 92.44 173 LEU B O 1
ATOM 3492 N N . ALA B 1 174 ? -13.688 -9.742 4.59 1 96.06 174 ALA B N 1
ATOM 3493 C CA . ALA B 1 174 ? -14.031 -10.609 3.463 1 96.06 174 ALA B CA 1
ATOM 3494 C C . ALA B 1 174 ? -14.133 -12.062 3.902 1 96.06 174 ALA B C 1
ATOM 3496 O O . ALA B 1 174 ? -15.078 -12.766 3.533 1 96.06 174 ALA B O 1
ATOM 3497 N N . ASN B 1 175 ? -13.188 -12.484 4.676 1 96.12 175 ASN B N 1
ATOM 3498 C CA . ASN B 1 175 ? -13.227 -13.852 5.18 1 96.12 175 ASN B CA 1
ATOM 3499 C C . ASN B 1 175 ? -14.508 -14.117 5.973 1 96.12 175 ASN B C 1
ATOM 3501 O O . ASN B 1 175 ? -15.125 -15.172 5.824 1 96.12 175 ASN B O 1
ATOM 3505 N N . LYS B 1 176 ? -14.859 -13.141 6.789 1 94.44 176 LYS B N 1
ATOM 3506 C CA . LYS B 1 176 ? -16.078 -13.289 7.57 1 94.44 176 LYS B CA 1
ATOM 3507 C C . LYS B 1 176 ? -17.312 -13.375 6.664 1 94.44 176 LYS B C 1
ATOM 3509 O O . LYS B 1 176 ? -18.203 -14.188 6.906 1 94.44 176 LYS B O 1
ATOM 3514 N N . LEU B 1 177 ? -17.312 -12.594 5.641 1 96.25 177 LEU B N 1
ATOM 3515 C CA . LEU B 1 177 ? -18.422 -12.617 4.691 1 96.25 177 LEU B CA 1
ATOM 3516 C C . LEU B 1 177 ? -18.484 -13.945 3.945 1 96.25 177 LEU B C 1
ATOM 3518 O O . LEU B 1 177 ? -19.562 -14.523 3.775 1 96.25 177 LEU B O 1
ATOM 3522 N N . PHE B 1 178 ? -17.344 -14.438 3.529 1 97.94 178 PHE B N 1
ATOM 3523 C CA . PHE B 1 178 ? -17.266 -15.703 2.814 1 97.94 178 PHE B CA 1
ATOM 3524 C C . PHE B 1 178 ? -17.703 -16.859 3.711 1 97.94 178 PHE B C 1
ATOM 3526 O O . PHE B 1 178 ? -18.391 -17.781 3.254 1 97.94 178 PHE B O 1
ATOM 3533 N N . GLU B 1 179 ? -17.281 -16.781 4.949 1 97.25 179 GLU B N 1
ATOM 3534 C CA . GLU B 1 179 ? -17.672 -17.812 5.906 1 97.25 179 GLU B CA 1
ATOM 3535 C C . GLU B 1 179 ? -19.188 -17.859 6.07 1 97.25 179 GLU B C 1
ATOM 3537 O O . GLU B 1 179 ? -19.797 -18.938 6.066 1 97.25 179 GLU B O 1
ATOM 3542 N N . LYS B 1 180 ? -19.812 -16.75 6.191 1 95.62 180 LYS B N 1
ATOM 3543 C CA . LYS B 1 180 ? -21.266 -16.641 6.352 1 95.62 180 LYS B CA 1
ATOM 3544 C C . LYS B 1 180 ? -22 -17.219 5.141 1 95.62 180 LYS B C 1
ATOM 3546 O O . LYS B 1 180 ? -23.094 -17.766 5.27 1 95.62 180 LYS B O 1
ATOM 3551 N N . GLN B 1 181 ? -21.359 -17.172 3.986 1 96.44 181 GLN B N 1
ATOM 3552 C CA . GLN B 1 181 ? -21.984 -17.656 2.756 1 96.44 181 GLN B CA 1
ATOM 3553 C C . GLN B 1 181 ? -21.578 -19.094 2.459 1 96.44 181 GLN B C 1
ATOM 3555 O O . GLN B 1 181 ? -22.047 -19.688 1.484 1 96.44 181 GLN B O 1
ATOM 3560 N N . GLY B 1 182 ? -20.672 -19.641 3.223 1 97.25 182 GLY B N 1
ATOM 3561 C CA . GLY B 1 182 ? -20.234 -21.016 3.059 1 97.25 182 GLY B CA 1
ATOM 3562 C C . GLY B 1 182 ? -19.266 -21.203 1.901 1 97.25 182 GLY B C 1
ATOM 3563 O O . GLY B 1 182 ? -19.203 -22.297 1.313 1 97.25 182 GLY B O 1
ATOM 3564 N N . VAL B 1 183 ? -18.516 -20.156 1.537 1 98.06 183 VAL B N 1
ATOM 3565 C CA . VAL B 1 183 ? -17.656 -20.281 0.365 1 98.06 183 VAL B CA 1
ATOM 3566 C C . VAL B 1 183 ? -16.219 -19.922 0.735 1 98.06 183 VAL B C 1
ATOM 3568 O O . VAL B 1 183 ? -15.398 -19.641 -0.141 1 98.06 183 VAL B O 1
ATOM 3571 N N . LEU B 1 184 ? -15.859 -19.828 1.988 1 98.12 184 LEU B N 1
ATOM 3572 C CA . LEU B 1 184 ? -14.555 -19.375 2.441 1 98.12 184 LEU B CA 1
ATOM 3573 C C . LEU B 1 184 ? -13.438 -20.203 1.812 1 98.12 184 LEU B C 1
ATOM 3575 O O . LEU B 1 184 ? -12.5 -19.641 1.237 1 98.12 184 LEU B O 1
ATOM 3579 N N . ASP B 1 185 ? -13.555 -21.547 1.823 1 97.75 185 ASP B N 1
ATOM 3580 C CA . ASP B 1 185 ? -12.484 -22.406 1.321 1 97.75 185 ASP B CA 1
ATOM 3581 C C . ASP B 1 185 ? -12.32 -22.25 -0.189 1 97.75 185 ASP B C 1
ATOM 3583 O O . ASP B 1 185 ? -11.203 -22.141 -0.691 1 97.75 185 ASP B O 1
ATOM 3587 N N . ALA B 1 186 ? -13.43 -22.234 -0.879 1 98 186 ALA B N 1
ATOM 3588 C CA . ALA B 1 186 ? -13.383 -22.062 -2.328 1 98 186 ALA B CA 1
ATOM 3589 C C . ALA B 1 186 ? -12.797 -20.703 -2.691 1 98 186 ALA B C 1
ATOM 3591 O O . ALA B 1 186 ? -12.016 -20.594 -3.641 1 98 186 ALA B O 1
ATOM 3592 N N . ALA B 1 187 ? -13.172 -19.688 -1.912 1 98.38 187 ALA B N 1
ATOM 3593 C CA . ALA B 1 187 ? -12.648 -18.344 -2.16 1 98.38 187 ALA B CA 1
ATOM 3594 C C . ALA B 1 187 ? -11.141 -18.281 -1.916 1 98.38 187 ALA B C 1
ATOM 3596 O O . ALA B 1 187 ? -10.406 -17.641 -2.664 1 98.38 187 ALA B O 1
ATOM 3597 N N . LYS B 1 188 ? -10.727 -18.891 -0.904 1 96.94 188 LYS B N 1
ATOM 3598 C CA . LYS B 1 188 ? -9.297 -18.953 -0.621 1 96.94 188 LYS B CA 1
ATOM 3599 C C . LYS B 1 188 ? -8.531 -19.625 -1.762 1 96.94 188 LYS B C 1
ATOM 3601 O O . LYS B 1 188 ? -7.477 -19.141 -2.176 1 96.94 188 LYS B O 1
ATOM 3606 N N . ASN B 1 189 ? -9.094 -20.703 -2.256 1 96.25 189 ASN B N 1
ATOM 3607 C CA . ASN B 1 189 ? -8.469 -21.422 -3.357 1 96.25 189 ASN B CA 1
ATOM 3608 C C . ASN B 1 189 ? -8.445 -20.578 -4.633 1 96.25 189 ASN B C 1
ATOM 3610 O O . ASN B 1 189 ? -7.516 -20.703 -5.441 1 96.25 189 ASN B O 1
ATOM 3614 N N . ASN B 1 190 ? -9.43 -19.719 -4.773 1 98 190 ASN B N 1
ATOM 3615 C CA . ASN B 1 190 ? -9.555 -18.891 -5.965 1 98 190 ASN B CA 1
ATOM 3616 C C . ASN B 1 190 ? -8.711 -17.609 -5.848 1 98 190 ASN B C 1
ATOM 3618 O O . ASN B 1 190 ? -8.57 -16.875 -6.816 1 98 190 ASN B O 1
ATOM 3622 N N . THR B 1 191 ? -8.133 -17.328 -4.656 1 98.5 191 THR B N 1
ATOM 3623 C CA . THR B 1 191 ? -7.344 -16.109 -4.453 1 98.5 191 THR B CA 1
ATOM 3624 C C . THR B 1 191 ? -5.996 -16.219 -5.156 1 98.5 191 THR B C 1
ATOM 3626 O O . THR B 1 191 ? -5.238 -17.172 -4.926 1 98.5 191 THR B O 1
ATOM 3629 N N . VAL B 1 192 ? -5.75 -15.234 -5.996 1 98.31 192 VAL B N 1
ATOM 3630 C CA . VAL B 1 192 ? -4.504 -15.281 -6.754 1 98.31 192 VAL B CA 1
ATOM 3631 C C . VAL B 1 192 ? -3.512 -14.273 -6.184 1 98.31 192 VAL B C 1
ATOM 3633 O O . VAL B 1 192 ? -2.305 -14.383 -6.406 1 98.31 192 VAL B O 1
ATOM 3636 N N . ALA B 1 193 ? -4.023 -13.281 -5.434 1 98.62 193 ALA B N 1
ATOM 3637 C CA . ALA B 1 193 ? -3.146 -12.289 -4.82 1 98.62 193 ALA B CA 1
ATOM 3638 C C . ALA B 1 193 ? -3.832 -11.602 -3.645 1 98.62 193 ALA B C 1
AT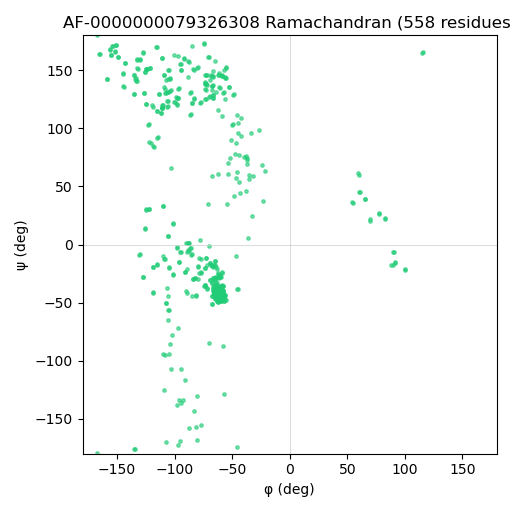OM 3640 O O . ALA B 1 193 ? -5.035 -11.336 -3.688 1 98.62 193 ALA B O 1
ATOM 3641 N N . THR B 1 194 ? -3.066 -11.336 -2.646 1 98.38 194 THR B N 1
ATOM 3642 C CA . THR B 1 194 ? -3.514 -10.508 -1.532 1 98.38 194 THR B CA 1
ATOM 3643 C C . THR B 1 194 ? -2.611 -9.289 -1.368 1 98.38 194 THR B C 1
ATOM 3645 O O . THR B 1 194 ? -1.455 -9.297 -1.798 1 98.38 194 THR B O 1
ATOM 3648 N N . PHE B 1 195 ? -3.205 -8.219 -0.828 1 97.44 195 PHE B N 1
ATOM 3649 C CA . PHE B 1 195 ? -2.492 -6.961 -0.678 1 97.44 195 PHE B CA 1
ATOM 3650 C C . PHE B 1 195 ? -2.682 -6.391 0.723 1 97.44 195 PHE B C 1
ATOM 3652 O O . PHE B 1 195 ? -3.684 -6.676 1.383 1 97.44 195 PHE B O 1
ATOM 3659 N N . SER B 1 196 ? -1.753 -5.52 1.065 1 93.94 196 SER B N 1
ATOM 3660 C CA . SER B 1 196 ? -1.792 -4.895 2.383 1 93.94 196 SER B CA 1
ATOM 3661 C C . SER B 1 196 ? -2.717 -3.684 2.393 1 93.94 196 SER B C 1
ATOM 3663 O O . SER B 1 196 ? -3.236 -3.301 3.443 1 93.94 196 SER B O 1
ATOM 3665 N N . THR B 1 197 ? -2.84 -3.039 1.284 1 94.25 197 THR B N 1
ATOM 3666 C CA . THR B 1 197 ? -3.67 -1.839 1.24 1 94.25 197 THR B CA 1
ATOM 3667 C C . THR B 1 197 ? -4.754 -1.969 0.174 1 94.25 197 THR B C 1
ATOM 3669 O O . THR B 1 197 ? -4.527 -2.576 -0.875 1 94.25 197 THR B O 1
ATOM 3672 N N . VAL B 1 198 ? -5.871 -1.303 0.403 1 96.19 198 VAL B N 1
ATOM 3673 C CA . VAL B 1 198 ? -7 -1.357 -0.517 1 96.19 198 VAL B CA 1
ATOM 3674 C C . VAL B 1 198 ? -6.629 -0.679 -1.834 1 96.19 198 VAL B C 1
ATOM 3676 O O . VAL B 1 198 ? -7.074 -1.1 -2.904 1 96.19 198 VAL B O 1
ATOM 3679 N N . ASN B 1 199 ? -5.809 0.328 -1.772 1 96.06 199 ASN B N 1
ATOM 3680 C CA . ASN B 1 199 ? -5.418 1.041 -2.984 1 96.06 199 ASN B CA 1
ATOM 3681 C C . ASN B 1 199 ? -4.73 0.114 -3.982 1 96.06 199 ASN B C 1
ATOM 3683 O O . ASN B 1 199 ? -4.961 0.213 -5.188 1 96.06 199 ASN B O 1
ATOM 3687 N N . GLU B 1 200 ? -3.941 -0.765 -3.451 1 96.38 200 GLU B N 1
ATOM 3688 C CA . GLU B 1 200 ? -3.252 -1.698 -4.336 1 96.38 200 GLU B CA 1
ATOM 3689 C C . GLU B 1 200 ? -4.211 -2.748 -4.887 1 96.38 200 GLU B C 1
ATOM 3691 O O . GLU B 1 200 ? -4.066 -3.193 -6.027 1 96.38 200 GLU B O 1
ATOM 3696 N N . VAL B 1 201 ? -5.16 -3.166 -4.129 1 97.94 201 VAL B N 1
ATOM 3697 C CA . VAL B 1 201 ? -6.211 -4.055 -4.617 1 97.94 201 VAL B CA 1
ATOM 3698 C C . VAL B 1 201 ? -6.922 -3.414 -5.809 1 97.94 201 VAL B C 1
ATOM 3700 O O . VAL B 1 201 ? -7.07 -4.039 -6.863 1 97.94 201 VAL B O 1
ATOM 3703 N N . VAL B 1 202 ? -7.312 -2.154 -5.648 1 98.25 202 VAL B N 1
ATOM 3704 C CA . VAL B 1 202 ? -8.055 -1.419 -6.668 1 98.25 202 VAL B CA 1
ATOM 3705 C C . VAL B 1 202 ? -7.199 -1.28 -7.93 1 98.25 202 VAL B C 1
ATOM 3707 O O . VAL B 1 202 ? -7.688 -1.489 -9.039 1 98.25 202 VAL B O 1
ATOM 3710 N N . THR B 1 203 ? -5.961 -0.996 -7.73 1 96.38 203 THR B N 1
ATOM 3711 C CA . THR B 1 203 ? -5.055 -0.822 -8.859 1 96.38 203 THR B CA 1
ATOM 3712 C C . THR B 1 203 ? -4.934 -2.117 -9.656 1 96.38 203 THR B C 1
ATOM 3714 O O . THR B 1 203 ? -5.074 -2.111 -10.883 1 96.38 203 THR B O 1
ATOM 3717 N N . PHE B 1 204 ? -4.691 -3.189 -9 1 97.12 204 PHE B N 1
ATOM 3718 C CA . PHE B 1 204 ? -4.477 -4.473 -9.656 1 97.12 204 PHE B CA 1
ATOM 3719 C C . PHE B 1 204 ? -5.75 -4.949 -10.344 1 97.12 204 PHE B C 1
ATOM 3721 O O . PHE B 1 204 ? -5.703 -5.457 -11.469 1 97.12 204 PHE B O 1
ATOM 3728 N N . LEU B 1 205 ? -6.836 -4.762 -9.68 1 98.5 205 LEU B N 1
ATOM 3729 C CA . LEU B 1 205 ? -8.117 -5.141 -10.266 1 98.5 205 LEU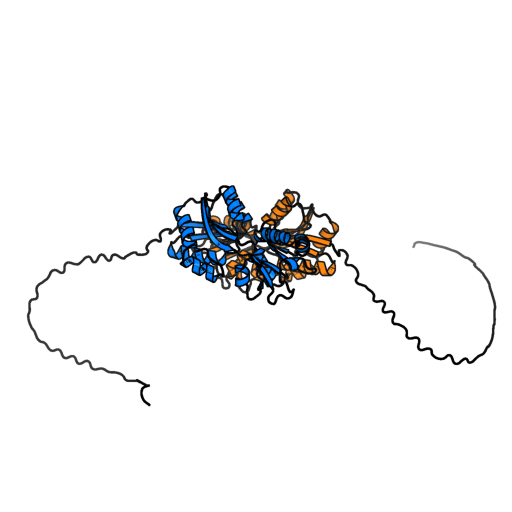 B CA 1
ATOM 3730 C C . LEU B 1 205 ? -8.43 -4.281 -11.484 1 98.5 205 LEU B C 1
ATOM 3732 O O . LEU B 1 205 ? -8.953 -4.781 -12.484 1 98.5 205 LEU B O 1
ATOM 3736 N N . SER B 1 206 ? -8.148 -3.037 -11.422 1 98.31 206 SER B N 1
ATOM 3737 C CA . SER B 1 206 ? -8.383 -2.113 -12.531 1 98.31 206 SER B CA 1
ATOM 3738 C C . SER B 1 206 ? -7.555 -2.5 -13.75 1 98.31 206 SER B C 1
ATOM 3740 O O . SER B 1 206 ? -7.941 -2.201 -14.883 1 98.31 206 SER B O 1
ATOM 3742 N N . GLN B 1 207 ? -6.492 -3.174 -13.5 1 96.94 207 GLN B N 1
ATOM 3743 C CA . GLN B 1 207 ? -5.617 -3.617 -14.578 1 96.94 207 GLN B CA 1
ATOM 3744 C C . GLN B 1 207 ? -6.09 -4.945 -15.156 1 96.94 207 GLN B C 1
ATOM 3746 O O . GLN B 1 207 ? -5.441 -5.508 -16.047 1 96.94 207 GLN B O 1
ATOM 3751 N N . GLY B 1 208 ? -7.121 -5.512 -14.609 1 97.12 208 GLY B N 1
ATOM 3752 C CA . GLY B 1 208 ? -7.703 -6.734 -15.133 1 97.12 208 GLY B CA 1
ATOM 3753 C C . GLY B 1 208 ? -6.988 -7.988 -14.664 1 97.12 208 GLY B C 1
ATOM 3754 O O . GLY B 1 208 ? -7.117 -9.047 -15.281 1 97.12 208 GLY B O 1
ATOM 3755 N N . LYS B 1 209 ? -6.309 -7.859 -13.602 1 97.94 209 LYS B N 1
ATOM 3756 C CA . LYS B 1 209 ? -5.488 -8.977 -13.148 1 97.94 209 LYS B CA 1
ATOM 3757 C C . LYS B 1 209 ? -6.285 -9.906 -12.242 1 97.94 209 LYS B C 1
ATOM 3759 O O . LYS B 1 209 ? -5.746 -10.898 -11.734 1 97.94 209 LYS B O 1
ATOM 3764 N N . GLY B 1 210 ? -7.473 -9.664 -12.016 1 98.56 210 GLY B N 1
ATOM 3765 C CA . GLY B 1 210 ? -8.445 -10.453 -11.281 1 98.56 210 GLY B CA 1
ATOM 3766 C C . GLY B 1 210 ? -9.867 -10.242 -11.766 1 98.56 210 GLY B C 1
ATOM 3767 O O . GLY B 1 210 ? -10.133 -9.336 -12.555 1 98.56 210 GLY B O 1
ATOM 3768 N N . ASP B 1 211 ? -10.734 -11.086 -11.227 1 98.88 211 ASP B N 1
ATOM 3769 C CA . ASP B 1 211 ? -12.125 -11.062 -11.688 1 98.88 211 ASP B CA 1
ATOM 3770 C C . ASP B 1 211 ? -13.016 -10.312 -10.695 1 98.88 211 ASP B C 1
ATOM 3772 O O . ASP B 1 211 ? -14.07 -9.805 -11.07 1 98.88 211 ASP B O 1
ATOM 3776 N N . CYS B 1 212 ? -12.586 -10.312 -9.453 1 98.94 212 CYS B N 1
ATOM 3777 C CA . CYS B 1 212 ? -13.422 -9.68 -8.438 1 98.94 212 CYS B CA 1
ATOM 3778 C C . CYS B 1 212 ? -12.633 -9.438 -7.156 1 98.94 212 CYS B C 1
ATOM 3780 O O . CYS B 1 212 ? -11.539 -9.977 -6.98 1 98.94 212 CYS B O 1
ATOM 3782 N N . SER B 1 213 ? -13.203 -8.602 -6.348 1 98.88 213 SER B N 1
ATOM 3783 C CA . SER B 1 213 ? -12.688 -8.281 -5.016 1 98.88 213 SER B CA 1
ATOM 3784 C C . SER B 1 213 ? -13.797 -7.766 -4.105 1 98.88 213 SER B C 1
ATOM 3786 O O . SER B 1 213 ? -14.938 -7.57 -4.551 1 98.88 213 SER B O 1
ATOM 3788 N N . ILE B 1 214 ? -13.492 -7.68 -2.816 1 98.25 214 ILE B N 1
ATOM 3789 C CA . ILE B 1 214 ? -14.289 -6.93 -1.85 1 98.25 214 ILE B CA 1
ATOM 3790 C C . ILE B 1 214 ? -13.492 -5.719 -1.363 1 98.25 214 ILE B C 1
ATOM 3792 O O . ILE B 1 214 ? -12.43 -5.863 -0.756 1 98.25 214 ILE B O 1
ATOM 3796 N N . VAL B 1 215 ? -13.977 -4.52 -1.717 1 97.62 215 VAL B N 1
ATOM 3797 C CA . VAL B 1 215 ? -13.375 -3.262 -1.276 1 97.62 215 VAL B CA 1
ATOM 3798 C C . VAL B 1 215 ? -14.469 -2.303 -0.813 1 97.62 215 VAL B C 1
ATOM 3800 O O . VAL B 1 215 ? -15.625 -2.705 -0.634 1 97.62 215 VAL B O 1
ATOM 3803 N N . TRP B 1 216 ? -14.055 -1.114 -0.468 1 96 216 TRP B N 1
ATOM 3804 C CA . TRP B 1 216 ? -15.039 -0.136 -0.023 1 96 216 TRP B CA 1
ATOM 3805 C C . TRP B 1 216 ? -15.75 0.503 -1.214 1 96 216 TRP B C 1
ATOM 3807 O O . TRP B 1 216 ? -15.141 0.701 -2.27 1 96 216 TRP B O 1
ATOM 3817 N N . GLU B 1 217 ? -16.969 0.949 -1.016 1 97.12 217 GLU B N 1
ATOM 3818 C CA . GLU B 1 217 ? -17.766 1.565 -2.072 1 97.12 217 GLU B CA 1
ATOM 3819 C C . GLU B 1 217 ? -17.062 2.787 -2.654 1 97.12 217 GLU B C 1
ATOM 3821 O O . GLU B 1 217 ? -17.047 2.979 -3.873 1 97.12 217 GLU B O 1
ATOM 3826 N N . ASP B 1 218 ? -16.516 3.6 -1.793 1 97.38 218 ASP B N 1
ATOM 3827 C CA . ASP B 1 218 ? -15.891 4.832 -2.266 1 97.38 218 ASP B CA 1
ATOM 3828 C C . ASP B 1 218 ? -14.719 4.531 -3.188 1 97.38 218 ASP B C 1
ATOM 3830 O O . ASP B 1 218 ? -14.492 5.242 -4.168 1 97.38 218 ASP B O 1
ATOM 3834 N N . ASN B 1 219 ? -13.992 3.477 -2.885 1 97.56 219 ASN B N 1
ATOM 3835 C CA . ASN B 1 219 ? -12.867 3.102 -3.738 1 97.56 219 ASN B CA 1
ATOM 3836 C C . ASN B 1 219 ? -13.336 2.721 -5.141 1 97.56 219 ASN B C 1
ATOM 3838 O O . ASN B 1 219 ? -12.703 3.094 -6.133 1 97.56 219 ASN B O 1
ATOM 3842 N N . ILE B 1 220 ? -14.398 1.948 -5.219 1 98.56 220 ILE B N 1
ATOM 3843 C CA . ILE B 1 220 ? -14.922 1.502 -6.504 1 98.56 220 ILE B CA 1
ATOM 3844 C C . ILE B 1 220 ? -15.422 2.703 -7.301 1 98.56 220 ILE B C 1
ATOM 3846 O O . ILE B 1 220 ? -15.109 2.846 -8.484 1 98.56 220 ILE B O 1
ATOM 3850 N N . LEU B 1 221 ? -16.188 3.555 -6.629 1 98.31 221 LEU B N 1
ATOM 3851 C CA . LEU B 1 221 ? -16.781 4.711 -7.293 1 98.31 221 LEU B CA 1
ATOM 3852 C C . LEU B 1 221 ? -15.695 5.664 -7.789 1 98.31 221 LEU B C 1
ATOM 3854 O O . LEU B 1 221 ? -15.836 6.273 -8.852 1 98.31 221 LEU B O 1
ATOM 3858 N N . ASN B 1 222 ? -14.648 5.777 -7.078 1 97.75 222 ASN B N 1
ATOM 3859 C CA . ASN B 1 222 ? -13.539 6.629 -7.488 1 97.75 222 ASN B CA 1
ATOM 3860 C C . ASN B 1 222 ? -12.75 6.008 -8.641 1 97.75 222 ASN B C 1
ATOM 3862 O O . ASN B 1 222 ? -11.984 6.699 -9.312 1 97.75 222 ASN B O 1
ATOM 3866 N N . ALA B 1 223 ? -12.875 4.73 -8.828 1 98.06 223 ALA B N 1
ATOM 3867 C CA . ALA B 1 223 ? -12.234 4.02 -9.93 1 98.06 223 ALA B CA 1
ATOM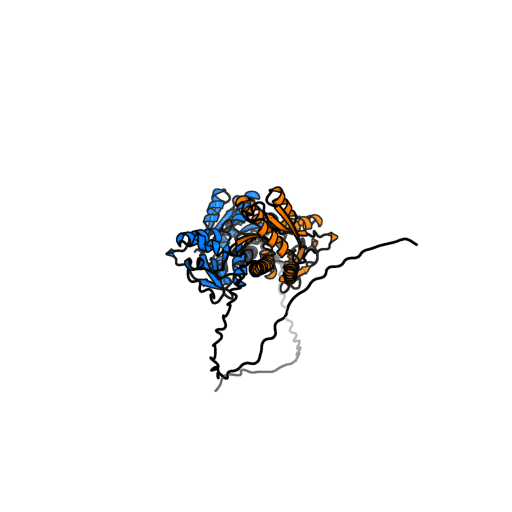 3868 C C . ALA B 1 223 ? -13.273 3.561 -10.953 1 98.06 223 ALA B C 1
ATOM 3870 O O . ALA B 1 223 ? -13.094 2.527 -11.602 1 98.06 223 ALA B O 1
ATOM 3871 N N . SER B 1 224 ? -14.312 4.281 -11.148 1 97.81 224 SER B N 1
ATOM 3872 C CA . SER B 1 224 ? -15.484 3.859 -11.906 1 97.81 224 SER B CA 1
ATOM 3873 C C . SER B 1 224 ? -15.164 3.715 -13.391 1 97.81 224 SER B C 1
ATOM 3875 O O . SER B 1 224 ? -15.93 3.102 -14.141 1 97.81 224 SER B O 1
ATOM 3877 N N . LYS B 1 225 ? -14.109 4.27 -13.898 1 98.06 225 LYS B N 1
ATOM 3878 C CA . LYS B 1 225 ? -13.695 4.102 -15.289 1 98.06 225 LYS B CA 1
ATOM 3879 C C . LYS B 1 225 ? -13.312 2.65 -15.578 1 98.06 225 LYS B C 1
ATOM 3881 O O . LYS B 1 225 ? -13.484 2.166 -16.703 1 98.06 225 LYS B O 1
ATOM 3886 N N . ASP B 1 226 ? -12.836 1.964 -14.508 1 98.69 226 ASP B N 1
ATOM 3887 C CA . ASP B 1 226 ? -12.25 0.645 -14.719 1 98.69 226 ASP B CA 1
ATOM 3888 C C . ASP B 1 226 ? -13.031 -0.431 -13.969 1 98.69 226 ASP B C 1
ATOM 3890 O O . ASP B 1 226 ? -12.883 -1.622 -14.25 1 98.69 226 ASP B O 1
ATOM 3894 N N . LEU B 1 227 ? -13.797 0.021 -12.984 1 98.88 227 LEU B N 1
ATOM 3895 C CA . LEU B 1 227 ? -14.461 -0.956 -12.125 1 98.88 227 LEU B CA 1
ATOM 3896 C C . LEU B 1 227 ? -15.969 -0.704 -12.078 1 98.88 227 LEU B C 1
ATOM 3898 O O . LEU B 1 227 ? -16.406 0.438 -12.203 1 98.88 227 LEU B O 1
ATOM 3902 N N . ASP B 1 228 ? -16.719 -1.777 -11.922 1 98.88 228 ASP B N 1
ATOM 3903 C CA . ASP B 1 228 ? -18.141 -1.717 -11.609 1 98.88 228 ASP B CA 1
ATOM 3904 C C . ASP B 1 228 ? -18.406 -2.178 -10.18 1 98.88 228 ASP B C 1
ATOM 3906 O O . ASP B 1 228 ? -17.703 -3.039 -9.656 1 98.88 228 ASP B O 1
ATOM 3910 N N . LEU B 1 229 ? -19.359 -1.585 -9.578 1 98.81 229 LEU B N 1
ATOM 3911 C CA . LEU B 1 229 ? -19.781 -1.873 -8.211 1 98.81 229 LEU B CA 1
ATOM 3912 C C . LEU B 1 229 ? -20.969 -2.832 -8.188 1 98.81 229 LEU B C 1
ATOM 3914 O O . LEU B 1 229 ? -21.953 -2.611 -8.883 1 98.81 229 LEU B O 1
ATOM 3918 N N . ILE B 1 230 ? -20.844 -3.922 -7.461 1 98.69 230 ILE B N 1
ATOM 3919 C CA . ILE B 1 230 ? -21.953 -4.801 -7.117 1 98.69 230 ILE B CA 1
ATOM 3920 C C . ILE B 1 230 ? -22.25 -4.703 -5.621 1 98.69 230 ILE B C 1
ATOM 3922 O O . ILE B 1 230 ? -21.406 -5.066 -4.793 1 98.69 230 ILE B O 1
ATOM 3926 N N . ALA B 1 231 ? -23.453 -4.297 -5.352 1 97.38 231 ALA B N 1
ATOM 3927 C CA . ALA B 1 231 ? -23.812 -4.109 -3.947 1 97.38 231 ALA B CA 1
ATOM 3928 C C . ALA B 1 231 ? -23.984 -5.453 -3.244 1 97.38 231 ALA B C 1
ATOM 3930 O O . ALA B 1 231 ? -24.547 -6.395 -3.82 1 97.38 231 ALA B O 1
ATOM 3931 N N . ILE B 1 232 ? -23.469 -5.484 -2.055 1 97 232 ILE B N 1
ATOM 3932 C CA . ILE B 1 232 ? -23.797 -6.609 -1.184 1 97 232 ILE B CA 1
ATOM 3933 C C . ILE B 1 232 ? -25.094 -6.332 -0.438 1 97 232 ILE B C 1
ATOM 3935 O O . ILE B 1 232 ? -25.25 -5.277 0.181 1 97 232 ILE B O 1
ATOM 3939 N N . PRO B 1 233 ? -26 -7.242 -0.439 1 94.88 233 PRO B N 1
ATOM 3940 C CA . PRO B 1 233 ? -27.25 -7.02 0.285 1 94.88 233 PRO B CA 1
ATOM 3941 C C . PRO B 1 233 ? -27.031 -6.688 1.76 1 94.88 233 PRO B C 1
ATOM 3943 O O . PRO B 1 233 ? -26.156 -7.27 2.4 1 94.88 233 PRO B O 1
ATOM 3946 N N . GLU B 1 234 ? -27.844 -5.844 2.232 1 90.12 234 GLU B N 1
ATOM 3947 C CA . GLU B 1 234 ? -27.688 -5.355 3.6 1 90.12 234 GLU B CA 1
ATOM 3948 C C . GLU B 1 234 ? -27.719 -6.504 4.602 1 90.12 234 GLU B C 1
ATOM 3950 O O . GLU B 1 234 ? -27.016 -6.48 5.609 1 90.12 234 GLU B O 1
ATOM 3955 N N . SER B 1 235 ? -28.516 -7.477 4.324 1 89.62 235 SER B N 1
ATOM 3956 C CA . SER B 1 235 ? -28.672 -8.617 5.227 1 89.62 235 SER B CA 1
ATOM 3957 C C . SER B 1 235 ? -27.375 -9.43 5.309 1 89.62 235 SER B C 1
ATOM 3959 O O . SER B 1 235 ? -27.172 -10.18 6.266 1 89.62 235 SER B O 1
ATOM 3961 N N . GLU B 1 236 ? -26.609 -9.227 4.379 1 89.38 236 GLU B N 1
ATOM 3962 C CA . GLU B 1 236 ? -25.359 -9.992 4.305 1 89.38 236 GLU B CA 1
ATOM 3963 C C . GLU B 1 236 ? -24.156 -9.117 4.621 1 89.38 236 GLU B C 1
ATOM 3965 O O . GLU B 1 236 ? -23.062 -9.633 4.871 1 89.38 236 GLU B O 1
ATOM 3970 N N . ASN B 1 237 ? -24.391 -7.848 4.652 1 88.94 237 ASN B N 1
ATOM 3971 C CA . ASN B 1 237 ? -23.266 -6.91 4.684 1 88.94 237 ASN B CA 1
ATOM 3972 C C . ASN B 1 237 ? -22.875 -6.551 6.113 1 88.94 237 ASN B C 1
ATOM 3974 O O . ASN B 1 237 ? -23.578 -6.906 7.062 1 88.94 237 ASN B O 1
ATOM 3978 N N . ALA B 1 238 ? -21.688 -6.074 6.262 1 84.75 238 ALA B N 1
ATOM 3979 C CA . ALA B 1 238 ? -21.188 -5.539 7.52 1 84.75 238 ALA B CA 1
ATOM 3980 C C . ALA B 1 238 ? -20.812 -4.062 7.383 1 84.75 238 ALA B C 1
ATOM 3982 O O . ALA B 1 238 ? -19.656 -3.721 7.176 1 84.75 238 ALA B O 1
ATOM 3983 N N . ILE B 1 239 ? -21.812 -3.244 7.535 1 83.19 239 ILE B N 1
ATOM 3984 C CA . ILE B 1 239 ? -21.578 -1.811 7.41 1 83.19 239 ILE B CA 1
ATOM 3985 C C . ILE B 1 239 ? -20.766 -1.316 8.602 1 83.19 239 ILE B C 1
ATOM 3987 O O . ILE B 1 239 ? -21.094 -1.608 9.75 1 83.19 239 ILE B O 1
ATOM 3991 N N . LYS B 1 240 ? -19.703 -0.666 8.219 1 87.25 240 LYS B N 1
ATOM 3992 C CA . LYS B 1 240 ? -18.781 -0.151 9.227 1 87.25 240 LYS B CA 1
ATOM 3993 C C . LYS B 1 240 ? -18.734 1.374 9.203 1 87.25 240 LYS B C 1
ATOM 3995 O O . LYS B 1 240 ? -19.484 2.01 8.453 1 87.25 240 LYS B O 1
ATOM 4000 N N . THR B 1 241 ? -18.078 1.914 10.227 1 92.5 241 THR B N 1
ATOM 4001 C CA . THR B 1 241 ? -17.781 3.34 10.258 1 92.5 241 THR B CA 1
ATOM 4002 C C . THR B 1 241 ? -16.281 3.572 10.438 1 92.5 241 THR B C 1
ATOM 4004 O O . THR B 1 241 ? -15.562 2.697 10.938 1 92.5 241 THR B O 1
ATOM 4007 N N . MET B 1 242 ? -15.836 4.668 9.922 1 95.06 242 MET B N 1
ATOM 4008 C CA . MET B 1 242 ? -14.453 5.086 10.109 1 95.06 242 MET B CA 1
ATOM 4009 C C . MET B 1 242 ? -14.344 6.141 11.203 1 95.06 242 MET B C 1
ATOM 4011 O O . MET B 1 242 ? -14.938 7.215 11.102 1 95.06 242 MET B O 1
ATOM 4015 N N . PRO B 1 243 ? -13.57 5.852 12.172 1 96.56 243 PRO B N 1
ATOM 4016 C CA . PRO B 1 243 ? -13.406 6.84 13.242 1 96.56 243 PRO B CA 1
ATOM 4017 C C . PRO B 1 243 ? -12.195 7.742 13.039 1 96.56 243 PRO B C 1
ATOM 4019 O O . PRO B 1 243 ? -11.227 7.34 12.391 1 96.56 243 PRO B O 1
ATOM 4022 N N . ILE B 1 244 ? -12.305 8.906 13.516 1 98.25 244 ILE B N 1
ATOM 4023 C CA . ILE B 1 244 ? -11.164 9.781 13.773 1 98.25 244 ILE B CA 1
ATOM 4024 C C . ILE B 1 244 ? -10.953 9.922 15.281 1 98.25 244 ILE B C 1
ATOM 4026 O O . ILE B 1 244 ? -11.914 10.062 16.047 1 98.25 244 ILE B O 1
ATOM 4030 N N . CYS B 1 245 ? -9.695 9.82 15.695 1 98.62 245 CYS B N 1
ATOM 4031 C CA . CYS B 1 245 ? -9.391 9.789 17.125 1 98.62 245 CYS B CA 1
ATOM 4032 C C . CYS B 1 245 ? -8.227 10.719 17.453 1 98.62 245 CYS B C 1
ATOM 4034 O O . CYS B 1 245 ? -7.289 10.852 16.656 1 98.62 245 CYS B O 1
ATOM 4036 N N . THR B 1 246 ? -8.312 11.367 18.594 1 98.81 246 THR B N 1
ATOM 4037 C CA . THR B 1 246 ? -7.109 11.961 19.172 1 98.81 246 THR B CA 1
ATOM 4038 C C . THR B 1 246 ? -6.316 10.922 19.953 1 98.81 246 THR B C 1
ATOM 4040 O O . THR B 1 246 ? -6.891 9.977 20.5 1 98.81 246 THR B O 1
ATOM 4043 N N . LEU B 1 247 ? -5.012 11.109 20 1 98.81 247 LEU B N 1
ATOM 4044 C CA . LEU B 1 247 ? -4.148 10.102 20.609 1 98.81 247 LEU B CA 1
ATOM 4045 C C . LEU B 1 247 ? -3.672 10.555 21.984 1 98.81 247 LEU B C 1
ATOM 4047 O O . LEU B 1 247 ? -3.455 11.742 22.219 1 98.81 247 LEU B O 1
ATOM 4051 N N . GLN B 1 248 ? -3.438 9.57 22.859 1 98.56 248 GLN B N 1
ATOM 4052 C CA . GLN B 1 248 ? -2.867 9.82 24.188 1 98.56 248 GLN B CA 1
ATOM 4053 C C . GLN B 1 248 ? -1.481 10.445 24.078 1 98.56 248 GLN B C 1
ATOM 4055 O O . GLN B 1 248 ? -1.07 11.219 24.953 1 98.56 248 GLN B O 1
ATOM 4060 N N . SER B 1 249 ? -0.825 10.188 23.031 1 98.31 249 SER B N 1
ATOM 4061 C CA . SER B 1 249 ? 0.557 10.609 22.844 1 98.31 249 SER B CA 1
ATOM 4062 C C . SER B 1 249 ? 0.632 12.078 22.453 1 98.31 249 SER B C 1
ATOM 4064 O O . SER B 1 249 ? 1.712 12.68 22.453 1 98.31 249 SER B O 1
ATOM 4066 N N . SER B 1 250 ? -0.494 12.703 22.109 1 98.19 250 SER B N 1
ATOM 4067 C CA . SER B 1 250 ? -0.465 14.062 21.578 1 98.19 250 SER B CA 1
ATOM 4068 C C . SER B 1 250 ? 0.007 15.055 22.641 1 98.19 250 SER B C 1
ATOM 4070 O O . SER B 1 250 ? -0.596 15.164 23.703 1 98.19 250 SER B O 1
ATOM 4072 N N . PRO B 1 251 ? 1.037 15.812 22.281 1 96.69 251 PRO B N 1
ATOM 4073 C CA . PRO B 1 251 ? 1.473 16.844 23.234 1 96.69 251 PRO B CA 1
ATOM 4074 C C . PRO B 1 251 ? 0.596 18.094 23.203 1 96.69 251 PRO B C 1
ATOM 4076 O O . PRO B 1 251 ? 0.655 18.922 24.109 1 96.69 251 PRO B O 1
ATOM 4079 N N . ASP B 1 252 ? -0.143 18.312 22.172 1 96.81 252 ASP B N 1
ATOM 4080 C CA . ASP B 1 252 ? -1.008 19.469 21.984 1 96.81 252 ASP B CA 1
ATOM 4081 C C . ASP B 1 252 ? -2.461 19.047 21.797 1 96.81 252 ASP B C 1
ATOM 4083 O O . ASP B 1 252 ? -2.961 19.031 20.656 1 96.81 252 ASP B O 1
ATOM 4087 N N . ASN B 1 253 ? -3.137 18.906 22.859 1 96.56 253 ASN B N 1
ATOM 4088 C CA . ASN B 1 253 ? -4.508 18.406 22.844 1 96.56 253 ASN B CA 1
ATOM 4089 C C . ASN B 1 253 ? -5.449 19.375 22.141 1 96.56 253 ASN B C 1
ATOM 4091 O O . ASN B 1 253 ? -6.383 18.953 21.453 1 96.56 253 ASN B O 1
ATOM 4095 N N . GLU B 1 254 ? -5.246 20.594 22.359 1 97.81 254 GLU B N 1
ATOM 4096 C CA . GLU B 1 254 ? -6.109 21.594 21.734 1 97.81 254 GLU B CA 1
ATOM 4097 C C . GLU B 1 254 ? -6.023 21.531 20.219 1 97.81 254 GLU B C 1
ATOM 4099 O O . GLU B 1 254 ? -7.051 21.562 19.531 1 97.81 254 GLU B O 1
ATOM 4104 N N . LEU B 1 255 ? -4.816 21.5 19.719 1 98.25 255 LEU B N 1
ATOM 4105 C CA . LEU B 1 255 ? -4.609 21.406 18.281 1 98.25 255 LEU B CA 1
ATOM 4106 C C . LEU B 1 255 ? -5.223 20.125 17.719 1 98.25 255 LEU B C 1
ATOM 4108 O O . LEU B 1 255 ? -5.871 20.141 16.672 1 98.25 255 LEU B O 1
ATOM 4112 N N . ALA B 1 256 ? -5.039 18.953 18.375 1 98.69 256 ALA B N 1
ATOM 4113 C CA . ALA B 1 256 ? -5.602 17.672 17.953 1 98.69 256 ALA B CA 1
ATOM 4114 C C . ALA B 1 256 ? -7.125 17.734 17.906 1 98.69 256 ALA B C 1
ATOM 4116 O O . ALA B 1 256 ? -7.746 17.297 16.938 1 98.69 256 ALA B O 1
ATOM 4117 N N . GLN B 1 257 ? -7.66 18.328 18.938 1 98.38 257 GLN B N 1
ATOM 4118 C CA . GLN B 1 257 ? -9.109 18.453 19.016 1 98.38 257 GLN B CA 1
ATOM 4119 C C . GLN B 1 257 ? -9.648 19.359 17.922 1 98.38 257 GLN B C 1
ATOM 4121 O O . GLN B 1 257 ? -10.719 19.094 17.359 1 98.38 257 GLN B O 1
ATOM 4126 N N . GLU B 1 258 ? -8.953 20.422 17.656 1 98.38 258 GLU B N 1
ATOM 4127 C CA . GLU B 1 258 ? -9.375 21.344 16.594 1 98.38 258 GLU B CA 1
ATOM 4128 C C . GLU B 1 258 ? -9.414 20.625 15.242 1 98.38 258 GLU B C 1
ATOM 4130 O O . GLU B 1 258 ? -10.344 20.828 14.461 1 98.38 258 GLU B O 1
ATOM 4135 N N . PHE B 1 259 ? -8.406 19.844 14.977 1 98.75 259 PHE B N 1
ATOM 4136 C CA . PHE B 1 259 ? -8.383 19.109 13.719 1 98.75 259 PHE B CA 1
ATOM 4137 C C . PHE B 1 259 ? -9.539 18.109 13.648 1 98.75 259 PHE B C 1
ATOM 4139 O O . PHE B 1 259 ? -10.188 17.969 12.609 1 98.75 259 PHE B O 1
ATOM 4146 N N . MET B 1 260 ? -9.75 17.344 14.742 1 98.56 260 MET B N 1
ATOM 4147 C CA . MET B 1 260 ? -10.852 16.391 14.781 1 98.56 260 MET B CA 1
ATOM 4148 C C . MET B 1 260 ? -12.18 17.094 14.516 1 98.56 260 MET B C 1
ATOM 4150 O O . MET B 1 260 ? -13 16.594 13.742 1 98.56 260 MET B O 1
ATOM 4154 N N . LYS B 1 261 ? -12.383 18.25 15.125 1 97.81 261 LYS B N 1
ATOM 4155 C CA . LYS B 1 261 ? -13.602 19.031 14.906 1 97.81 261 LYS B CA 1
ATOM 4156 C C . LYS B 1 261 ? -13.711 19.484 13.461 1 97.81 261 LYS B C 1
ATOM 4158 O O . LYS B 1 261 ? -14.773 19.391 12.852 1 97.81 261 LYS B O 1
ATOM 4163 N N . TYR B 1 262 ? -12.656 20 12.906 1 98.38 262 TYR B N 1
ATOM 4164 C CA . TYR B 1 262 ? -12.648 20.484 11.531 1 98.38 262 TYR B CA 1
ATOM 4165 C C . TYR B 1 262 ? -12.953 19.359 10.555 1 98.38 262 TYR B C 1
ATOM 4167 O O . TYR B 1 262 ? -13.703 19.547 9.586 1 98.38 262 TYR B O 1
ATOM 4175 N N . ALA B 1 263 ? -12.375 18.125 10.797 1 98.25 263 ALA B N 1
ATOM 4176 C CA . ALA B 1 263 ? -12.555 16.969 9.922 1 98.25 263 ALA B CA 1
ATOM 4177 C C . ALA B 1 263 ? -14.016 16.531 9.867 1 98.25 263 ALA B C 1
ATOM 4179 O O . ALA B 1 263 ? -14.438 15.852 8.93 1 98.25 263 ALA B O 1
ATOM 4180 N N . GLY B 1 264 ? -14.773 16.906 10.836 1 96.81 264 GLY B N 1
ATOM 4181 C CA . GLY B 1 264 ? -16.188 16.578 10.875 1 96.81 264 GLY B CA 1
ATOM 4182 C C . GLY B 1 264 ? -17.078 17.766 10.555 1 96.81 264 GLY B C 1
ATOM 4183 O O . GLY B 1 264 ? -18.297 17.703 10.719 1 96.81 264 GLY B O 1
ATOM 4184 N N . SER B 1 265 ? -16.5 18.859 10.156 1 97.38 265 SER B N 1
ATOM 4185 C CA . SER B 1 265 ? -17.25 20.078 9.852 1 97.38 265 SER B CA 1
ATOM 4186 C C . SER B 1 265 ? -17.984 19.953 8.516 1 97.38 265 SER B C 1
ATOM 4188 O O . SER B 1 265 ? -17.766 19 7.758 1 97.38 265 SER B O 1
ATOM 4190 N N . ASP B 1 266 ? -18.828 20.969 8.203 1 97.44 266 ASP B N 1
ATOM 4191 C CA . ASP B 1 266 ? -19.562 21 6.941 1 97.44 266 ASP B CA 1
ATOM 4192 C C . ASP B 1 266 ? -18.625 21.109 5.75 1 97.44 266 ASP B C 1
ATOM 4194 O O . ASP B 1 266 ? -18.844 20.469 4.719 1 97.44 266 ASP B O 1
ATOM 4198 N N . GLU B 1 267 ? -17.656 21.922 5.926 1 97.81 267 GLU B N 1
ATOM 4199 C CA . GLU B 1 267 ? -16.672 22.094 4.855 1 97.81 267 GLU B CA 1
ATOM 4200 C C . GLU B 1 267 ? -15.953 20.797 4.559 1 97.81 267 GLU B C 1
ATOM 4202 O O . GLU B 1 267 ? -15.781 20.422 3.396 1 97.81 267 GLU B O 1
ATOM 4207 N N . ALA B 1 268 ? -15.5 20.125 5.551 1 98.19 268 ALA B N 1
ATOM 4208 C CA . ALA B 1 268 ? -14.82 18.844 5.383 1 98.19 268 ALA B CA 1
ATOM 4209 C C . ALA B 1 268 ? -15.766 17.797 4.801 1 98.19 268 ALA B C 1
ATOM 4211 O O . ALA B 1 268 ? -15.352 16.969 3.973 1 98.19 268 ALA B O 1
ATOM 4212 N N . ASN B 1 269 ? -16.953 17.812 5.254 1 98.06 269 ASN B N 1
ATOM 4213 C CA . ASN B 1 269 ? -17.953 16.875 4.734 1 98.06 269 ASN B CA 1
ATOM 4214 C C . ASN B 1 269 ? -18.125 17.031 3.229 1 98.06 269 ASN B C 1
ATOM 4216 O O . ASN B 1 269 ? -18.312 16.031 2.518 1 98.06 269 ASN B O 1
ATOM 4220 N N . GLU B 1 270 ? -18.141 18.234 2.717 1 98.19 270 GLU B N 1
ATOM 4221 C CA . GLU B 1 270 ? -18.266 18.453 1.279 1 98.19 270 GLU B CA 1
ATOM 4222 C C . GLU B 1 270 ? -17.078 17.844 0.526 1 98.19 270 GLU B C 1
ATOM 4224 O O . GLU B 1 270 ? -17.25 17.297 -0.563 1 98.19 270 GLU B O 1
ATOM 4229 N N . ILE B 1 271 ? -15.906 17.969 1.132 1 98.31 271 ILE B N 1
ATOM 4230 C CA . ILE B 1 271 ? -14.719 17.344 0.539 1 98.31 271 ILE B CA 1
ATOM 4231 C C . ILE B 1 271 ? -14.883 15.836 0.511 1 98.31 271 ILE B C 1
ATOM 4233 O O . ILE B 1 271 ? -14.641 15.195 -0.517 1 98.31 271 ILE B O 1
ATOM 4237 N N . LEU B 1 272 ? -15.289 15.242 1.633 1 98.38 272 LEU B N 1
ATOM 4238 C CA . LEU B 1 272 ? -15.469 13.805 1.737 1 98.38 272 LEU B CA 1
ATOM 4239 C C . LEU B 1 272 ? -16.469 13.305 0.695 1 98.38 272 LEU B C 1
ATOM 4241 O O . LEU B 1 272 ? -16.234 12.281 0.046 1 98.38 272 LEU B O 1
ATOM 4245 N N . LYS B 1 273 ? -17.516 14.031 0.471 1 98.31 273 LYS B N 1
ATOM 4246 C CA . LYS B 1 273 ? -18.547 13.656 -0.506 1 98.31 273 LYS B CA 1
ATOM 4247 C C . LYS B 1 273 ? -17.969 13.68 -1.924 1 98.31 273 LYS B C 1
ATOM 4249 O O . LYS B 1 273 ? -18.328 12.836 -2.75 1 98.31 273 LYS B O 1
ATOM 4254 N N . LYS B 1 274 ? -17.156 14.633 -2.215 1 98.06 274 LYS B N 1
ATOM 4255 C CA . LYS B 1 274 ? -16.531 14.727 -3.535 1 98.06 274 LYS B CA 1
ATOM 4256 C C . LYS B 1 274 ? -15.711 13.484 -3.848 1 98.06 274 LYS B C 1
ATOM 4258 O O . LYS B 1 274 ? -15.5 13.148 -5.016 1 98.06 274 LYS B O 1
ATOM 4263 N N . PHE B 1 275 ? -15.297 12.828 -2.768 1 97.75 275 PHE B N 1
ATOM 4264 C CA . PHE B 1 275 ? -14.539 11.602 -2.945 1 97.75 275 PHE B CA 1
ATOM 4265 C C . PHE B 1 275 ? -15.422 10.383 -2.721 1 97.75 275 PHE B C 1
ATOM 4267 O O . PHE B 1 275 ? -14.93 9.297 -2.396 1 97.75 275 PHE B O 1
ATOM 4274 N N . ASN B 1 276 ? -16.719 10.555 -2.775 1 98.12 276 ASN B N 1
ATOM 4275 C CA . ASN B 1 276 ? -17.734 9.5 -2.76 1 98.12 276 ASN B CA 1
ATOM 4276 C C . ASN B 1 276 ? -17.812 8.828 -1.391 1 98.12 276 ASN B C 1
ATOM 4278 O O . ASN B 1 276 ? -18.203 7.66 -1.289 1 98.12 276 ASN B O 1
ATOM 4282 N N . LEU B 1 277 ? -17.344 9.539 -0.404 1 97.81 277 LEU B N 1
ATOM 4283 C CA . LEU B 1 277 ? -17.562 9.07 0.962 1 97.81 277 LEU B CA 1
ATOM 4284 C C . LEU B 1 277 ? -18.891 9.586 1.508 1 97.81 277 LEU B C 1
ATOM 4286 O O . LEU B 1 277 ? -19.453 10.547 0.981 1 97.81 277 LEU B O 1
ATOM 4290 N N . LYS B 1 278 ? -19.391 8.883 2.52 1 96.75 278 LYS B N 1
ATOM 4291 C CA . LYS B 1 278 ? -20.672 9.203 3.129 1 96.75 278 LYS B CA 1
ATOM 4292 C C . LYS B 1 278 ? -20.5 9.641 4.582 1 96.75 278 LYS B C 1
ATOM 4294 O O . LYS B 1 278 ? -20.562 8.82 5.492 1 96.75 278 LYS B O 1
ATOM 4299 N N . PRO B 1 279 ? -20.359 10.945 4.812 1 96.94 279 PRO B N 1
ATOM 4300 C CA . PRO B 1 279 ? -20.141 11.445 6.176 1 96.94 279 PRO B CA 1
ATOM 4301 C C . PRO B 1 279 ? -21.312 11.141 7.109 1 96.94 279 PRO B C 1
ATOM 4303 O O . PRO B 1 279 ? -22.469 11.109 6.672 1 96.94 279 PRO B O 1
ATOM 4306 N N . ILE B 1 280 ? -20.906 10.891 8.398 1 91.75 280 ILE B N 1
ATOM 4307 C CA . ILE B 1 280 ? -21.906 10.672 9.438 1 91.75 280 ILE B CA 1
ATOM 4308 C C . ILE B 1 280 ? -22.359 12.008 10.023 1 91.75 280 ILE B C 1
ATOM 4310 O O . ILE B 1 280 ? -21.516 12.844 10.383 1 91.75 280 ILE B O 1
ATOM 4314 N N . GLN B 1 281 ? -23.547 12.477 9.852 1 75.56 281 GLN B N 1
ATOM 4315 C CA . GLN B 1 281 ? -24.094 13.742 10.336 1 75.56 281 GLN B CA 1
ATOM 4316 C C . GLN B 1 281 ? -24.422 13.664 11.82 1 75.56 281 GLN B C 1
ATOM 4318 O O . GLN B 1 281 ? -24.766 12.594 12.336 1 75.56 281 GLN B O 1
#

Secondary structure (DSSP, 8-state):
--------------------------------------------------TTTT-EEEEEEEGGGHHHHHHHHHHHHHHH--EEEEEEE-HHHHHHHHHHH---SEEE-S-HHHHHHHHHTT-EEEEEEEEEE-EEEEEETT-TT---SGGGGGSTT--EEEE-TTT-HHHHHHHHHHHHHT-HHHHHHHEEEEESSHHHHHHHHHTTS-SBEEEEHHHHHHTTTTEEEEPPPTTT---EEEEEEEETT-S-HHHHHHHHHHHTSHHHHHHHHHTT-EE--/--------------------------------------------------TTTT-EEEEEEEGGGHHHHHHHHHHHHHHH--EEEEEEE-HHHHHHHHHHH---SEEE-S-HHHHHHHHHTT-EEEEEEEEEE-EEEEEETT-TT---SGGGGGSTT--EEEE-TTT-HHHHHHHHHHHHHT-HHHHHHHEEEEESSHHHHHHHHHTTS-SBEEEEHHHHHHTTTTEEEEPPPTTT---EEEEEEEETT-S-HHHHHHHHHHHTSHHHHHHHHHTT-EE--